Protein AF-A0A9D7TIT6-F1 (afdb_monomer_lite)

Secondary structure (DSSP, 8-state):
-GGGSSSEEEEEEEEEEE------TTTTTTEEEEETTTTEEEEEEEEEPPTT------TT---EE-TT--EEEE-TT--TTTHHHHHTS-TT-STTTGGGHHHHHHTT-TT--TTTTTTT--SEEEEEEEEEEEEEEEETTTEEEEEBTTB-TT--HHHHTTTTPEEE-BTTTTSTTPPB-EEEE-S-SS--S--EEEES-EEEEEE-TT--EEEEEEEEEPPEE-BS--TTSBGGG-SGGGTTTT--EEEEEEEEE-SS-HHHHHHHHHHSS--SEEEEEEEEEEEE--SS--TTTS-EEEEE-TTS-EEEEE--PEEEEEEEEEEEE-TT--SSS---EEEEE-S-EE---TTSPPPB-TT-PBPP--SEE-PPPEEEEEETTTTEEEEE-TTTS-EEEEEE-PPPTT--TT--PPEEEEEE----EEEEEEEETT-SSPEEEEEEEIIIIISHHHHHHHTTEEEEE------TTSEEEEEEETTEEEEEEESEEEEESSTT----TT--TT-----SSSP-PPPEEEEETTEEPPTT------PPP---------PPP--

Radius of gyration: 25.23 Å; chains: 1; bounding box: 61×73×67 Å

Sequence (563 aa):
MSQFDLPRLSFHGTAFLDTPTANNGNYEPNLTLFDQNESEAFLPPRCYLPKGYTYIPPENVHIIQDDNGNSYVPVSPVTTENYQQWATTPLGSFNADMSYWSLYDYLSLKGKNPGYWNYYGDLSISLINTQVTGVTLPSQGDGVVTYTPQNHLGCPSDIYELLGAELSFNNEYFSEGSRTTAYLCDVDSMGQMCTQIFCSHAGLYKRDEQGNQITFFSGTPVKSTSRWMNLSKVLNYSDFSLVPMGGSACFYAMIALNEDSDLSNKIQKISGKMPEGLFLKLLIHEVHEIREPDYTKLPTVSIYDLFGNQSNVKKNPAAVSVSGTITPYFDGDMKTTSIGRLFKNSTALSINVTDIPKPVTKSGKVLAVSNSINLAPVQFLHNQQFNLLSIDVINTINEYGTNPGALPDYAGDDDIPAYQNFDSYNFGQFFILFQPDIGGTPIQIGKFDFENNYNMQQLLSTGGMVDIKINASADFSKGYFYITLNNATVFIEDEYFITSDQMGNYAQQFQPSNNYMSDGFPKIPCTLRVFKRGIPVAQNNSVPVTMQAINMRTVVIKTPRIL

pLDDT: mean 85.05, std 15.48, range [24.16, 98.44]

Structure (mmCIF, N/CA/C/O backbone):
data_AF-A0A9D7TIT6-F1
#
_entry.id   AF-A0A9D7TIT6-F1
#
loop_
_atom_site.group_PDB
_atom_site.id
_atom_site.type_symbol
_atom_site.label_atom_id
_atom_site.label_alt_id
_atom_site.label_comp_id
_atom_site.label_asym_id
_atom_site.label_entity_id
_atom_site.label_seq_id
_atom_site.pdbx_PDB_ins_code
_atom_site.Cartn_x
_atom_site.Cartn_y
_atom_site.Cartn_z
_atom_site.occupancy
_atom_site.B_iso_or_equiv
_atom_site.auth_seq_id
_atom_site.auth_comp_id
_atom_site.auth_asym_id
_atom_site.auth_atom_id
_atom_site.pdbx_PDB_model_num
ATOM 1 N N . MET A 1 1 ? -4.451 -4.241 20.712 1.00 63.56 1 MET A N 1
ATOM 2 C CA . MET A 1 1 ? -5.744 -3.735 20.220 1.00 63.56 1 MET A CA 1
ATOM 3 C C . MET A 1 1 ? -5.505 -2.554 19.297 1.00 63.56 1 MET A C 1
ATOM 5 O O . MET A 1 1 ? -6.161 -2.496 18.266 1.00 63.56 1 MET A O 1
ATOM 9 N N . SER A 1 2 ? -4.503 -1.726 19.591 1.00 80.19 2 SER A N 1
ATOM 10 C CA . SER A 1 2 ? -3.770 -0.816 18.700 1.00 80.19 2 SER A CA 1
ATOM 11 C C . SER A 1 2 ? -4.617 -0.185 17.593 1.00 80.19 2 SER A C 1
ATOM 13 O O . SER A 1 2 ? -5.240 0.839 17.850 1.00 80.19 2 SER A O 1
ATOM 15 N N . GLN A 1 3 ? -4.720 -0.756 16.381 1.00 91.38 3 GLN A N 1
ATOM 16 C CA . GLN A 1 3 ? -5.467 -0.115 15.276 1.00 91.38 3 GLN A CA 1
ATOM 17 C C . GLN A 1 3 ? -6.958 0.138 15.558 1.00 91.38 3 GLN A C 1
ATOM 19 O O . GLN A 1 3 ? -7.593 0.920 14.855 1.00 91.38 3 GLN A O 1
ATOM 24 N N . PHE A 1 4 ? -7.537 -0.555 16.540 1.00 92.94 4 PHE A N 1
ATOM 25 C CA . PHE A 1 4 ? -8.948 -0.433 16.905 1.00 92.94 4 PHE A CA 1
ATOM 26 C C . PHE A 1 4 ? -9.184 0.466 18.125 1.00 92.94 4 PHE A C 1
ATOM 28 O O . PHE A 1 4 ? -10.339 0.724 18.462 1.00 92.94 4 PHE A O 1
ATOM 35 N N . ASP A 1 5 ? -8.121 0.927 18.788 1.00 92.88 5 ASP A N 1
ATOM 36 C CA . ASP A 1 5 ? -8.228 1.817 19.942 1.00 92.88 5 ASP A CA 1
ATOM 37 C C . ASP A 1 5 ? -8.527 3.260 19.516 1.00 92.88 5 ASP A C 1
ATOM 39 O O . ASP A 1 5 ? -8.258 3.662 18.386 1.00 92.88 5 ASP A O 1
ATOM 43 N N . LEU A 1 6 ? -9.110 4.039 20.430 1.00 92.69 6 LEU A N 1
ATOM 44 C CA . LEU A 1 6 ? -9.523 5.426 20.203 1.00 92.69 6 LEU A CA 1
ATOM 45 C C . LEU A 1 6 ? -8.635 6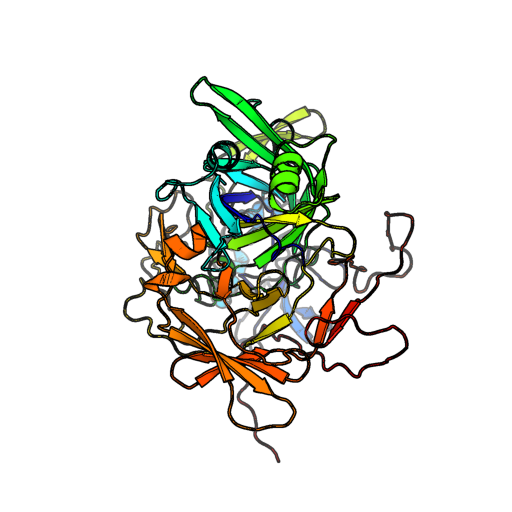.402 21.000 1.00 92.69 6 LEU A C 1
ATOM 47 O O . LEU A 1 6 ? -8.238 6.077 22.124 1.00 92.69 6 LEU A O 1
ATOM 51 N N . PRO A 1 7 ? -8.371 7.616 20.481 1.00 94.44 7 PRO A N 1
ATOM 52 C CA . PRO A 1 7 ? -8.830 8.144 19.193 1.00 94.44 7 PRO A CA 1
ATOM 53 C C . PRO A 1 7 ? -8.086 7.536 17.993 1.00 94.44 7 PRO A C 1
ATOM 55 O O . PRO A 1 7 ? -6.964 7.053 18.136 1.00 94.44 7 PRO A O 1
ATOM 58 N N . ARG A 1 8 ? -8.699 7.599 16.803 1.00 96.25 8 ARG A N 1
ATOM 59 C CA . ARG A 1 8 ? -8.059 7.197 15.536 1.00 96.25 8 ARG A CA 1
ATOM 60 C C . ARG A 1 8 ? -7.922 8.398 14.618 1.00 96.25 8 ARG A C 1
ATOM 62 O O . ARG A 1 8 ? -8.918 9.054 14.327 1.00 96.25 8 ARG A O 1
ATOM 69 N N . LEU A 1 9 ? -6.703 8.672 14.171 1.00 98.00 9 LEU A N 1
ATOM 70 C CA . LEU A 1 9 ? -6.411 9.691 13.168 1.00 98.00 9 LEU A CA 1
ATOM 71 C C . LEU A 1 9 ? -6.290 8.989 11.820 1.00 98.00 9 LEU A C 1
ATOM 73 O O . LEU A 1 9 ? -5.299 8.301 11.575 1.00 98.00 9 LEU A O 1
ATOM 77 N N . SER A 1 10 ? -7.295 9.147 10.970 1.00 98.44 10 SER A N 1
ATOM 78 C CA . SER A 1 10 ? -7.265 8.686 9.584 1.00 98.44 10 SER A CA 1
ATOM 79 C C . SER A 1 10 ? -6.446 9.659 8.755 1.00 98.44 10 SER A C 1
ATOM 81 O O . SER A 1 10 ? -6.615 10.871 8.899 1.00 98.44 10 SER A O 1
ATOM 83 N N . PHE A 1 11 ? -5.589 9.151 7.878 1.00 98.44 11 PHE A N 1
ATOM 84 C CA . PHE A 1 11 ? -4.834 9.980 6.948 1.00 98.44 11 PHE A CA 1
ATOM 85 C C . PHE A 1 11 ? -4.904 9.432 5.528 1.00 98.44 11 PHE A C 1
ATOM 87 O O . PHE A 1 11 ? -5.068 8.225 5.323 1.00 98.44 11 PHE A O 1
ATOM 94 N N . HIS A 1 12 ? -4.743 10.330 4.563 1.00 98.31 12 HIS A N 1
ATOM 95 C CA . HIS A 1 12 ? -4.638 10.006 3.149 1.00 98.31 12 HIS A CA 1
ATOM 96 C C . HIS A 1 12 ? -3.763 11.029 2.418 1.00 98.31 12 HIS A C 1
ATOM 98 O O . HIS A 1 12 ? -3.736 12.205 2.780 1.00 98.31 12 HIS A O 1
ATOM 104 N N . GLY A 1 13 ? -3.067 10.583 1.379 1.00 97.31 13 GLY A N 1
ATOM 105 C CA . GLY A 1 13 ? -2.361 11.435 0.431 1.00 97.31 13 GLY A CA 1
ATOM 106 C C . GLY A 1 13 ? -1.590 10.605 -0.579 1.00 97.31 13 GLY A C 1
ATOM 107 O O . GLY A 1 13 ? -1.957 9.469 -0.871 1.00 97.31 13 GLY A O 1
ATOM 108 N N . THR A 1 14 ? -0.499 11.159 -1.092 1.00 96.62 14 THR A N 1
ATOM 109 C CA . THR A 1 14 ? 0.331 10.520 -2.115 1.00 96.62 14 THR A CA 1
ATOM 110 C C . THR A 1 14 ? 1.702 10.188 -1.541 1.00 96.62 14 THR A C 1
ATOM 112 O O . THR A 1 14 ? 2.189 10.848 -0.623 1.00 96.62 14 THR A O 1
ATOM 115 N N . ALA A 1 15 ? 2.360 9.179 -2.093 1.00 95.69 15 ALA A N 1
ATOM 116 C CA . ALA A 1 15 ? 3.778 8.956 -1.886 1.00 95.69 15 ALA A CA 1
ATOM 117 C C . ALA A 1 15 ? 4.487 8.697 -3.217 1.00 95.69 15 ALA A C 1
ATOM 119 O O . ALA A 1 15 ? 3.877 8.254 -4.192 1.00 95.69 15 ALA A O 1
ATOM 120 N N . PHE A 1 16 ? 5.791 8.959 -3.236 1.00 94.06 16 PHE A N 1
ATOM 121 C CA . PHE A 1 16 ? 6.675 8.482 -4.291 1.00 94.06 16 PHE A CA 1
ATOM 122 C C . PHE A 1 16 ? 7.508 7.322 -3.774 1.00 94.06 16 PHE A C 1
ATOM 124 O O . PHE A 1 16 ? 8.124 7.428 -2.710 1.00 94.06 16 PHE A O 1
ATOM 131 N N . LEU A 1 17 ? 7.515 6.235 -4.542 1.00 92.69 17 LEU A N 1
ATOM 132 C CA . LEU A 1 17 ? 8.378 5.083 -4.322 1.00 92.69 17 LEU A CA 1
ATOM 133 C C . LEU A 1 17 ? 9.513 5.158 -5.334 1.00 92.69 17 LEU A C 1
ATOM 135 O O . LEU A 1 17 ? 9.299 4.957 -6.528 1.00 92.69 17 LEU A O 1
ATOM 139 N N . ASP A 1 18 ? 10.718 5.454 -4.867 1.00 89.81 18 ASP A N 1
ATOM 140 C CA . ASP A 1 18 ? 11.907 5.518 -5.711 1.00 89.81 18 ASP A CA 1
ATOM 141 C C . ASP A 1 18 ? 12.736 4.235 -5.576 1.00 89.81 18 ASP A C 1
ATOM 143 O O . ASP A 1 18 ? 13.953 4.251 -5.409 1.00 89.81 18 ASP A O 1
ATOM 147 N N . THR A 1 19 ? 12.059 3.088 -5.594 1.00 83.31 19 THR A N 1
ATOM 148 C CA . THR A 1 19 ? 12.698 1.782 -5.440 1.00 83.31 19 THR A CA 1
ATOM 149 C C . THR A 1 19 ? 13.444 1.408 -6.723 1.00 83.31 19 THR A C 1
ATOM 151 O O . THR A 1 19 ? 12.814 1.353 -7.781 1.00 83.31 19 THR A O 1
ATOM 154 N N . PRO A 1 20 ? 14.765 1.141 -6.668 1.00 79.06 20 PRO A N 1
ATOM 155 C CA . PRO A 1 20 ? 15.496 0.627 -7.803 1.00 79.06 20 PRO A CA 1
ATOM 156 C C . PRO A 1 20 ? 15.007 -0.768 -8.144 1.00 79.06 20 PRO A C 1
ATOM 158 O O . PRO A 1 20 ? 14.917 -1.644 -7.284 1.00 79.06 20 PRO A O 1
ATOM 161 N N . THR A 1 21 ? 14.739 -0.987 -9.420 1.00 68.31 21 THR A N 1
ATOM 162 C CA . THR A 1 21 ? 14.355 -2.299 -9.920 1.00 68.31 21 THR A CA 1
ATOM 163 C C . THR A 1 21 ? 15.125 -2.616 -11.195 1.00 68.31 21 THR A C 1
ATOM 165 O O . THR A 1 21 ? 15.075 -1.899 -12.189 1.00 68.31 21 THR A O 1
ATOM 168 N N . ALA A 1 22 ? 15.834 -3.740 -11.157 1.00 58.56 22 ALA A N 1
ATOM 169 C CA . ALA A 1 22 ? 16.133 -4.546 -12.337 1.00 58.56 22 ALA A CA 1
ATOM 170 C C . ALA A 1 22 ? 15.248 -5.812 -12.341 1.00 58.56 22 ALA A C 1
ATOM 172 O O . ALA A 1 22 ? 15.610 -6.826 -12.932 1.00 58.56 22 ALA A O 1
ATOM 173 N N . ASN A 1 23 ? 14.135 -5.770 -11.596 1.00 56.53 23 ASN A N 1
ATOM 174 C CA . ASN A 1 23 ? 13.260 -6.897 -11.319 1.00 56.53 23 ASN A CA 1
ATOM 175 C C . ASN A 1 23 ? 12.562 -7.342 -12.610 1.00 56.53 23 ASN A C 1
ATOM 177 O O . ASN A 1 23 ? 12.002 -6.550 -13.368 1.00 56.53 23 ASN A O 1
ATOM 181 N N . ASN A 1 24 ? 12.622 -8.640 -12.848 1.00 53.41 24 ASN A N 1
ATOM 182 C CA . ASN A 1 24 ? 12.193 -9.332 -14.049 1.00 53.41 24 ASN A CA 1
ATOM 183 C C . ASN A 1 24 ? 10.754 -9.857 -13.965 1.00 53.41 24 ASN A C 1
ATOM 185 O O . ASN A 1 24 ? 10.316 -10.509 -14.910 1.00 53.41 24 ASN A O 1
ATOM 189 N N . GLY A 1 25 ? 9.994 -9.551 -12.906 1.00 59.69 25 GLY A N 1
ATOM 190 C CA . GLY A 1 25 ? 8.612 -10.023 -12.757 1.00 59.69 25 GLY A CA 1
ATOM 191 C C . GLY A 1 25 ? 7.697 -9.715 -13.956 1.00 59.69 25 GLY A C 1
ATOM 192 O O . GLY A 1 25 ? 6.814 -10.510 -14.265 1.00 59.69 25 GLY A O 1
ATOM 193 N N . ASN A 1 26 ? 7.938 -8.619 -14.690 1.00 66.69 26 ASN A N 1
ATOM 194 C CA . ASN A 1 26 ? 7.186 -8.284 -15.912 1.00 66.69 26 ASN A CA 1
ATOM 195 C C . ASN A 1 26 ? 7.570 -9.148 -17.133 1.00 66.69 26 ASN A C 1
ATOM 197 O O . ASN A 1 26 ? 6.795 -9.275 -18.080 1.00 66.69 26 ASN A O 1
ATOM 201 N N . TYR A 1 27 ? 8.772 -9.726 -17.130 1.00 74.12 27 TYR A N 1
ATOM 202 C CA . TYR A 1 27 ? 9.323 -10.503 -18.245 1.00 74.12 27 TYR A CA 1
ATOM 203 C C . TYR A 1 27 ? 9.434 -11.997 -17.944 1.00 74.12 27 TYR A C 1
ATOM 205 O O . TYR A 1 27 ? 9.793 -12.779 -18.828 1.00 74.12 27 TYR A O 1
ATOM 213 N N . GLU A 1 28 ? 9.122 -12.417 -16.721 1.00 72.88 28 GLU A N 1
ATOM 214 C CA . GLU A 1 28 ? 9.071 -13.818 -16.345 1.00 72.88 28 GLU A CA 1
ATOM 215 C C . GLU A 1 28 ? 7.950 -14.584 -17.067 1.00 72.88 28 GLU A C 1
ATOM 217 O O . GLU A 1 28 ? 6.860 -14.059 -17.293 1.00 72.88 28 GLU A O 1
ATOM 222 N N . PRO A 1 29 ? 8.177 -15.866 -17.401 1.00 77.12 29 PRO A N 1
ATOM 223 C CA . PRO A 1 29 ? 9.422 -16.615 -17.217 1.00 77.12 29 PRO A CA 1
ATOM 224 C C . PRO A 1 29 ? 10.445 -16.399 -18.351 1.00 77.12 29 PRO A C 1
ATOM 226 O O . PRO A 1 29 ? 11.480 -17.050 -18.349 1.00 77.12 29 PRO A O 1
ATOM 229 N N . ASN A 1 30 ? 10.168 -15.544 -19.340 1.00 87.50 30 ASN A N 1
ATOM 230 C CA . ASN A 1 30 ? 10.911 -15.488 -20.605 1.00 87.50 30 ASN A CA 1
ATOM 231 C C . ASN A 1 30 ? 12.283 -14.803 -20.507 1.00 87.50 30 ASN A C 1
ATOM 233 O O . ASN A 1 30 ? 13.182 -15.168 -21.260 1.00 87.50 30 ASN A O 1
ATOM 237 N N . LEU A 1 31 ? 12.468 -13.836 -19.607 1.00 87.81 31 LEU A N 1
ATOM 238 C CA . LEU A 1 31 ? 13.760 -13.205 -19.321 1.00 87.81 31 LEU A CA 1
ATOM 239 C C . LEU A 1 31 ? 14.028 -13.255 -17.819 1.00 87.81 31 LEU A C 1
ATOM 241 O O . LEU A 1 31 ? 13.224 -12.777 -17.020 1.00 87.81 31 LEU A O 1
ATOM 245 N N . THR A 1 32 ? 15.179 -13.803 -17.440 1.00 83.38 32 THR A N 1
ATOM 246 C CA . THR A 1 32 ? 15.627 -13.857 -16.047 1.00 83.38 32 THR A CA 1
ATOM 247 C C . THR A 1 32 ? 17.000 -13.219 -15.935 1.00 83.38 32 THR A C 1
ATOM 249 O O . THR A 1 32 ? 17.940 -13.592 -16.644 1.00 83.38 32 THR A O 1
ATOM 252 N N . LEU A 1 33 ? 17.099 -12.245 -15.034 1.00 82.19 33 LEU A N 1
ATOM 253 C CA . LEU A 1 33 ? 18.301 -11.442 -14.815 1.00 82.19 33 LEU A CA 1
ATOM 254 C C . LEU A 1 33 ? 19.031 -11.814 -13.520 1.00 82.19 33 LEU A C 1
ATOM 256 O O . LEU A 1 33 ? 20.147 -11.354 -13.307 1.00 82.19 33 LEU A O 1
ATOM 260 N N . PHE A 1 34 ? 18.428 -12.649 -12.673 1.00 78.00 34 PHE A N 1
ATOM 261 C CA . PHE A 1 34 ? 18.930 -12.965 -11.340 1.00 78.00 34 PHE A CA 1
ATOM 262 C C . PHE A 1 34 ? 18.827 -14.463 -11.029 1.00 78.00 34 PHE A C 1
ATOM 264 O O . PHE A 1 34 ? 17.810 -15.095 -11.321 1.00 78.00 34 PHE A O 1
ATOM 271 N N . ASP A 1 35 ? 19.883 -15.018 -10.441 1.00 74.56 35 ASP A N 1
ATOM 272 C CA . ASP A 1 35 ? 19.950 -16.378 -9.919 1.00 74.56 35 ASP A CA 1
ATOM 273 C C . ASP A 1 35 ? 19.573 -16.388 -8.435 1.00 74.56 35 ASP A C 1
ATOM 275 O O . ASP A 1 35 ? 20.305 -15.880 -7.585 1.00 74.56 35 ASP A O 1
ATOM 279 N N . GLN A 1 36 ? 18.434 -16.997 -8.109 1.00 67.00 36 GLN A N 1
ATOM 280 C CA . GLN A 1 36 ? 17.989 -17.120 -6.721 1.00 67.00 36 GLN A CA 1
ATOM 281 C C . GLN A 1 36 ? 18.893 -18.024 -5.877 1.00 67.00 36 GLN A C 1
ATOM 283 O O . GLN A 1 36 ? 19.015 -17.791 -4.675 1.00 67.00 36 GLN A O 1
ATOM 288 N N . ASN A 1 37 ? 19.500 -19.056 -6.471 1.00 67.44 37 ASN A N 1
ATOM 289 C CA . ASN A 1 37 ? 20.297 -20.024 -5.714 1.00 67.44 37 ASN A CA 1
ATOM 290 C C . ASN A 1 37 ? 21.604 -19.392 -5.234 1.00 67.44 37 ASN A C 1
ATOM 292 O O . ASN A 1 37 ? 22.020 -19.617 -4.100 1.00 67.44 37 ASN A O 1
ATOM 296 N N . GLU A 1 38 ? 22.204 -18.561 -6.084 1.00 67.06 38 GLU A N 1
ATOM 297 C CA . GLU A 1 38 ? 23.469 -17.885 -5.794 1.00 67.06 38 GLU A CA 1
ATOM 298 C C . GLU A 1 38 ? 23.266 -16.480 -5.207 1.00 67.06 38 GLU A C 1
ATOM 300 O O . GLU A 1 38 ? 24.177 -15.922 -4.601 1.00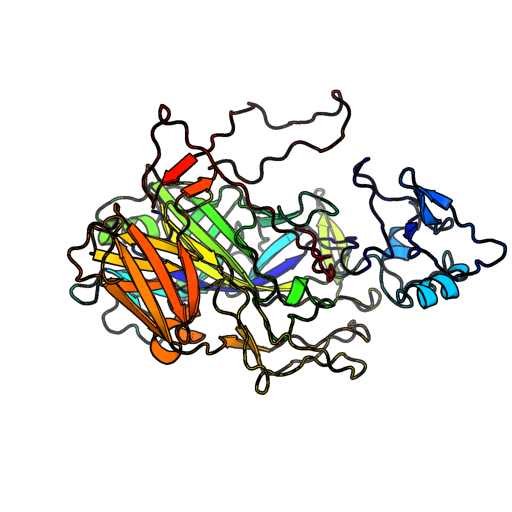 67.06 38 GLU A O 1
ATOM 305 N N . SER A 1 39 ? 22.051 -15.921 -5.300 1.00 67.25 39 SER A N 1
ATOM 306 C CA . SER A 1 39 ? 21.755 -14.526 -4.943 1.00 67.25 39 SER A CA 1
ATOM 307 C C . SER A 1 39 ? 22.589 -13.511 -5.741 1.00 67.25 39 SER A C 1
ATOM 309 O O . SER A 1 39 ? 22.992 -12.473 -5.214 1.00 67.25 39 SER A O 1
ATOM 311 N N . GLU A 1 40 ? 22.826 -13.797 -7.023 1.00 73.44 40 GLU A N 1
ATOM 312 C CA . GLU A 1 40 ? 23.644 -12.982 -7.928 1.00 73.44 40 GLU A CA 1
ATOM 313 C C . GLU A 1 40 ? 22.950 -12.759 -9.280 1.00 73.44 40 GLU A C 1
ATOM 315 O O . GLU A 1 40 ? 22.065 -13.509 -9.682 1.00 73.44 40 GLU A O 1
ATOM 320 N N . ALA A 1 41 ? 23.349 -11.719 -10.017 1.00 77.00 41 ALA A N 1
ATOM 321 C CA . ALA A 1 41 ? 22.831 -11.482 -11.363 1.00 77.00 41 ALA A CA 1
ATOM 322 C C . ALA A 1 41 ? 23.326 -12.554 -12.353 1.00 77.00 41 ALA A C 1
ATOM 324 O O . ALA A 1 41 ? 24.498 -12.934 -12.341 1.00 77.00 41 ALA A O 1
ATOM 325 N N . PHE A 1 42 ? 22.470 -12.980 -13.286 1.00 84.44 42 PHE A N 1
ATOM 326 C CA . PHE A 1 42 ? 22.920 -13.767 -14.430 1.00 84.44 42 PHE A CA 1
ATOM 327 C C . PHE A 1 42 ? 23.746 -12.887 -15.368 1.00 84.44 42 PHE A C 1
ATOM 329 O O . PHE A 1 42 ? 23.220 -12.003 -16.045 1.00 84.44 42 PHE A O 1
ATOM 336 N N . LEU A 1 43 ? 25.047 -13.164 -15.436 1.00 86.81 43 LEU A N 1
ATOM 337 C CA . LEU A 1 43 ? 25.982 -12.530 -16.358 1.00 86.81 43 LEU A CA 1
ATOM 338 C C . LEU A 1 43 ? 26.659 -13.625 -17.201 1.00 86.81 43 LEU A C 1
ATOM 340 O O . LEU A 1 43 ? 27.560 -14.303 -16.707 1.00 86.81 43 LEU A O 1
ATOM 344 N N . PRO A 1 44 ? 26.228 -13.849 -18.457 1.00 90.50 44 PRO A N 1
ATOM 345 C CA . PRO A 1 44 ? 25.228 -13.081 -19.208 1.00 90.50 44 PRO A CA 1
ATOM 346 C C . PRO A 1 44 ? 23.764 -13.374 -18.799 1.00 90.50 44 PRO A C 1
ATOM 348 O O . PRO A 1 44 ? 23.472 -14.480 -18.329 1.00 90.50 44 PRO A O 1
ATOM 351 N N . PRO A 1 45 ? 22.826 -12.438 -19.063 1.00 90.69 45 PRO A N 1
ATOM 352 C CA . PRO A 1 45 ? 21.384 -12.633 -18.882 1.00 90.69 45 PRO A CA 1
ATOM 353 C C . PRO A 1 45 ? 20.834 -13.845 -19.643 1.00 90.69 45 PRO A C 1
ATOM 355 O O . PRO A 1 45 ? 21.359 -14.208 -20.702 1.00 90.69 45 PRO A O 1
ATOM 358 N N . ARG A 1 46 ? 19.741 -14.445 -19.147 1.00 91.50 46 ARG A N 1
ATOM 359 C CA . ARG A 1 46 ? 19.148 -15.671 -19.715 1.00 91.50 46 ARG A CA 1
ATOM 360 C C . ARG A 1 46 ? 17.736 -15.434 -20.248 1.00 91.50 46 ARG A C 1
ATOM 362 O O . ARG A 1 46 ? 16.853 -15.005 -19.511 1.00 91.50 46 ARG A O 1
ATOM 369 N N . CYS A 1 47 ? 17.510 -15.780 -21.514 1.00 93.31 47 CYS A N 1
ATOM 370 C CA . CYS A 1 47 ? 16.184 -15.818 -22.132 1.00 93.31 47 CYS A CA 1
ATOM 371 C C . CYS A 1 47 ? 15.659 -17.259 -22.166 1.00 93.31 47 CYS A C 1
ATOM 373 O O . CYS A 1 47 ? 16.152 -18.065 -22.959 1.00 93.31 47 CYS A O 1
ATOM 375 N N . TYR A 1 48 ? 14.685 -17.608 -21.326 1.00 92.31 48 TYR A N 1
ATOM 376 C CA . TYR A 1 48 ? 14.128 -18.961 -21.290 1.00 92.31 48 TYR A CA 1
ATOM 377 C C . TYR A 1 48 ? 13.128 -19.192 -22.420 1.00 92.31 48 TYR A C 1
ATOM 379 O O . TYR A 1 48 ? 12.308 -18.340 -22.762 1.00 92.31 48 TYR A O 1
ATOM 387 N N . LEU A 1 49 ? 13.191 -20.390 -22.995 1.00 93.38 49 LEU A N 1
ATOM 388 C CA . LEU A 1 49 ? 12.310 -20.825 -24.065 1.00 93.38 49 LEU A CA 1
ATOM 389 C C . LEU A 1 49 ? 11.142 -21.636 -23.487 1.00 93.38 49 LEU A C 1
ATOM 391 O O . LEU A 1 49 ? 11.352 -22.500 -22.629 1.00 93.38 49 LEU A O 1
ATOM 395 N N . PRO A 1 50 ? 9.908 -21.435 -23.984 1.00 90.94 50 PRO A N 1
ATOM 396 C CA . PRO A 1 50 ? 8.777 -22.250 -23.571 1.00 90.94 50 PRO A CA 1
ATOM 397 C C . PRO A 1 50 ? 8.996 -23.719 -23.955 1.00 90.94 50 PRO A C 1
ATOM 399 O O . PRO A 1 50 ? 9.654 -24.047 -24.948 1.00 90.94 50 PRO A O 1
ATOM 402 N N . LYS A 1 51 ? 8.407 -24.635 -23.184 1.00 88.56 51 LYS A N 1
ATOM 403 C CA . LYS A 1 51 ? 8.488 -26.073 -23.467 1.00 88.56 51 LYS A CA 1
ATOM 404 C C . LYS A 1 51 ? 7.938 -26.379 -24.865 1.00 88.56 51 LYS A C 1
ATOM 406 O O . LYS A 1 51 ? 6.814 -26.006 -25.182 1.00 88.56 51 LYS A O 1
ATOM 411 N N . GLY A 1 52 ? 8.714 -27.108 -25.671 1.00 88.25 52 GLY A N 1
ATOM 412 C CA . GLY A 1 52 ? 8.350 -27.420 -27.058 1.00 88.25 52 GLY A CA 1
ATOM 413 C C . GLY A 1 52 ? 8.544 -26.252 -28.029 1.00 88.25 52 GLY A C 1
ATOM 414 O O . GLY A 1 52 ? 7.838 -26.188 -29.032 1.00 88.25 52 GLY A O 1
ATOM 415 N N . TYR A 1 53 ? 9.457 -25.325 -27.720 1.00 90.62 53 TYR A N 1
ATOM 416 C CA . TYR A 1 53 ? 9.782 -24.188 -28.577 1.00 90.62 53 TYR A CA 1
ATOM 417 C C . TYR A 1 53 ? 10.070 -24.598 -30.029 1.00 90.62 53 TYR A C 1
ATOM 419 O O . TYR A 1 53 ? 10.626 -25.660 -30.306 1.00 90.62 53 TYR A O 1
ATOM 427 N N . THR A 1 54 ? 9.734 -23.702 -30.956 1.00 91.69 54 THR A N 1
ATOM 428 C CA . THR A 1 54 ? 10.033 -23.841 -32.392 1.00 91.69 54 THR A CA 1
ATOM 429 C C . THR A 1 54 ? 11.067 -22.826 -32.872 1.00 91.69 54 THR A C 1
ATOM 431 O O . THR A 1 54 ? 11.320 -22.721 -34.069 1.00 91.69 54 THR A O 1
ATOM 434 N N . TYR A 1 55 ? 11.625 -22.036 -31.954 1.00 91.75 55 TYR A N 1
ATOM 435 C CA . TYR A 1 55 ? 12.658 -21.058 -32.257 1.00 91.75 55 TYR A CA 1
ATOM 436 C C . TYR A 1 55 ? 13.914 -21.741 -32.811 1.00 91.75 55 TYR A C 1
ATOM 438 O O . TYR A 1 55 ? 14.440 -22.676 -32.205 1.00 91.75 55 TYR A O 1
ATOM 446 N N . ILE A 1 56 ? 14.392 -21.253 -33.956 1.00 88.75 56 ILE A N 1
ATOM 447 C CA . ILE A 1 56 ? 15.637 -21.694 -34.586 1.00 88.75 56 ILE A CA 1
ATOM 448 C C . ILE A 1 56 ? 16.647 -20.555 -34.414 1.00 88.75 56 ILE A C 1
ATOM 450 O O . ILE A 1 56 ? 16.443 -19.485 -34.997 1.00 88.75 56 ILE A O 1
ATOM 454 N N . PRO A 1 57 ? 17.705 -20.740 -33.608 1.00 85.81 57 PRO A N 1
ATOM 455 C CA . PRO A 1 57 ? 18.665 -19.680 -33.359 1.00 85.81 57 PRO A CA 1
ATOM 456 C C . PRO A 1 57 ? 19.527 -19.393 -34.605 1.00 85.81 57 PRO A C 1
ATOM 458 O O . PRO A 1 57 ? 19.833 -20.315 -35.366 1.00 85.81 57 PRO A O 1
ATOM 461 N N . PRO A 1 58 ? 19.955 -18.134 -34.816 1.00 83.94 58 PRO A N 1
ATOM 462 C CA . PRO A 1 58 ? 21.023 -17.799 -35.758 1.00 83.94 58 PRO A CA 1
ATOM 463 C C . PRO A 1 58 ? 22.335 -18.534 -35.435 1.00 83.94 58 PRO A C 1
ATOM 465 O O . PRO A 1 58 ? 22.539 -18.972 -34.308 1.00 83.94 58 PRO A O 1
ATOM 468 N N . GLU A 1 59 ? 23.263 -18.594 -36.396 1.00 80.44 59 GLU A N 1
ATOM 469 C CA . GLU A 1 59 ? 24.522 -19.365 -36.308 1.00 80.44 59 GLU A CA 1
ATOM 470 C C . GLU A 1 59 ? 25.364 -19.082 -35.044 1.00 80.44 59 GLU A C 1
ATOM 472 O O . GLU A 1 59 ? 25.995 -19.989 -34.511 1.00 80.44 59 GLU A O 1
ATOM 477 N N . ASN A 1 60 ? 25.312 -17.854 -34.517 1.00 80.12 60 ASN A N 1
ATOM 478 C CA . ASN A 1 60 ? 26.087 -17.413 -33.348 1.00 80.12 60 ASN A CA 1
ATOM 479 C C . ASN A 1 60 ? 25.305 -17.435 -32.022 1.00 80.12 60 ASN A C 1
ATOM 481 O O . ASN A 1 60 ? 25.779 -16.903 -31.019 1.00 80.12 60 ASN A O 1
ATOM 485 N N . VAL A 1 61 ? 24.090 -17.983 -32.013 1.00 84.69 61 VAL A N 1
ATOM 486 C CA . VAL A 1 61 ? 23.228 -18.042 -30.831 1.00 84.69 61 VAL A CA 1
ATOM 487 C C . VAL A 1 61 ? 23.039 -19.504 -30.446 1.00 84.69 61 VAL A C 1
ATOM 489 O O . VAL A 1 61 ? 22.621 -20.329 -31.254 1.00 84.69 61 VAL A O 1
ATOM 492 N N . HIS A 1 62 ? 23.342 -19.843 -29.196 1.00 89.00 62 HIS A N 1
ATOM 493 C CA . HIS A 1 62 ? 23.267 -21.220 -28.715 1.00 89.00 62 HIS A CA 1
ATOM 494 C C . HIS A 1 62 ? 22.164 -21.382 -27.676 1.00 89.00 62 HIS A C 1
ATOM 496 O O . HIS A 1 62 ? 21.941 -20.505 -26.845 1.00 89.00 62 HIS A O 1
ATOM 502 N N . ILE A 1 63 ? 21.486 -22.528 -27.725 1.00 93.56 63 ILE A N 1
ATOM 503 C CA . ILE A 1 63 ? 20.510 -22.932 -26.713 1.00 93.56 63 ILE A CA 1
ATOM 504 C C . ILE A 1 63 ? 21.228 -23.836 -25.713 1.00 93.56 63 ILE A C 1
ATOM 506 O O . ILE A 1 63 ? 21.858 -24.820 -26.103 1.00 93.56 63 ILE A O 1
ATOM 510 N N . ILE A 1 64 ? 21.126 -23.491 -24.435 1.00 94.62 64 ILE A N 1
ATOM 511 C CA . ILE A 1 64 ? 21.722 -24.195 -23.298 1.00 94.62 64 ILE A CA 1
ATOM 512 C C . ILE A 1 64 ? 20.587 -24.716 -22.408 1.00 94.62 64 ILE A C 1
ATOM 514 O O . ILE A 1 64 ? 19.463 -24.219 -22.479 1.00 94.62 64 ILE A O 1
ATOM 518 N N . GLN A 1 65 ? 20.855 -25.740 -21.600 1.00 93.31 65 GLN A N 1
ATOM 519 C CA . GLN A 1 65 ? 19.935 -26.211 -20.567 1.00 93.31 65 GLN A CA 1
ATOM 520 C C . GLN A 1 65 ? 20.481 -25.881 -19.181 1.00 93.31 65 GLN A C 1
ATOM 522 O O . GLN A 1 65 ? 21.680 -26.024 -18.950 1.00 93.31 65 GLN A O 1
ATOM 527 N N . ASP A 1 66 ? 19.605 -25.422 -18.288 1.00 87.94 66 ASP A N 1
ATOM 528 C CA . ASP A 1 66 ? 19.926 -25.297 -16.865 1.00 87.94 66 ASP A CA 1
ATOM 529 C C . ASP A 1 66 ? 19.914 -26.676 -16.173 1.00 87.94 66 ASP A C 1
ATOM 531 O O . ASP A 1 66 ? 19.541 -27.692 -16.771 1.00 87.94 66 ASP A O 1
ATOM 535 N N . ASP A 1 67 ? 20.278 -26.715 -14.891 1.00 85.69 67 ASP A N 1
ATOM 536 C CA . ASP A 1 67 ? 20.305 -27.953 -14.097 1.00 85.69 67 ASP A CA 1
ATOM 537 C C . ASP A 1 67 ? 18.916 -28.600 -13.923 1.00 85.69 67 ASP A C 1
ATOM 539 O O . ASP A 1 67 ? 18.806 -29.786 -13.610 1.00 85.69 67 ASP A O 1
ATOM 543 N N . ASN A 1 68 ? 17.843 -27.842 -14.172 1.00 85.00 68 ASN A N 1
ATOM 544 C CA . ASN A 1 68 ? 16.459 -28.312 -14.145 1.00 85.00 68 ASN A CA 1
ATOM 545 C C . ASN A 1 68 ? 15.969 -28.794 -15.527 1.00 85.00 68 ASN A C 1
ATOM 547 O O . ASN A 1 68 ? 14.818 -29.221 -15.663 1.00 85.00 68 ASN A O 1
ATOM 551 N N . GLY A 1 69 ? 16.818 -28.738 -16.559 1.00 88.81 69 GLY A N 1
ATOM 552 C CA . GLY A 1 69 ? 16.499 -29.114 -17.936 1.00 88.81 69 GLY A CA 1
ATOM 553 C C . GLY A 1 69 ? 15.698 -28.067 -18.720 1.00 88.81 69 GLY A C 1
ATOM 554 O O . GLY A 1 69 ? 15.236 -28.359 -19.830 1.00 88.81 69 GLY A O 1
ATOM 555 N N . ASN A 1 70 ? 15.515 -26.853 -18.192 1.00 90.75 70 ASN A N 1
ATOM 556 C CA . ASN A 1 70 ? 14.873 -25.762 -18.922 1.00 90.75 70 ASN A CA 1
ATOM 557 C C . ASN A 1 70 ? 15.835 -25.211 -19.973 1.00 90.75 70 ASN A C 1
ATOM 559 O O . ASN A 1 70 ? 16.998 -24.930 -19.693 1.00 90.75 70 ASN A O 1
ATOM 563 N N . SER A 1 71 ? 15.340 -25.045 -21.199 1.00 94.94 71 SER A N 1
ATOM 564 C CA . SER A 1 71 ? 16.141 -24.510 -22.303 1.00 94.94 71 SER A CA 1
ATOM 565 C C . SER A 1 71 ? 16.139 -22.985 -22.281 1.00 94.94 71 SER A C 1
ATOM 567 O O . SER A 1 71 ? 15.075 -22.375 -22.187 1.00 94.94 71 SER A O 1
ATOM 569 N N . TYR A 1 72 ? 17.310 -22.374 -22.417 1.00 94.75 72 TYR A N 1
ATOM 570 C CA . TYR A 1 72 ? 17.476 -20.926 -22.467 1.00 94.75 72 TYR A CA 1
ATOM 571 C C . TYR A 1 72 ? 18.564 -20.513 -23.460 1.00 94.75 72 TYR A C 1
ATOM 573 O O . TYR A 1 72 ? 19.398 -21.316 -23.876 1.00 94.75 72 TYR A O 1
ATOM 581 N N . VAL A 1 73 ? 18.555 -19.238 -23.834 1.00 95.44 73 VAL A N 1
ATOM 582 C CA . VAL A 1 73 ? 19.587 -18.595 -24.648 1.00 95.44 73 VAL A CA 1
ATOM 583 C C . VAL A 1 73 ? 20.300 -17.542 -23.792 1.00 95.44 73 VAL A C 1
ATOM 585 O O . VAL A 1 73 ? 19.628 -16.634 -23.295 1.00 95.44 73 VAL A O 1
ATOM 588 N N . PRO A 1 74 ? 21.629 -17.628 -23.589 1.00 94.31 74 PRO A N 1
ATOM 589 C CA . PRO A 1 74 ? 22.387 -16.561 -22.946 1.00 94.31 74 PRO A CA 1
ATOM 590 C C . PRO A 1 74 ? 22.576 -15.376 -23.901 1.00 94.31 74 PRO A C 1
ATOM 592 O O . PRO A 1 74 ? 22.902 -15.565 -25.073 1.00 94.31 74 PRO A O 1
ATOM 595 N N . VAL A 1 75 ? 22.456 -14.149 -23.396 1.00 92.69 75 VAL A N 1
ATOM 596 C CA . VAL A 1 75 ? 22.788 -12.928 -24.154 1.00 92.69 75 VAL A CA 1
ATOM 597 C C . VAL A 1 75 ? 24.282 -12.626 -23.987 1.00 92.69 75 VAL A C 1
ATOM 599 O O . VAL A 1 75 ? 24.674 -11.664 -23.336 1.00 92.69 75 VAL A O 1
ATOM 602 N N . SER A 1 76 ? 25.139 -13.503 -24.521 1.00 91.62 76 SER A N 1
ATOM 603 C CA . SER A 1 76 ? 26.581 -13.552 -24.209 1.00 91.62 76 SER A CA 1
ATOM 604 C C . SER A 1 76 ? 27.374 -12.241 -24.346 1.00 91.62 76 SER A C 1
ATOM 606 O O . SER A 1 76 ? 28.309 -12.059 -23.570 1.00 91.62 76 SER A O 1
ATOM 608 N N . PRO A 1 77 ? 27.063 -11.326 -25.285 1.00 92.88 77 PRO A N 1
ATOM 609 C CA . PRO A 1 77 ? 27.766 -10.043 -25.380 1.00 92.88 77 PRO A CA 1
ATOM 610 C C . PRO A 1 77 ? 27.460 -9.047 -24.249 1.00 92.88 77 PRO A C 1
ATOM 612 O O . PRO A 1 77 ? 28.131 -8.016 -24.156 1.00 92.88 77 PRO A O 1
ATOM 615 N N . VAL A 1 78 ? 26.442 -9.308 -23.423 1.00 92.50 78 VAL A N 1
ATOM 616 C CA . VAL A 1 78 ? 26.135 -8.495 -22.242 1.00 92.50 78 VAL A CA 1
ATOM 617 C C . VAL A 1 78 ? 27.011 -8.961 -21.084 1.00 92.50 78 VAL A C 1
ATOM 619 O O . VAL A 1 78 ? 26.925 -10.104 -20.634 1.00 92.50 78 VAL A O 1
ATOM 622 N N . THR A 1 79 ? 27.859 -8.058 -20.609 1.00 91.94 79 THR A N 1
ATOM 623 C CA . THR A 1 79 ? 28.850 -8.276 -19.553 1.00 91.94 79 THR A CA 1
ATOM 624 C C . THR A 1 79 ? 28.643 -7.261 -18.434 1.00 91.94 79 THR A C 1
ATOM 626 O O . THR A 1 79 ? 27.869 -6.314 -18.575 1.00 91.94 79 THR A O 1
ATOM 629 N N . THR A 1 80 ? 29.361 -7.410 -17.322 1.00 89.44 80 THR A N 1
ATOM 630 C CA . THR A 1 80 ? 29.315 -6.460 -16.199 1.00 89.44 80 THR A CA 1
ATOM 631 C C . THR A 1 80 ? 29.558 -5.015 -16.645 1.00 89.44 80 THR A C 1
ATOM 633 O O . THR A 1 80 ? 28.901 -4.098 -16.161 1.00 89.44 80 THR A O 1
ATOM 636 N N . GLU A 1 81 ? 30.466 -4.800 -17.600 1.00 92.31 81 GLU A N 1
ATOM 637 C CA . GLU A 1 81 ? 30.874 -3.467 -18.054 1.00 92.31 81 GLU A CA 1
ATOM 638 C C . GLU A 1 81 ? 29.782 -2.730 -18.836 1.00 92.31 81 GLU A C 1
ATOM 640 O O . GLU A 1 81 ? 29.752 -1.500 -18.833 1.00 92.31 81 GLU A O 1
ATOM 645 N N . ASN A 1 82 ? 28.896 -3.458 -19.521 1.00 93.25 82 ASN A N 1
ATOM 646 C CA . ASN A 1 82 ? 27.854 -2.866 -20.363 1.00 93.25 82 ASN A CA 1
ATOM 647 C C . ASN A 1 82 ? 26.426 -3.126 -19.854 1.00 93.25 82 ASN A C 1
ATOM 649 O O . ASN A 1 82 ? 25.476 -2.585 -20.424 1.00 93.25 82 ASN A O 1
ATOM 653 N N . TYR A 1 83 ? 26.278 -3.888 -18.765 1.00 89.88 83 TYR A N 1
ATOM 654 C CA . TYR A 1 83 ? 24.994 -4.327 -18.221 1.00 89.88 83 TYR A CA 1
ATOM 655 C C . TYR A 1 83 ? 24.029 -3.170 -17.976 1.00 89.88 83 TYR A C 1
ATOM 657 O O . TYR A 1 83 ? 22.888 -3.212 -18.419 1.00 89.88 83 TYR A O 1
ATOM 665 N N . GLN A 1 84 ? 24.490 -2.099 -17.327 1.00 88.88 84 GLN A N 1
ATOM 666 C CA . GLN A 1 84 ? 23.657 -0.932 -17.034 1.00 88.88 84 GLN A CA 1
ATOM 667 C C . GLN A 1 84 ? 23.142 -0.247 -18.309 1.00 88.88 84 GLN A C 1
ATOM 669 O O . GLN A 1 84 ? 21.984 0.170 -18.375 1.00 88.88 84 GLN A O 1
ATOM 674 N N . GLN A 1 85 ? 23.992 -0.115 -19.330 1.00 90.81 85 GLN A N 1
ATOM 675 C CA . GLN A 1 85 ? 23.588 0.494 -20.594 1.00 90.81 85 GLN A CA 1
ATOM 676 C C . GLN A 1 85 ? 22.593 -0.404 -21.331 1.00 90.81 85 GLN A C 1
ATOM 678 O O . GLN A 1 85 ? 21.584 0.092 -21.827 1.00 90.81 85 GLN A O 1
ATOM 683 N N . TRP A 1 86 ? 22.841 -1.713 -21.353 1.00 91.81 86 TRP A N 1
ATOM 684 C CA . TRP A 1 86 ? 21.918 -2.693 -21.915 1.00 91.81 86 TRP A CA 1
ATOM 685 C C . TRP A 1 86 ? 20.565 -2.686 -21.189 1.00 91.81 86 TRP A C 1
ATOM 687 O O . TRP A 1 86 ? 19.531 -2.566 -21.835 1.00 91.81 86 TRP A O 1
ATOM 697 N N . ALA A 1 87 ? 20.558 -2.707 -19.853 1.00 89.62 87 ALA A N 1
ATOM 698 C CA . ALA A 1 87 ? 19.339 -2.722 -19.046 1.00 89.62 87 ALA A CA 1
ATOM 699 C C . ALA A 1 87 ? 18.477 -1.462 -19.228 1.00 89.62 87 ALA A C 1
ATOM 701 O O . ALA A 1 87 ? 17.264 -1.506 -19.052 1.00 89.62 87 ALA A O 1
ATOM 702 N N . THR A 1 88 ? 19.088 -0.343 -19.611 1.00 90.19 88 THR A N 1
ATOM 703 C CA . THR A 1 88 ? 18.395 0.933 -19.850 1.00 90.19 88 THR A CA 1
ATOM 704 C C . THR A 1 88 ? 18.154 1.225 -21.335 1.00 90.19 88 THR A C 1
ATOM 706 O O . THR A 1 88 ? 17.770 2.342 -21.685 1.00 90.19 88 THR A O 1
ATOM 709 N N . THR A 1 89 ? 18.363 0.234 -22.210 1.00 90.50 89 THR A N 1
ATOM 710 C CA . THR A 1 89 ? 18.135 0.322 -23.660 1.00 90.50 89 THR A CA 1
ATOM 711 C C . THR A 1 89 ? 17.087 -0.712 -24.096 1.00 90.50 89 THR A C 1
ATOM 713 O O . THR A 1 89 ? 17.128 -1.844 -23.612 1.00 90.50 89 THR A O 1
ATOM 716 N N . PRO A 1 90 ? 16.193 -0.384 -25.049 1.00 90.94 90 PRO A N 1
ATOM 717 C CA . PRO A 1 90 ? 15.237 -1.351 -25.578 1.00 90.94 90 PRO A CA 1
ATOM 718 C C . PRO A 1 90 ? 15.921 -2.596 -26.158 1.00 90.94 90 PRO A C 1
ATOM 720 O O . PRO A 1 90 ? 16.829 -2.485 -26.991 1.00 90.94 90 PRO A O 1
ATOM 723 N N . LEU A 1 91 ? 15.449 -3.780 -25.759 1.00 91.56 91 LEU A N 1
ATOM 724 C CA . LEU A 1 91 ? 15.994 -5.074 -26.174 1.00 91.56 91 LEU A CA 1
ATOM 725 C C . LEU A 1 91 ? 16.091 -5.196 -27.699 1.00 91.56 91 LEU A C 1
ATOM 727 O O . LEU A 1 91 ? 15.113 -4.977 -28.426 1.00 91.56 91 LEU A O 1
ATOM 731 N N . GLY A 1 92 ? 17.283 -5.567 -28.172 1.00 91.38 92 GLY A N 1
ATOM 732 C CA . GLY A 1 92 ? 17.619 -5.716 -29.588 1.00 91.38 92 GLY A CA 1
ATOM 733 C C . GLY A 1 92 ? 17.988 -4.409 -30.298 1.00 91.38 92 GLY A C 1
ATOM 734 O O . GLY A 1 92 ? 18.274 -4.432 -31.495 1.00 91.38 92 GLY A O 1
ATOM 735 N N . SER A 1 93 ? 17.996 -3.280 -29.584 1.00 92.31 93 SER A N 1
ATOM 736 C CA . SER A 1 93 ? 18.476 -1.985 -30.092 1.00 92.31 93 SER A CA 1
ATOM 737 C C . SER A 1 93 ? 19.864 -1.621 -29.560 1.00 92.31 93 SER A C 1
ATOM 739 O O . SER A 1 93 ? 20.471 -0.662 -30.037 1.00 92.31 93 SER A O 1
ATOM 741 N N . PHE A 1 94 ? 20.384 -2.364 -28.578 1.00 93.94 94 PHE A N 1
ATOM 742 C CA . PHE A 1 94 ? 21.733 -2.166 -28.070 1.00 93.94 94 PHE A CA 1
ATOM 743 C C . PHE A 1 94 ? 22.729 -2.922 -28.953 1.00 93.94 94 PHE A C 1
ATOM 745 O O . PHE A 1 94 ? 22.531 -4.093 -29.255 1.00 93.94 94 PHE A O 1
ATOM 752 N N . ASN A 1 95 ? 23.837 -2.288 -29.351 1.00 93.81 95 ASN A N 1
ATOM 753 C CA . ASN A 1 95 ? 24.797 -2.889 -30.293 1.00 93.81 95 ASN A CA 1
ATOM 754 C C . ASN A 1 95 ? 25.256 -4.305 -29.895 1.00 93.81 95 ASN A C 1
ATOM 756 O O . ASN A 1 95 ? 25.508 -5.128 -30.772 1.00 93.81 95 ASN A O 1
ATOM 760 N N . ALA A 1 96 ? 25.362 -4.594 -28.592 1.00 91.75 96 ALA A N 1
ATOM 761 C CA . ALA A 1 96 ? 25.775 -5.906 -28.104 1.00 91.75 96 ALA A CA 1
ATOM 762 C C . ALA A 1 96 ? 24.692 -6.990 -28.280 1.00 91.75 96 ALA A C 1
ATOM 764 O O . ALA A 1 96 ? 25.027 -8.166 -28.379 1.00 91.75 96 ALA A O 1
ATOM 765 N N . ASP A 1 97 ? 23.408 -6.628 -28.352 1.00 92.69 97 ASP A N 1
ATOM 766 C CA . ASP A 1 97 ? 22.299 -7.584 -28.384 1.00 92.69 97 ASP A CA 1
ATOM 767 C C . ASP A 1 97 ? 21.432 -7.534 -29.656 1.00 92.69 97 ASP A C 1
ATOM 769 O O . ASP A 1 97 ? 20.488 -8.314 -29.786 1.00 92.69 97 ASP A O 1
ATOM 773 N N . MET A 1 98 ? 21.787 -6.707 -30.646 1.00 91.56 98 MET A N 1
ATOM 774 C CA . MET A 1 98 ? 21.064 -6.604 -31.926 1.00 91.56 98 MET A CA 1
ATOM 775 C C . MET A 1 98 ? 20.859 -7.955 -32.634 1.00 91.56 98 MET A C 1
ATOM 777 O O . MET A 1 98 ? 19.826 -8.177 -33.267 1.00 91.56 98 MET A O 1
ATOM 781 N N . SER A 1 99 ? 21.810 -8.891 -32.525 1.00 90.81 99 SER A N 1
ATOM 782 C CA . SER A 1 99 ? 21.694 -10.229 -33.133 1.00 90.81 99 SER A CA 1
ATOM 783 C C . SER A 1 99 ? 20.596 -11.101 -32.511 1.00 90.81 99 SER A C 1
ATOM 785 O O . SER A 1 99 ? 20.229 -12.119 -33.094 1.00 90.81 99 SER A O 1
ATOM 787 N N . TYR A 1 100 ? 20.072 -10.717 -31.344 1.00 93.19 100 TYR A N 1
ATOM 788 C CA . TYR A 1 100 ? 19.023 -11.426 -30.608 1.00 93.19 100 TYR A CA 1
ATOM 789 C C . TYR A 1 100 ? 17.616 -10.888 -30.921 1.00 93.19 100 TYR A C 1
ATOM 791 O O . TYR A 1 100 ? 16.637 -11.351 -30.345 1.00 93.19 100 TYR A O 1
ATOM 799 N N . TRP A 1 101 ? 17.474 -9.956 -31.873 1.00 91.94 101 TRP A N 1
ATOM 800 C CA . TRP A 1 101 ? 16.188 -9.354 -32.248 1.00 91.94 101 TRP A CA 1
ATOM 801 C C . TRP A 1 101 ? 15.076 -10.375 -32.536 1.00 91.94 101 TRP A C 1
ATOM 803 O O . TRP A 1 101 ? 13.955 -10.213 -32.059 1.00 91.94 101 TRP A O 1
ATOM 813 N N . SER A 1 102 ? 15.371 -11.445 -33.285 1.00 92.38 102 SER A N 1
ATOM 814 C CA . SER A 1 102 ? 14.392 -12.499 -33.595 1.00 92.38 102 SER A CA 1
ATOM 815 C C . SER A 1 102 ? 13.998 -13.331 -32.372 1.00 92.38 102 SER A C 1
ATOM 817 O O . SER A 1 102 ? 12.854 -13.774 -32.288 1.00 92.38 102 SER A O 1
ATOM 819 N N . LEU A 1 103 ? 14.912 -13.524 -31.415 1.00 93.75 103 LEU A N 1
ATOM 820 C CA . LEU A 1 103 ? 14.616 -14.172 -30.137 1.00 93.75 103 LEU A CA 1
ATOM 821 C C . LEU A 1 103 ? 13.662 -13.310 -29.311 1.00 93.75 103 LEU A C 1
ATOM 823 O O . LEU A 1 103 ? 12.655 -13.811 -28.818 1.00 93.75 103 LEU A O 1
ATOM 827 N N . TYR A 1 104 ? 13.957 -12.015 -29.180 1.00 93.69 104 TYR A N 1
ATOM 828 C CA . TYR A 1 104 ? 13.106 -11.101 -28.423 1.00 93.69 104 TYR A CA 1
ATOM 829 C C . TYR A 1 104 ? 11.720 -10.957 -29.055 1.00 93.69 104 TYR A C 1
ATOM 831 O O . TYR A 1 104 ? 10.730 -10.902 -28.333 1.00 93.69 104 TYR A O 1
ATOM 839 N N . ASP A 1 105 ? 11.625 -10.949 -30.386 1.00 92.75 105 ASP A N 1
ATOM 840 C CA . ASP A 1 105 ? 10.344 -10.966 -31.103 1.00 92.75 105 ASP A CA 1
ATOM 841 C C . ASP A 1 105 ? 9.561 -12.256 -30.796 1.00 92.75 105 ASP A C 1
ATOM 843 O O . ASP A 1 105 ? 8.397 -12.195 -30.405 1.00 92.75 105 ASP A O 1
ATOM 847 N N . TYR A 1 106 ? 10.227 -13.418 -30.856 1.00 93.50 106 TYR A N 1
ATOM 848 C CA . TYR A 1 106 ? 9.632 -14.718 -30.522 1.00 93.50 106 TYR A CA 1
ATOM 849 C C . TYR A 1 106 ? 9.123 -14.792 -29.072 1.00 93.50 106 TYR A C 1
ATOM 851 O O . TYR A 1 106 ? 8.069 -15.372 -28.814 1.00 93.50 106 TYR A O 1
ATOM 859 N N . LEU A 1 107 ? 9.845 -14.185 -28.127 1.00 91.69 107 LEU A N 1
ATOM 860 C CA . LEU A 1 107 ? 9.497 -14.163 -26.701 1.00 91.69 107 LEU A CA 1
ATOM 861 C C . LEU A 1 107 ? 8.566 -13.007 -26.300 1.00 91.69 107 LEU A C 1
ATOM 863 O O . LEU A 1 107 ? 8.223 -12.895 -25.124 1.00 91.69 107 LEU A O 1
ATOM 867 N N . SER A 1 108 ? 8.140 -12.165 -27.251 1.00 88.75 108 SER A N 1
ATOM 868 C CA . SER A 1 108 ? 7.352 -10.945 -26.988 1.00 88.75 108 SER A CA 1
ATOM 869 C C . SER A 1 108 ? 8.051 -9.936 -26.057 1.00 88.75 108 SER A C 1
ATOM 871 O O . SER A 1 108 ? 7.403 -9.213 -25.306 1.00 88.75 108 SER A O 1
ATOM 873 N N . LEU A 1 109 ? 9.383 -9.884 -26.122 1.00 88.88 109 LEU A N 1
ATOM 874 C CA . LEU A 1 109 ? 10.256 -8.990 -25.350 1.00 88.88 109 LEU A CA 1
ATOM 875 C C . LEU A 1 109 ? 10.820 -7.831 -26.183 1.00 88.88 109 LEU A C 1
ATOM 877 O O . LEU A 1 109 ? 11.504 -6.951 -25.668 1.00 88.88 109 LEU A O 1
ATOM 881 N N . LYS A 1 110 ? 10.595 -7.835 -27.495 1.00 89.38 110 LYS A N 1
ATOM 882 C CA . LYS A 1 110 ? 11.194 -6.853 -28.397 1.00 89.38 110 LYS A CA 1
ATOM 883 C C . LYS A 1 110 ? 10.768 -5.426 -28.060 1.00 89.38 110 LYS A C 1
ATOM 885 O O . LYS A 1 110 ? 9.579 -5.142 -27.943 1.00 89.38 110 LYS A O 1
ATOM 890 N N . GLY A 1 111 ? 11.752 -4.532 -27.959 1.00 83.06 111 GLY A N 1
ATOM 891 C CA . GLY A 1 111 ? 11.529 -3.125 -27.623 1.00 83.06 111 GLY A CA 1
ATOM 892 C C . GLY A 1 111 ? 11.248 -2.855 -26.140 1.00 83.06 111 GLY A C 1
ATOM 893 O O . GLY A 1 111 ? 11.033 -1.701 -25.785 1.00 83.06 111 GLY A O 1
ATOM 894 N N . LYS A 1 112 ? 11.262 -3.886 -25.287 1.00 86.62 112 LYS A N 1
ATOM 895 C CA . LYS A 1 112 ? 11.110 -3.769 -23.830 1.00 86.62 112 LYS A CA 1
ATOM 896 C C . LYS A 1 112 ? 12.424 -3.373 -23.167 1.00 86.62 112 LYS A C 1
ATOM 898 O O . LYS A 1 112 ? 13.487 -3.715 -23.687 1.00 86.62 112 LYS A O 1
ATOM 903 N N . ASN A 1 113 ? 12.365 -2.702 -22.020 1.00 86.56 113 ASN A N 1
ATOM 904 C CA . ASN A 1 113 ? 13.552 -2.301 -21.256 1.00 86.56 113 ASN A CA 1
ATOM 905 C C . ASN A 1 113 ? 13.814 -3.260 -20.082 1.00 86.56 113 ASN A C 1
ATOM 907 O O . ASN A 1 113 ? 12.985 -3.320 -19.171 1.00 86.56 113 ASN A O 1
ATOM 911 N N . PRO A 1 114 ? 14.959 -3.972 -20.024 1.00 85.69 114 PRO A N 1
ATOM 912 C CA . PRO A 1 114 ? 15.217 -4.942 -18.952 1.00 85.69 114 PRO A CA 1
ATOM 913 C C . PRO A 1 114 ? 15.210 -4.324 -17.551 1.00 85.69 114 PRO A C 1
ATOM 915 O O . PRO A 1 114 ? 14.694 -4.923 -16.614 1.00 85.69 114 PRO A O 1
ATOM 918 N N . GLY A 1 115 ? 15.725 -3.103 -17.410 1.00 81.00 115 GLY A N 1
ATOM 919 C CA . GLY A 1 115 ? 15.730 -2.323 -16.175 1.00 81.00 115 GLY A CA 1
ATOM 920 C C . GLY A 1 115 ? 14.382 -1.678 -15.850 1.00 81.00 115 GLY A C 1
ATOM 921 O O . GLY A 1 115 ? 14.378 -0.536 -15.418 1.00 81.00 115 GLY A O 1
ATOM 922 N N . TYR A 1 116 ? 13.275 -2.353 -16.162 1.00 80.75 116 TYR A N 1
ATOM 923 C CA . TYR A 1 116 ? 11.870 -2.010 -15.905 1.00 80.75 116 TYR A CA 1
ATOM 924 C C . TYR A 1 116 ? 11.609 -0.945 -14.827 1.00 80.75 116 TYR A C 1
ATOM 926 O O . TYR A 1 116 ? 12.220 -0.978 -13.763 1.00 80.75 116 TYR A O 1
ATOM 934 N N . TRP A 1 117 ? 10.614 -0.080 -15.054 1.00 81.62 117 TRP A N 1
ATOM 935 C CA . TRP A 1 117 ? 10.151 0.957 -14.122 1.00 81.62 117 TRP A CA 1
ATOM 936 C C . TRP A 1 117 ? 11.238 1.951 -13.684 1.00 81.62 117 TRP A C 1
ATOM 938 O O . TRP A 1 117 ? 11.285 3.042 -14.235 1.00 81.62 117 TRP A O 1
ATOM 948 N N . ASN A 1 118 ? 12.119 1.646 -12.733 1.00 84.38 118 ASN A N 1
ATOM 949 C CA . ASN A 1 118 ? 12.997 2.655 -12.132 1.00 84.38 118 ASN A CA 1
ATOM 950 C C . ASN A 1 118 ? 14.402 2.135 -11.809 1.00 84.38 118 ASN A C 1
ATOM 952 O O . ASN A 1 118 ? 14.768 1.988 -10.651 1.00 84.38 118 ASN A O 1
ATOM 956 N N . TYR A 1 119 ? 15.237 1.890 -12.817 1.00 86.69 119 TYR A N 1
ATOM 957 C CA . TYR A 1 119 ? 16.587 1.332 -12.623 1.00 86.69 119 TYR A CA 1
ATOM 958 C C . TYR A 1 119 ? 17.488 2.158 -11.680 1.00 86.69 119 TYR A C 1
ATOM 960 O O . TYR A 1 119 ? 18.339 1.613 -10.984 1.00 86.69 119 TYR A O 1
ATOM 968 N N . TYR A 1 120 ? 17.304 3.480 -11.652 1.00 86.06 120 TYR A N 1
ATOM 969 C CA . TYR A 1 120 ? 18.147 4.443 -10.931 1.00 86.06 120 TYR A CA 1
ATOM 970 C C . TYR A 1 120 ? 17.557 4.924 -9.589 1.00 86.06 120 TYR A C 1
ATOM 972 O O . TYR A 1 120 ? 17.994 5.946 -9.041 1.00 86.06 120 TYR A O 1
ATOM 980 N N . GLY A 1 121 ? 16.556 4.214 -9.067 1.00 85.94 121 GLY A N 1
ATOM 981 C CA . GLY A 1 121 ? 15.972 4.506 -7.761 1.00 85.94 121 GLY A CA 1
ATOM 982 C C . GLY A 1 121 ? 16.984 4.414 -6.609 1.00 85.94 121 GLY A C 1
ATOM 983 O O . GLY A 1 121 ? 18.026 3.769 -6.725 1.00 85.94 121 GLY A O 1
ATOM 984 N N . ASP A 1 122 ? 16.688 5.059 -5.482 1.00 84.06 122 ASP A N 1
ATOM 985 C CA . ASP A 1 122 ? 17.518 5.043 -4.264 1.00 84.06 122 ASP A CA 1
ATOM 986 C C . ASP A 1 122 ? 16.847 4.397 -3.036 1.00 84.06 122 ASP A C 1
ATOM 988 O O . ASP A 1 122 ? 17.335 4.544 -1.917 1.00 84.06 122 ASP A O 1
ATOM 992 N N . LEU A 1 123 ? 15.764 3.639 -3.255 1.00 87.31 123 LEU A N 1
ATOM 993 C CA . LEU A 1 123 ? 14.941 2.945 -2.252 1.00 87.31 123 LEU A CA 1
ATOM 994 C C . LEU A 1 123 ? 14.055 3.877 -1.425 1.00 87.31 123 LEU A C 1
ATOM 996 O O . LEU A 1 123 ? 13.306 3.388 -0.580 1.00 87.31 123 LEU A O 1
ATOM 1000 N N . SER A 1 124 ? 14.115 5.192 -1.631 1.00 89.88 124 SER A N 1
ATOM 1001 C CA . SER A 1 124 ? 13.384 6.130 -0.787 1.00 89.88 124 SER A CA 1
ATOM 1002 C C . SER A 1 124 ? 11.865 6.034 -0.965 1.00 89.88 124 SER A C 1
ATOM 1004 O O . SER A 1 124 ? 11.340 5.815 -2.059 1.00 89.88 124 SER A O 1
ATOM 1006 N N . ILE A 1 125 ? 11.147 6.231 0.142 1.00 93.44 125 ILE A N 1
ATOM 1007 C CA . ILE A 1 125 ? 9.706 6.498 0.150 1.00 93.44 125 ILE A CA 1
ATOM 1008 C C . ILE A 1 125 ? 9.467 7.888 0.726 1.00 93.44 125 ILE A C 1
ATOM 1010 O O . ILE A 1 125 ? 9.800 8.165 1.880 1.00 93.44 125 ILE A O 1
ATOM 1014 N N . SER A 1 126 ? 8.868 8.766 -0.072 1.00 93.31 126 SER A N 1
ATOM 1015 C CA . SER A 1 126 ? 8.561 10.141 0.332 1.00 93.31 126 SER A CA 1
ATOM 1016 C C . SER A 1 126 ? 7.056 10.352 0.371 1.00 93.31 126 SER A C 1
ATOM 1018 O O . SER A 1 126 ? 6.392 10.167 -0.645 1.00 93.31 126 SER A O 1
ATOM 1020 N N . LEU A 1 127 ? 6.526 10.745 1.531 1.00 95.75 127 LEU A N 1
ATOM 1021 C CA . LEU A 1 127 ? 5.119 11.120 1.690 1.00 95.75 127 LEU A CA 1
ATOM 1022 C C . LEU A 1 127 ? 4.908 12.568 1.238 1.00 95.75 127 LEU A C 1
ATOM 1024 O O . LEU A 1 127 ? 5.710 13.443 1.566 1.00 95.75 127 LEU A O 1
ATOM 1028 N N . ILE A 1 128 ? 3.828 12.816 0.501 1.00 92.56 128 ILE A N 1
ATOM 1029 C CA . ILE A 1 128 ? 3.477 14.120 -0.065 1.00 92.56 128 ILE A CA 1
ATOM 1030 C C . ILE A 1 128 ? 2.003 14.385 0.191 1.00 92.56 128 ILE A C 1
ATOM 1032 O O . ILE A 1 128 ? 1.150 13.564 -0.150 1.00 92.56 128 ILE A O 1
ATOM 1036 N N . ASN A 1 129 ? 1.702 15.542 0.787 1.00 93.88 129 ASN A N 1
ATOM 1037 C CA . ASN A 1 129 ? 0.339 15.958 1.124 1.00 93.88 129 ASN A CA 1
ATOM 1038 C C . ASN A 1 129 ? -0.450 14.850 1.851 1.00 93.88 129 ASN A C 1
ATOM 1040 O O . ASN A 1 129 ? -1.644 14.674 1.625 1.00 93.88 129 ASN A O 1
ATOM 1044 N N . THR A 1 130 ? 0.229 14.054 2.683 1.00 97.81 130 THR A N 1
ATOM 1045 C CA . THR A 1 130 ? -0.398 12.962 3.435 1.00 97.81 130 THR A CA 1
ATOM 1046 C C . THR A 1 130 ? -1.011 13.532 4.697 1.00 97.81 130 THR A C 1
ATOM 1048 O O . THR A 1 130 ? -0.347 13.659 5.722 1.00 97.81 130 THR A O 1
ATOM 1051 N N . GLN A 1 131 ? -2.274 13.924 4.597 1.00 97.94 131 GLN A N 1
ATOM 1052 C CA . GLN A 1 131 ? -2.963 14.724 5.598 1.00 97.94 131 GLN A CA 1
ATOM 1053 C C . GLN A 1 131 ? -3.931 13.891 6.425 1.00 97.94 131 GLN A C 1
ATOM 1055 O O . GLN A 1 131 ? -4.545 12.947 5.930 1.00 97.94 131 GLN A O 1
ATOM 1060 N N . VAL A 1 132 ? -4.120 14.282 7.684 1.00 98.31 132 VAL A N 1
ATOM 1061 C CA . VAL A 1 132 ? -5.194 13.761 8.531 1.00 98.31 132 VAL A CA 1
ATOM 1062 C C . VAL A 1 132 ? -6.539 14.194 7.949 1.00 98.31 132 VAL A C 1
ATOM 1064 O O . VAL A 1 132 ? -6.906 15.371 7.982 1.00 98.31 132 VAL A O 1
ATOM 1067 N N . THR A 1 133 ? -7.279 13.226 7.425 1.00 97.69 133 THR A N 1
ATOM 1068 C CA . THR A 1 133 ? -8.577 13.388 6.760 1.00 97.69 133 THR A CA 1
ATOM 1069 C C . THR A 1 133 ? -9.753 13.226 7.711 1.00 97.69 133 THR A C 1
ATOM 1071 O O . THR A 1 133 ? -10.847 13.724 7.433 1.00 97.69 133 THR A O 1
ATOM 1074 N N . GLY A 1 134 ? -9.548 12.553 8.842 1.00 97.94 134 GLY A N 1
ATOM 1075 C CA . GLY A 1 134 ? -10.572 12.423 9.862 1.00 97.94 134 GLY A CA 1
ATOM 1076 C C . GLY A 1 134 ? -10.020 12.025 11.220 1.00 97.94 134 GLY A C 1
ATOM 1077 O O . GLY A 1 134 ? -8.958 11.414 11.326 1.00 97.94 134 GLY A O 1
ATOM 1078 N N . VAL A 1 135 ? -10.757 12.380 12.270 1.00 97.75 135 VAL A N 1
ATOM 1079 C CA . VAL A 1 135 ? -10.461 11.963 13.642 1.00 97.75 135 VAL A CA 1
ATOM 1080 C C . VAL A 1 135 ? -11.692 11.300 14.241 1.00 97.75 135 VAL A C 1
ATOM 1082 O O . VAL A 1 135 ? -12.725 11.947 14.423 1.00 97.75 135 VAL A O 1
ATOM 1085 N N . THR A 1 136 ? -11.580 10.012 14.562 1.00 95.88 136 THR A N 1
ATOM 1086 C CA . THR A 1 136 ? -12.641 9.253 15.225 1.00 95.88 136 THR A CA 1
ATOM 1087 C C . THR A 1 136 ? -12.464 9.281 16.736 1.00 95.88 136 THR A C 1
ATOM 1089 O O . THR A 1 136 ? -11.425 8.861 17.255 1.00 95.88 136 THR A O 1
ATOM 1092 N N . LEU A 1 137 ? -13.501 9.734 17.442 1.00 94.31 137 LEU A N 1
ATOM 1093 C CA . LEU A 1 137 ? -13.568 9.822 18.901 1.00 94.31 137 LEU A CA 1
ATOM 1094 C C . LEU A 1 137 ? -14.705 8.951 19.462 1.00 94.31 137 LEU A C 1
ATOM 1096 O O . LEU A 1 137 ? -15.687 8.704 18.757 1.00 94.31 137 LEU A O 1
ATOM 1100 N N . PRO A 1 138 ? -14.630 8.530 20.740 1.00 90.88 138 PRO A N 1
ATOM 1101 C CA . PRO A 1 138 ? -15.774 7.948 21.438 1.00 90.88 138 PRO A CA 1
ATOM 1102 C C . PRO A 1 138 ? -16.954 8.934 21.504 1.00 90.88 138 PRO A C 1
ATOM 1104 O O . PRO A 1 138 ? -16.754 10.132 21.711 1.00 90.88 138 PRO A O 1
ATOM 1107 N N . SER A 1 139 ? -18.187 8.435 21.384 1.00 88.19 139 SER A N 1
ATOM 1108 C CA . SER A 1 139 ? -19.415 9.241 21.470 1.00 88.19 139 SER A CA 1
ATOM 1109 C C . SER A 1 139 ? -20.476 8.585 22.360 1.00 88.19 139 SER A C 1
ATOM 1111 O O . SER A 1 139 ? -20.668 7.366 22.339 1.00 88.19 139 SER A O 1
ATOM 1113 N N . GLN A 1 140 ? -21.210 9.399 23.130 1.00 70.12 140 GLN A N 1
ATOM 1114 C CA . GLN A 1 140 ? -22.357 8.946 23.926 1.00 70.12 140 GLN A CA 1
ATOM 1115 C C . GLN A 1 140 ? -23.582 8.744 23.022 1.00 70.12 140 GLN A C 1
ATOM 1117 O O . GLN A 1 140 ? -24.462 9.592 22.938 1.00 70.12 140 GLN A O 1
ATOM 1122 N N . GLY A 1 141 ? -23.632 7.624 22.307 1.00 71.19 141 GLY A N 1
ATOM 1123 C CA . GLY A 1 141 ? -24.736 7.320 21.396 1.00 71.19 141 GLY A CA 1
ATOM 1124 C C . GLY A 1 141 ? -24.368 6.201 20.443 1.00 71.19 141 GLY A C 1
ATOM 1125 O O . GLY A 1 141 ? -24.550 5.030 20.773 1.00 71.19 141 GLY A O 1
ATOM 1126 N N . ASP A 1 142 ? -23.787 6.564 19.306 1.00 68.19 142 ASP A N 1
ATOM 1127 C CA . ASP A 1 142 ? -23.424 5.656 18.207 1.00 68.19 142 ASP A CA 1
ATOM 1128 C C . ASP A 1 142 ? -22.125 4.868 18.459 1.00 68.19 142 ASP A C 1
ATOM 1130 O O . ASP A 1 142 ? -21.638 4.141 17.599 1.00 68.19 142 ASP A O 1
ATOM 1134 N N . GLY A 1 143 ? -21.562 4.986 19.664 1.00 82.62 143 GLY A N 1
ATOM 1135 C CA . GLY A 1 143 ? -20.278 4.406 20.052 1.00 82.62 143 GLY A CA 1
ATOM 1136 C C . GLY A 1 143 ? -19.118 5.316 19.662 1.00 82.62 143 GLY A C 1
ATOM 1137 O O . GLY A 1 143 ? -18.312 5.672 20.523 1.00 82.62 143 GLY A O 1
ATOM 1138 N N . VAL A 1 144 ? -19.081 5.769 18.406 1.00 92.06 144 VAL A N 1
ATOM 1139 C CA . VAL A 1 144 ? -18.045 6.671 17.880 1.00 92.06 144 VAL A CA 1
ATOM 1140 C C . VAL A 1 144 ? -18.617 7.780 17.000 1.00 92.06 144 VAL A C 1
ATOM 1142 O O . VAL A 1 144 ? -19.733 7.680 16.499 1.00 92.06 144 VAL A O 1
ATOM 1145 N N . VAL A 1 145 ? -17.836 8.840 16.807 1.00 93.62 145 VAL A N 1
ATOM 1146 C CA . VAL A 1 145 ? -18.087 9.907 15.832 1.00 93.62 145 VAL A CA 1
ATOM 1147 C C . VAL A 1 145 ? -16.786 10.237 15.106 1.00 93.62 145 VAL A C 1
ATOM 1149 O O . VAL A 1 145 ? -15.738 10.341 15.742 1.00 93.62 145 VAL A O 1
ATOM 1152 N N . THR A 1 146 ? -16.848 10.403 13.785 1.00 95.12 146 THR A N 1
ATOM 1153 C CA . THR A 1 146 ? -15.702 10.820 12.967 1.00 95.12 146 THR A CA 1
ATOM 1154 C C . THR A 1 146 ? -15.885 12.264 12.531 1.00 95.12 146 THR A C 1
ATOM 1156 O O . THR A 1 146 ? -16.832 12.589 11.813 1.00 95.12 146 THR A O 1
ATOM 1159 N N . TYR A 1 147 ? -14.963 13.121 12.958 1.00 96.69 147 TYR A N 1
ATOM 1160 C CA . TYR A 1 147 ? -14.885 14.504 12.506 1.00 96.69 147 TYR A CA 1
ATOM 1161 C C . TYR A 1 147 ? -14.003 14.594 11.272 1.00 96.69 147 TYR A C 1
ATOM 1163 O O . TYR A 1 147 ? -12.949 13.964 11.217 1.00 96.69 147 TYR A O 1
ATOM 1171 N N . THR A 1 148 ? -14.419 15.397 10.302 1.00 95.62 148 THR A N 1
ATOM 1172 C CA . THR A 1 148 ? -13.681 15.648 9.055 1.00 95.62 148 THR A CA 1
ATOM 1173 C C . THR A 1 148 ? -13.571 17.153 8.827 1.00 95.62 148 THR A C 1
ATOM 1175 O O . THR A 1 148 ? -14.308 17.912 9.465 1.00 95.62 148 THR A O 1
ATOM 1178 N N . PRO A 1 149 ? -12.719 17.635 7.902 1.00 88.44 149 PRO A N 1
ATOM 1179 C CA . PRO A 1 149 ? -12.672 19.060 7.574 1.00 88.44 149 PRO A CA 1
ATOM 1180 C C . PRO A 1 149 ? -14.049 19.625 7.177 1.00 88.44 149 PRO A C 1
ATOM 1182 O O . PRO A 1 149 ? -14.391 20.750 7.538 1.00 88.44 149 PRO A O 1
ATOM 1185 N N . GLN A 1 150 ? -14.880 18.826 6.501 1.00 86.94 150 GLN A N 1
ATOM 1186 C CA . GLN A 1 150 ? -16.228 19.207 6.064 1.00 86.94 150 GLN A CA 1
ATOM 1187 C C . GLN A 1 150 ? -17.311 18.981 7.136 1.00 86.94 150 GLN A C 1
ATOM 1189 O O . GLN A 1 150 ? -18.398 19.541 7.023 1.00 86.94 150 GLN A O 1
ATOM 1194 N N . ASN A 1 151 ? -17.029 18.188 8.174 1.00 87.19 151 ASN A N 1
ATOM 1195 C CA . ASN A 1 151 ? -17.946 17.873 9.270 1.00 87.19 151 ASN A CA 1
ATOM 1196 C C . ASN A 1 151 ? -17.233 17.990 10.629 1.00 87.19 151 ASN A C 1
ATOM 1198 O O . ASN A 1 151 ? -16.939 16.992 11.286 1.00 87.19 151 ASN A O 1
ATOM 1202 N N . HIS A 1 152 ? -16.918 19.223 11.030 1.00 87.38 152 HIS A N 1
ATOM 1203 C CA . HIS A 1 152 ? -16.167 19.519 12.257 1.00 87.38 152 HIS A CA 1
ATOM 1204 C C . HIS A 1 152 ? -17.011 20.180 13.359 1.00 87.38 152 HIS A C 1
ATOM 1206 O O . HIS A 1 152 ? -16.491 20.488 14.432 1.00 87.38 152 HIS A O 1
ATOM 1212 N N . LEU A 1 153 ? -18.308 20.413 13.126 1.00 88.62 153 LEU A N 1
ATOM 1213 C CA . LEU A 1 153 ? -19.191 20.988 14.142 1.00 88.62 153 LEU A CA 1
ATOM 1214 C C . LEU A 1 153 ? -19.271 20.052 15.357 1.00 88.62 153 LEU A C 1
ATOM 1216 O O . LEU A 1 153 ? -19.602 18.878 15.225 1.00 88.62 153 LEU A O 1
ATOM 1220 N N . GLY A 1 154 ? -18.962 20.580 16.543 1.00 86.31 154 GLY A N 1
ATOM 1221 C CA . GLY A 1 154 ? -18.906 19.799 17.785 1.00 86.31 154 GLY A CA 1
ATOM 1222 C C . GLY A 1 154 ? -17.570 19.090 18.042 1.00 86.31 154 GLY A C 1
ATOM 1223 O O . GLY A 1 154 ? -17.410 18.505 19.112 1.00 86.31 154 GLY A O 1
ATOM 1224 N N . CYS A 1 155 ? -16.599 19.179 17.124 1.00 91.06 155 CYS A N 1
ATOM 1225 C CA . CYS A 1 155 ? -15.244 18.684 17.361 1.00 91.06 155 CYS A CA 1
ATOM 1226 C C . CYS A 1 155 ? -14.557 19.525 18.456 1.00 91.06 155 CYS A C 1
ATOM 1228 O O . CYS A 1 155 ? -14.566 20.758 18.357 1.00 91.06 155 CYS A O 1
ATOM 1230 N N . PRO A 1 156 ? -13.950 18.908 19.488 1.00 91.00 156 PRO A N 1
ATOM 1231 C CA . PRO A 1 156 ? -13.131 19.630 20.459 1.00 91.00 156 PRO A CA 1
ATOM 1232 C C . PRO A 1 156 ? -12.023 20.435 19.768 1.00 91.00 156 PRO A C 1
ATOM 1234 O O . PRO A 1 156 ? -11.378 19.938 18.847 1.00 91.00 156 PRO A O 1
ATOM 1237 N N . SER A 1 157 ? -11.783 21.676 20.201 1.00 88.00 157 SER A N 1
ATOM 1238 C CA . SER A 1 157 ? -10.843 22.587 19.526 1.00 88.00 157 SER A CA 1
ATOM 1239 C C . SER A 1 157 ? -9.412 22.048 19.473 1.00 88.00 157 SER A C 1
ATOM 1241 O O . SER A 1 157 ? -8.719 22.241 18.480 1.00 88.00 157 SER A O 1
ATOM 1243 N N . ASP A 1 158 ? -8.992 21.340 20.522 1.00 87.31 158 ASP A N 1
ATOM 1244 C CA . ASP A 1 158 ? -7.680 20.697 20.624 1.00 87.31 158 ASP A CA 1
ATOM 1245 C C . ASP A 1 158 ? -7.551 19.429 19.764 1.00 87.31 158 ASP A C 1
ATOM 1247 O O . ASP A 1 158 ? -6.450 18.909 19.604 1.00 87.31 158 ASP A O 1
ATOM 1251 N N . ILE A 1 159 ? -8.654 18.930 19.203 1.00 91.69 159 ILE A N 1
ATOM 1252 C CA . ILE A 1 159 ? -8.677 17.834 18.229 1.00 91.69 159 ILE A CA 1
ATOM 1253 C C . ILE A 1 159 ? -8.859 18.365 16.812 1.00 91.69 159 ILE A C 1
ATOM 1255 O O . ILE A 1 159 ? -8.244 17.848 15.882 1.00 91.69 159 ILE A O 1
ATOM 1259 N N . TYR A 1 160 ? -9.650 19.424 16.640 1.00 92.31 160 TYR A N 1
ATOM 1260 C CA . TYR A 1 160 ? -9.845 20.085 15.353 1.00 92.31 160 TYR A CA 1
ATOM 1261 C C . TYR A 1 160 ? -8.516 20.503 14.710 1.00 92.31 160 TYR A C 1
ATOM 1263 O O . TYR A 1 160 ? -8.348 20.372 13.499 1.00 92.31 160 TYR A O 1
ATOM 1271 N N . GLU A 1 161 ? -7.539 20.936 15.509 1.00 92.75 161 GLU A N 1
ATOM 1272 C CA . GLU A 1 161 ? -6.221 21.321 15.000 1.00 92.75 161 GLU A CA 1
ATOM 1273 C C . GLU A 1 161 ? -5.450 20.182 14.314 1.00 92.75 161 GLU A C 1
ATOM 1275 O O . GLU A 1 161 ? -4.637 20.471 13.433 1.00 92.75 161 GLU A O 1
ATOM 1280 N N . LEU A 1 162 ? -5.745 18.916 14.642 1.00 95.75 162 LEU A N 1
ATOM 1281 C CA . LEU A 1 162 ? -5.131 17.741 14.015 1.00 95.75 162 LEU A CA 1
ATOM 1282 C C . LEU A 1 162 ? -5.606 17.541 12.572 1.00 95.75 162 LEU A C 1
ATOM 1284 O O . LEU A 1 162 ? -4.870 16.973 11.771 1.00 95.75 162 LEU A O 1
ATOM 1288 N N . LEU A 1 163 ? -6.813 18.000 12.216 1.00 95.88 163 LEU A N 1
ATOM 1289 C CA . LEU A 1 163 ? -7.332 17.871 10.853 1.00 95.88 163 LEU A CA 1
ATOM 1290 C C . LEU A 1 163 ? -6.455 18.666 9.877 1.00 95.88 163 LEU A C 1
ATOM 1292 O O . LEU A 1 163 ? -6.149 19.840 10.105 1.00 95.88 163 LEU A O 1
ATOM 1296 N N . GLY A 1 164 ? -6.045 18.018 8.787 1.00 95.50 164 GLY A N 1
ATOM 1297 C CA . GLY A 1 164 ? -5.118 18.583 7.805 1.00 95.50 164 GLY A CA 1
ATOM 1298 C C . GLY A 1 164 ? -3.650 18.614 8.244 1.00 95.50 164 GLY A C 1
ATOM 1299 O O . GLY A 1 164 ? -2.828 19.153 7.511 1.00 95.50 164 GLY A O 1
ATOM 1300 N N . ALA A 1 165 ? -3.295 18.070 9.415 1.00 97.12 165 ALA A N 1
ATOM 1301 C CA . ALA A 1 165 ? -1.891 17.875 9.774 1.00 97.12 165 ALA A CA 1
ATOM 1302 C C . ALA A 1 165 ? -1.251 16.803 8.877 1.00 97.12 165 ALA A C 1
ATOM 1304 O O . ALA A 1 165 ? -1.908 15.831 8.511 1.00 97.12 165 ALA A O 1
ATOM 1305 N N . GLU A 1 166 ? 0.021 16.972 8.536 1.00 97.56 166 GLU A N 1
ATOM 1306 C CA . GLU A 1 166 ? 0.751 16.165 7.562 1.00 97.56 166 GLU A CA 1
ATOM 1307 C C . GLU A 1 166 ? 1.663 15.142 8.233 1.00 97.56 166 GLU A C 1
ATOM 1309 O O . GLU A 1 166 ? 2.531 15.488 9.038 1.00 97.56 166 GLU A O 1
ATOM 1314 N N . LEU A 1 167 ? 1.458 13.870 7.891 1.00 97.94 167 LEU A N 1
ATOM 1315 C CA . LEU A 1 167 ? 2.345 12.772 8.247 1.00 97.94 167 LEU A CA 1
ATOM 1316 C C . LEU A 1 167 ? 3.563 12.800 7.320 1.00 97.94 167 LEU A C 1
ATOM 1318 O O . LEU A 1 167 ? 3.423 12.822 6.098 1.00 97.94 167 LEU A O 1
ATOM 1322 N N . SER A 1 168 ? 4.760 12.744 7.897 1.00 97.06 168 SER A N 1
ATOM 1323 C CA . SER A 1 168 ? 6.006 12.730 7.132 1.00 97.06 168 SER A CA 1
ATOM 1324 C C . SER A 1 168 ? 7.055 11.809 7.745 1.00 97.06 168 SER A C 1
ATOM 1326 O O . SER A 1 168 ? 7.083 11.597 8.958 1.00 97.06 168 SER A O 1
ATOM 1328 N N . PHE A 1 169 ? 7.946 11.304 6.889 1.00 96.00 169 PHE A N 1
ATOM 1329 C CA . PHE A 1 169 ? 9.146 10.554 7.266 1.00 96.00 169 PHE A CA 1
ATOM 1330 C C . PHE A 1 169 ? 10.436 11.389 7.198 1.00 96.00 169 PHE A C 1
ATOM 1332 O O . PHE A 1 169 ? 11.544 10.857 7.310 1.00 96.00 169 PHE A O 1
ATOM 1339 N N . ASN A 1 170 ? 10.311 12.702 6.998 1.00 93.75 170 ASN A N 1
ATOM 1340 C CA . ASN A 1 170 ? 11.442 13.620 6.917 1.00 93.75 170 ASN A CA 1
ATOM 1341 C C . ASN A 1 170 ? 11.962 13.971 8.314 1.00 93.75 170 ASN A C 1
ATOM 1343 O O . ASN A 1 170 ? 11.183 14.379 9.174 1.00 93.75 170 ASN A O 1
ATOM 1347 N N . ASN A 1 171 ? 13.280 13.891 8.516 1.00 84.38 171 ASN A N 1
ATOM 1348 C CA . ASN A 1 171 ? 13.910 14.204 9.806 1.00 84.38 171 ASN A CA 1
ATOM 1349 C C . ASN A 1 171 ? 13.737 15.685 10.201 1.00 84.38 171 ASN A C 1
ATOM 1351 O O . ASN A 1 171 ? 13.496 16.014 11.358 1.00 84.38 171 ASN A O 1
ATOM 1355 N N . GLU A 1 172 ? 13.804 16.587 9.217 1.00 85.44 172 GLU A N 1
ATOM 1356 C CA . GLU A 1 172 ? 13.649 18.032 9.409 1.00 85.44 172 GLU A CA 1
ATOM 1357 C C . GLU A 1 172 ? 12.503 18.565 8.546 1.00 85.44 172 GLU A C 1
ATOM 1359 O O . GLU A 1 172 ? 12.733 19.282 7.577 1.00 85.44 172 GLU A O 1
ATOM 1364 N N . TYR A 1 173 ? 11.266 18.151 8.824 1.00 89.75 173 TYR A N 1
ATOM 1365 C CA . TYR A 1 173 ? 10.113 18.407 7.948 1.00 89.75 173 TYR A CA 1
ATOM 1366 C C . TYR A 1 173 ? 9.967 19.866 7.473 1.00 89.75 173 TYR A C 1
ATOM 1368 O O . TYR A 1 173 ? 9.647 20.113 6.313 1.00 89.75 173 TYR A O 1
ATOM 1376 N N . PHE A 1 174 ? 10.221 20.840 8.351 1.00 91.25 174 PHE A N 1
ATOM 1377 C CA . PHE A 1 174 ? 10.056 22.258 8.028 1.00 91.25 174 PHE A CA 1
ATOM 1378 C C . PHE A 1 174 ? 11.243 22.892 7.282 1.00 91.25 174 PHE A C 1
ATOM 1380 O O . PHE A 1 174 ? 11.109 24.038 6.842 1.00 91.25 174 PHE A O 1
ATOM 1387 N N . SER A 1 175 ? 12.369 22.183 7.147 1.00 88.88 175 SER A N 1
ATOM 1388 C CA . SER A 1 175 ? 13.543 22.628 6.388 1.00 88.88 175 SER A CA 1
ATOM 1389 C C . SER A 1 175 ? 13.326 22.411 4.889 1.00 88.88 175 SER A C 1
ATOM 1391 O O . SER A 1 175 ? 12.859 21.359 4.452 1.00 88.88 175 SER A O 1
ATOM 1393 N N . GLU A 1 176 ? 13.705 23.395 4.075 1.00 81.75 176 GLU A N 1
ATOM 1394 C CA . GLU A 1 176 ? 13.696 23.243 2.620 1.00 81.75 176 GLU A CA 1
ATOM 1395 C C . GLU A 1 176 ? 14.670 22.131 2.189 1.00 81.75 176 GLU A C 1
ATOM 1397 O O . GLU A 1 176 ? 15.792 22.047 2.685 1.00 81.75 176 GLU A O 1
ATOM 1402 N N . GLY A 1 177 ? 14.238 21.254 1.278 1.00 73.69 177 GLY A N 1
ATOM 1403 C CA . GLY A 1 177 ? 15.067 20.152 0.773 1.00 73.69 177 GLY A CA 1
ATOM 1404 C C . GLY A 1 177 ? 15.249 18.973 1.737 1.00 73.69 177 GLY A C 1
ATOM 1405 O O . GLY A 1 177 ? 16.090 18.108 1.483 1.00 73.69 177 GLY A O 1
ATOM 1406 N N . SER A 1 178 ? 14.474 18.921 2.826 1.00 82.88 178 SER A N 1
ATOM 1407 C CA . SER A 1 178 ? 14.493 17.809 3.777 1.00 82.88 178 SER A CA 1
ATOM 1408 C C . SER A 1 178 ? 14.248 16.467 3.089 1.00 82.88 178 SER A C 1
ATOM 1410 O O . SER A 1 178 ? 13.316 16.321 2.295 1.00 82.88 178 SER A O 1
ATOM 1412 N N . ARG A 1 179 ? 15.097 15.481 3.393 1.00 83.50 179 ARG A N 1
ATOM 1413 C CA . ARG A 1 179 ? 15.008 14.135 2.823 1.00 83.50 179 ARG A CA 1
ATOM 1414 C C . ARG A 1 179 ? 14.227 13.210 3.744 1.00 83.50 179 ARG A C 1
ATOM 1416 O O . ARG A 1 179 ? 14.327 13.299 4.970 1.00 83.50 179 ARG A O 1
ATOM 1423 N N . THR A 1 180 ? 13.505 12.284 3.127 1.00 91.44 180 THR A N 1
ATOM 1424 C CA . THR A 1 180 ? 12.896 11.169 3.844 1.00 91.44 180 THR A CA 1
ATOM 1425 C C . THR A 1 180 ? 13.966 10.301 4.495 1.00 91.44 180 THR A C 1
ATOM 1427 O O . THR A 1 180 ? 15.067 10.129 3.969 1.00 91.44 180 THR A O 1
ATOM 1430 N N . THR A 1 181 ? 13.632 9.748 5.653 1.00 92.81 181 THR A N 1
ATOM 1431 C CA . THR A 1 181 ? 14.433 8.726 6.335 1.00 92.81 181 THR A CA 1
ATOM 1432 C C . THR A 1 181 ? 13.924 7.313 6.076 1.00 92.81 181 THR A C 1
ATOM 1434 O O . THR A 1 181 ? 14.464 6.350 6.626 1.00 92.81 181 THR A O 1
ATOM 1437 N N . ALA A 1 182 ? 12.858 7.193 5.284 1.00 93.44 182 ALA A N 1
ATOM 1438 C CA . ALA A 1 182 ? 12.197 5.936 5.029 1.00 93.44 182 ALA A CA 1
ATOM 1439 C C . ALA A 1 182 ? 12.658 5.309 3.710 1.00 93.44 182 ALA A C 1
ATOM 1441 O O . ALA A 1 182 ? 12.740 5.978 2.677 1.00 93.44 182 ALA A O 1
ATOM 1442 N N . TYR A 1 183 ? 12.895 4.000 3.760 1.00 90.06 183 TYR A N 1
ATOM 1443 C CA . TYR A 1 183 ? 13.332 3.173 2.642 1.00 90.06 183 TYR A CA 1
ATOM 1444 C C . TYR A 1 183 ? 12.405 1.970 2.486 1.00 90.06 183 TYR A C 1
ATOM 1446 O O . TYR A 1 183 ? 12.053 1.326 3.481 1.00 90.06 183 TYR A O 1
ATOM 1454 N N . LEU A 1 184 ? 12.034 1.664 1.245 1.00 87.75 184 LEU A N 1
ATOM 1455 C CA . LEU A 1 184 ? 11.262 0.491 0.857 1.00 87.75 184 LEU A CA 1
ATOM 1456 C C . LEU A 1 184 ? 12.186 -0.494 0.140 1.00 87.75 184 LEU A C 1
ATOM 1458 O O . LEU A 1 184 ? 12.657 -0.223 -0.966 1.00 87.75 184 LEU A O 1
ATOM 1462 N N . CYS A 1 185 ? 12.414 -1.643 0.766 1.00 78.31 185 CYS A N 1
ATOM 1463 C CA . CYS A 1 185 ? 13.294 -2.679 0.241 1.00 78.31 185 CYS A CA 1
ATOM 1464 C C . CYS A 1 185 ? 12.510 -3.971 0.033 1.00 78.31 185 CYS A C 1
ATOM 1466 O O . CYS A 1 185 ? 11.768 -4.400 0.922 1.00 78.31 185 CYS A O 1
ATOM 1468 N N . ASP A 1 186 ? 12.713 -4.618 -1.111 1.00 72.94 186 ASP A N 1
ATOM 1469 C CA . ASP A 1 186 ? 12.389 -6.035 -1.237 1.00 72.94 186 ASP A CA 1
ATOM 1470 C C . ASP A 1 186 ? 13.518 -6.875 -0.626 1.00 72.94 186 ASP A C 1
ATOM 1472 O O . ASP A 1 186 ? 14.672 -6.445 -0.563 1.00 72.94 186 ASP A O 1
ATOM 1476 N N . VAL A 1 187 ? 13.168 -8.053 -0.124 1.00 59.62 187 VAL A N 1
ATOM 1477 C CA . VAL A 1 187 ? 14.091 -8.959 0.572 1.00 59.62 187 VAL A CA 1
ATOM 1478 C C . VAL A 1 187 ? 14.367 -10.224 -0.251 1.00 59.62 187 VAL A C 1
ATOM 1480 O O . VAL A 1 187 ? 15.330 -10.931 0.041 1.00 59.62 187 VAL A O 1
ATOM 1483 N N . ASP A 1 188 ? 13.595 -10.484 -1.312 1.00 58.28 188 ASP A N 1
ATOM 1484 C CA . ASP A 1 188 ? 13.892 -11.505 -2.323 1.00 58.28 188 ASP A CA 1
ATOM 1485 C C . ASP A 1 188 ? 13.835 -10.886 -3.725 1.00 58.28 188 ASP A C 1
ATOM 1487 O O . ASP A 1 188 ? 12.883 -10.203 -4.086 1.00 58.28 188 ASP A O 1
ATOM 1491 N N . SER A 1 189 ? 14.853 -11.174 -4.530 1.00 50.78 189 SER A N 1
ATOM 1492 C CA . SER A 1 189 ? 14.921 -10.867 -5.959 1.00 50.78 189 SER A CA 1
ATOM 1493 C C . SER A 1 189 ? 13.711 -11.322 -6.790 1.00 50.78 189 SER A C 1
ATOM 1495 O O . SER A 1 189 ? 13.453 -10.731 -7.834 1.00 50.78 189 SER A O 1
ATOM 1497 N N . MET A 1 190 ? 12.997 -12.372 -6.364 1.00 49.12 190 MET A N 1
ATOM 1498 C CA . MET A 1 190 ? 12.091 -13.150 -7.229 1.00 49.12 190 MET A CA 1
ATOM 1499 C C . MET A 1 190 ? 10.909 -13.804 -6.467 1.00 49.12 190 MET A C 1
ATOM 1501 O O . MET A 1 190 ? 10.131 -14.577 -7.028 1.00 49.12 190 MET A O 1
ATOM 1505 N N . GLY A 1 191 ? 10.726 -13.495 -5.181 1.00 51.81 191 GLY A N 1
ATOM 1506 C CA . GLY A 1 191 ? 9.689 -14.065 -4.312 1.00 51.81 191 GLY A CA 1
ATOM 1507 C C . GLY A 1 191 ? 8.943 -12.972 -3.562 1.00 51.81 191 GLY A C 1
ATOM 1508 O O . GLY A 1 191 ? 9.086 -12.848 -2.349 1.00 51.81 191 GLY A O 1
ATOM 1509 N N . GLN A 1 192 ? 8.161 -12.190 -4.314 1.00 54.88 192 GLN A N 1
ATOM 1510 C CA . GLN A 1 192 ? 7.459 -10.938 -3.969 1.00 54.88 192 GLN A CA 1
ATOM 1511 C C . GLN A 1 192 ? 6.474 -11.011 -2.774 1.00 54.88 192 GLN A C 1
ATOM 1513 O O . GLN A 1 192 ? 5.310 -10.629 -2.884 1.00 54.88 192 GLN A O 1
ATOM 1518 N N . MET A 1 193 ? 6.872 -11.540 -1.618 1.00 57.66 193 MET A N 1
ATOM 1519 C CA . MET A 1 193 ? 5.980 -11.715 -0.464 1.00 57.66 193 MET A CA 1
ATOM 1520 C C . MET A 1 193 ? 6.492 -11.061 0.820 1.00 57.66 193 MET A C 1
ATOM 1522 O O . MET A 1 193 ? 5.839 -11.178 1.859 1.00 57.66 193 MET A O 1
ATOM 1526 N N . CYS A 1 194 ? 7.637 -10.375 0.781 1.00 69.81 194 CYS A N 1
ATOM 1527 C CA . CYS A 1 194 ? 8.215 -9.752 1.969 1.00 69.81 194 CYS A CA 1
ATOM 1528 C C . CYS A 1 194 ? 8.920 -8.419 1.663 1.00 69.81 194 CYS A C 1
ATOM 1530 O O . CYS A 1 194 ? 10.113 -8.265 1.916 1.00 69.81 194 CYS A O 1
ATOM 1532 N N . THR A 1 195 ? 8.162 -7.423 1.208 1.00 81.31 195 THR A N 1
ATOM 1533 C CA . THR A 1 195 ? 8.644 -6.037 1.119 1.00 81.31 195 THR A CA 1
ATOM 1534 C C . THR A 1 195 ? 8.666 -5.396 2.509 1.00 81.31 195 THR A C 1
ATOM 1536 O O . THR A 1 195 ? 7.742 -5.593 3.304 1.00 81.31 195 THR A O 1
ATOM 1539 N N . GLN A 1 196 ? 9.704 -4.623 2.831 1.00 84.88 196 GLN A N 1
ATOM 1540 C CA . GLN A 1 196 ? 9.907 -4.022 4.153 1.00 84.88 196 GLN A CA 1
ATOM 1541 C C . GLN A 1 196 ? 10.093 -2.511 4.077 1.00 84.88 196 GLN A C 1
ATOM 1543 O O . GLN A 1 196 ? 10.720 -2.005 3.151 1.00 84.88 196 GLN A O 1
ATOM 1548 N N . ILE A 1 197 ? 9.581 -1.812 5.094 1.00 89.25 197 ILE A N 1
ATOM 1549 C CA . ILE A 1 197 ? 9.838 -0.386 5.306 1.00 89.25 197 ILE A CA 1
ATOM 1550 C C . ILE A 1 197 ? 10.756 -0.233 6.516 1.00 89.25 197 ILE A C 1
ATOM 1552 O O . ILE A 1 197 ? 10.411 -0.653 7.628 1.00 89.25 197 ILE A O 1
ATOM 1556 N N . PHE A 1 198 ? 11.904 0.398 6.288 1.00 88.62 198 PHE A N 1
ATOM 1557 C CA . PHE A 1 198 ? 12.801 0.901 7.324 1.00 88.62 198 PHE A CA 1
ATOM 1558 C C . PHE A 1 198 ? 12.611 2.405 7.422 1.00 88.62 198 PHE A C 1
ATOM 1560 O O . PHE A 1 198 ? 12.537 3.068 6.397 1.00 88.62 198 PHE A O 1
ATOM 1567 N N . CYS A 1 199 ? 12.518 2.946 8.630 1.00 91.44 199 CYS A N 1
ATOM 1568 C CA . CYS A 1 199 ? 12.303 4.371 8.840 1.00 91.44 199 CYS A CA 1
ATOM 1569 C C . CYS A 1 199 ? 12.924 4.766 10.176 1.00 91.44 199 CYS A C 1
ATOM 1571 O O . CYS A 1 199 ? 12.616 4.144 11.193 1.00 91.44 199 CYS A O 1
ATOM 1573 N N . SER A 1 200 ? 13.813 5.759 10.183 1.00 91.75 200 SER A N 1
ATOM 1574 C CA . SER A 1 200 ? 14.411 6.245 11.432 1.00 91.75 200 SER A CA 1
ATOM 1575 C C . SER A 1 200 ? 13.637 7.406 12.049 1.00 91.75 200 SER A C 1
ATOM 1577 O O . SER A 1 200 ? 13.912 7.761 13.189 1.00 91.75 200 SER A O 1
ATOM 1579 N N . HIS A 1 201 ? 12.695 8.009 11.319 1.00 94.25 201 HIS A N 1
ATOM 1580 C CA . HIS A 1 201 ? 11.952 9.168 11.794 1.00 94.25 201 HIS A CA 1
ATOM 1581 C C . HIS A 1 201 ? 10.567 9.277 11.158 1.00 94.25 201 HIS A C 1
ATOM 1583 O O . HIS A 1 201 ? 10.431 9.280 9.938 1.00 94.25 201 HIS A O 1
ATOM 1589 N N . ALA A 1 202 ? 9.541 9.453 11.984 1.00 96.25 202 ALA A N 1
ATOM 1590 C CA . ALA A 1 202 ? 8.198 9.827 11.564 1.00 96.25 202 ALA A CA 1
ATOM 1591 C C . ALA A 1 202 ? 7.644 10.929 12.468 1.00 96.25 202 ALA A C 1
ATOM 1593 O O . ALA A 1 202 ? 7.886 10.932 13.677 1.00 96.25 202 ALA A O 1
ATOM 1594 N N . GLY A 1 203 ? 6.843 11.825 11.901 1.00 96.19 203 GLY A N 1
ATOM 1595 C CA . GLY A 1 203 ? 6.173 12.870 12.664 1.00 96.19 203 GLY A CA 1
ATOM 1596 C C . GLY A 1 203 ? 4.900 13.370 12.004 1.00 96.19 203 GLY A C 1
ATOM 1597 O O . GLY A 1 203 ? 4.637 13.089 10.834 1.00 96.19 203 GLY A O 1
ATOM 1598 N N . LEU A 1 204 ? 4.115 14.111 12.785 1.00 97.38 204 LEU A N 1
ATOM 1599 C CA . LEU A 1 204 ? 2.891 14.767 12.337 1.00 97.38 204 LEU A CA 1
ATOM 1600 C C . LEU A 1 204 ? 3.016 16.271 12.555 1.00 97.38 204 LEU A C 1
ATOM 1602 O O . LEU A 1 204 ? 3.236 16.728 13.682 1.00 97.38 204 LEU A O 1
ATOM 1606 N N . TYR A 1 205 ? 2.863 17.022 11.472 1.00 96.38 205 TYR A N 1
ATOM 1607 C CA . TYR A 1 205 ? 3.248 18.425 11.397 1.00 96.38 205 TYR A CA 1
ATOM 1608 C C . TYR A 1 205 ? 2.129 19.291 10.844 1.00 96.38 205 TYR A C 1
ATOM 1610 O O . TYR A 1 205 ? 1.330 18.849 10.026 1.00 96.38 205 TYR A O 1
ATOM 1618 N N . LYS A 1 206 ? 2.085 20.559 11.234 1.00 95.44 206 LYS A N 1
ATOM 1619 C CA . LYS A 1 206 ? 1.184 21.541 10.625 1.00 95.44 206 LYS A CA 1
ATOM 1620 C C . LYS A 1 206 ? 1.796 22.929 10.689 1.00 95.44 206 LYS A C 1
ATOM 1622 O O . LYS A 1 206 ? 2.627 23.210 11.550 1.00 95.44 206 LYS A O 1
ATOM 1627 N N . ARG A 1 207 ? 1.387 23.799 9.769 1.00 93.25 207 ARG A N 1
ATOM 1628 C CA . ARG A 1 207 ? 1.539 25.246 9.934 1.00 93.25 207 ARG A CA 1
ATOM 1629 C C . ARG A 1 207 ? 0.183 25.818 10.320 1.00 93.25 207 ARG A C 1
ATOM 1631 O O . ARG A 1 207 ? -0.805 25.505 9.656 1.00 93.25 207 ARG A O 1
ATOM 1638 N N . ASP A 1 208 ? 0.122 26.582 11.404 1.00 88.12 208 ASP A N 1
ATOM 1639 C CA . ASP A 1 208 ? -1.115 27.277 11.769 1.00 88.12 208 ASP A CA 1
ATOM 1640 C C . ASP A 1 208 ? -1.431 28.420 10.787 1.00 88.12 208 ASP A C 1
ATOM 1642 O O . ASP A 1 208 ? -0.672 28.708 9.859 1.00 88.12 208 ASP A O 1
ATOM 1646 N N . GLU A 1 209 ? -2.570 29.082 10.987 1.00 85.12 209 GLU A N 1
ATOM 1647 C CA . GLU A 1 209 ? -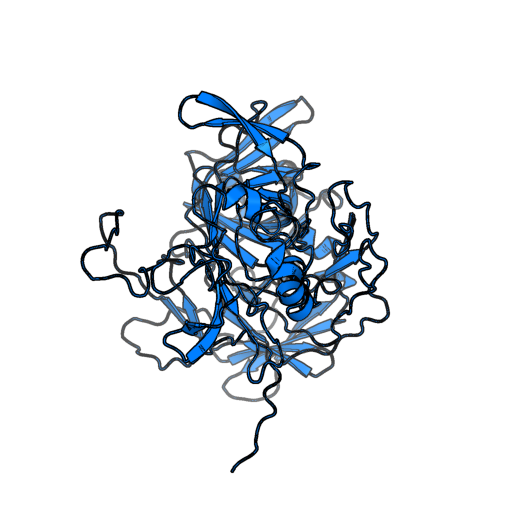3.011 30.202 10.145 1.00 85.12 209 GLU A CA 1
ATOM 1648 C C . GLU A 1 209 ? -2.044 31.400 10.180 1.00 85.12 209 GLU A C 1
ATOM 1650 O O . GLU A 1 209 ? -2.049 32.229 9.270 1.00 85.12 209 GLU A O 1
ATOM 1655 N N . GLN A 1 210 ? -1.201 31.496 11.212 1.00 88.31 210 GLN A N 1
ATOM 1656 C CA . GLN A 1 210 ? -0.174 32.524 11.377 1.00 88.31 210 GLN A CA 1
ATOM 1657 C C . GLN A 1 210 ? 1.196 32.082 10.824 1.00 88.31 210 GLN A C 1
ATOM 1659 O O . GLN A 1 210 ? 2.149 32.862 10.848 1.00 88.31 210 GLN A O 1
ATOM 1664 N N . GLY A 1 211 ? 1.300 30.860 10.292 1.00 89.25 211 GLY A N 1
ATOM 1665 C CA . GLY A 1 211 ? 2.518 30.282 9.728 1.00 89.25 211 GLY A CA 1
ATOM 1666 C C . GLY A 1 211 ? 3.466 29.651 10.754 1.00 89.25 211 GLY A C 1
ATOM 1667 O O . GLY A 1 211 ? 4.558 29.212 10.368 1.00 89.25 211 GLY A O 1
ATOM 1668 N N . ASN A 1 212 ? 3.079 29.572 12.032 1.00 92.69 212 ASN A N 1
ATOM 1669 C CA . ASN A 1 212 ? 3.890 28.929 13.062 1.00 92.69 212 ASN A CA 1
ATOM 1670 C C . ASN A 1 212 ? 3.941 27.420 12.834 1.00 92.69 212 ASN A C 1
ATOM 1672 O O . ASN A 1 212 ? 2.966 26.788 12.434 1.00 92.69 212 ASN A O 1
ATOM 1676 N N . GLN A 1 213 ? 5.106 26.845 13.104 1.00 94.31 213 GLN A N 1
ATOM 1677 C CA . GLN A 1 213 ? 5.374 25.423 12.946 1.00 94.31 213 GLN A CA 1
ATOM 1678 C C . GLN A 1 213 ? 4.878 24.662 14.176 1.00 94.31 213 GLN A C 1
ATOM 1680 O O . GLN A 1 213 ? 5.302 24.954 15.293 1.00 94.31 213 GLN A O 1
ATOM 1685 N N . ILE A 1 214 ? 4.007 23.681 13.964 1.00 94.06 214 ILE A N 1
ATOM 1686 C CA . ILE A 1 214 ? 3.462 22.814 15.008 1.00 94.06 214 ILE A CA 1
ATOM 1687 C C . ILE A 1 214 ? 3.908 21.381 14.732 1.00 94.06 214 ILE A C 1
ATOM 1689 O O . ILE A 1 214 ? 3.690 20.853 13.641 1.00 94.06 214 ILE A O 1
ATOM 1693 N N . THR A 1 215 ? 4.497 20.747 15.744 1.00 94.94 215 THR A N 1
ATOM 1694 C CA . THR A 1 215 ? 4.833 19.319 15.746 1.00 94.94 215 THR A CA 1
ATOM 1695 C C . THR A 1 215 ? 3.969 18.626 16.790 1.00 94.94 215 THR A C 1
ATOM 1697 O O . THR A 1 215 ? 4.146 18.855 17.984 1.00 94.94 215 THR A O 1
ATOM 1700 N N . PHE A 1 216 ? 3.050 17.764 16.356 1.00 95.56 216 PHE A N 1
ATOM 1701 C CA . PHE A 1 216 ? 2.168 17.017 17.261 1.00 95.56 216 PHE A CA 1
ATOM 1702 C C . PHE A 1 216 ? 2.870 15.794 17.859 1.00 95.56 216 PHE A C 1
ATOM 1704 O O . PHE A 1 216 ? 2.684 15.452 19.032 1.00 95.56 216 PHE A O 1
ATOM 1711 N N . PHE A 1 217 ? 3.701 15.130 17.054 1.00 95.88 217 PHE A N 1
ATOM 1712 C CA . PHE A 1 217 ? 4.626 14.104 17.519 1.00 95.88 217 PHE A CA 1
ATOM 1713 C C . PHE A 1 217 ? 5.834 13.976 16.591 1.00 95.88 217 PHE A C 1
ATOM 1715 O O . PHE A 1 217 ? 5.791 14.362 15.421 1.00 95.88 217 PHE A O 1
ATOM 1722 N N . SER A 1 218 ? 6.888 13.380 17.136 1.00 95.38 218 SER A N 1
ATOM 1723 C CA . SER A 1 218 ? 8.078 12.912 16.436 1.00 95.38 218 SER A CA 1
ATOM 1724 C C . SER A 1 218 ? 8.525 11.610 17.099 1.00 95.38 218 SER A C 1
ATOM 1726 O O . SER A 1 218 ? 8.395 11.463 18.317 1.00 95.38 218 SER A O 1
ATOM 1728 N N . GLY A 1 219 ? 9.006 10.648 16.322 1.00 95.06 219 GLY A N 1
ATOM 1729 C CA . GLY A 1 219 ? 9.399 9.351 16.850 1.00 95.06 219 GLY A CA 1
ATOM 1730 C C . GLY A 1 219 ? 10.066 8.444 15.828 1.00 95.06 219 GLY A C 1
ATOM 1731 O O . GLY A 1 219 ? 10.189 8.782 14.655 1.00 95.06 219 GLY A O 1
ATOM 1732 N N . THR A 1 220 ? 10.476 7.265 16.284 1.00 94.81 220 THR A N 1
ATOM 1733 C CA . THR A 1 220 ? 11.131 6.238 15.469 1.00 94.81 220 THR A CA 1
ATOM 1734 C C . THR A 1 220 ? 10.189 5.046 15.286 1.00 94.81 220 THR A C 1
ATOM 1736 O O . THR A 1 220 ? 9.924 4.323 16.256 1.00 94.81 220 THR A O 1
ATOM 1739 N N . PRO A 1 221 ? 9.656 4.815 14.074 1.00 93.75 221 PRO A N 1
ATOM 1740 C CA . PRO A 1 221 ? 8.907 3.604 13.770 1.00 93.75 221 PRO A CA 1
ATOM 1741 C C . PRO A 1 221 ? 9.786 2.357 13.881 1.00 93.75 221 PRO A C 1
ATOM 1743 O O . PRO A 1 221 ? 10.938 2.342 13.450 1.00 93.75 221 PRO A O 1
ATOM 1746 N N . VAL A 1 222 ? 9.232 1.265 14.401 1.00 90.44 222 VAL A N 1
ATOM 1747 C CA . VAL A 1 222 ? 9.838 -0.053 14.195 1.00 90.44 222 VAL A CA 1
ATOM 1748 C C . VAL A 1 222 ? 9.711 -0.460 12.726 1.00 90.44 222 VAL A C 1
ATOM 1750 O O . VAL A 1 222 ? 8.814 -0.013 12.010 1.00 90.44 222 VAL A O 1
ATOM 1753 N N . LYS A 1 223 ? 10.587 -1.363 12.284 1.00 87.62 223 LYS A N 1
ATOM 1754 C CA . LYS A 1 223 ? 10.526 -1.953 10.945 1.00 87.62 223 LYS A CA 1
ATOM 1755 C C . LYS A 1 223 ? 9.145 -2.548 10.654 1.00 87.62 223 LYS A C 1
ATOM 1757 O O . LYS A 1 223 ? 8.591 -3.270 11.486 1.00 87.62 223 LYS A O 1
ATOM 1762 N N . SER A 1 224 ? 8.653 -2.320 9.441 1.00 87.62 224 SER A N 1
ATOM 1763 C CA . SER A 1 224 ? 7.386 -2.862 8.953 1.00 87.62 224 SER A CA 1
ATOM 1764 C C . SER A 1 224 ? 7.585 -3.816 7.776 1.00 87.62 224 SER A C 1
ATOM 1766 O O . SER A 1 224 ? 8.609 -3.788 7.097 1.00 87.62 224 SER A O 1
ATOM 1768 N N . THR A 1 225 ? 6.609 -4.685 7.527 1.00 86.44 225 THR A N 1
ATOM 1769 C CA . THR A 1 225 ? 6.609 -5.649 6.418 1.00 86.44 225 THR A CA 1
ATOM 1770 C C . THR A 1 225 ? 5.229 -5.692 5.779 1.00 86.44 225 THR A C 1
ATOM 1772 O O . THR A 1 225 ? 4.225 -5.552 6.484 1.00 86.44 225 THR A O 1
ATOM 1775 N N . SER A 1 226 ? 5.188 -5.904 4.463 1.00 87.00 226 SER A N 1
ATOM 1776 C CA . SER A 1 226 ? 3.967 -6.032 3.677 1.00 87.00 226 SER A CA 1
ATOM 1777 C C . SER A 1 226 ? 3.053 -7.119 4.241 1.00 87.00 226 SER A C 1
ATOM 1779 O O . SER A 1 226 ? 3.479 -8.242 4.526 1.00 87.00 226 SER A O 1
ATOM 1781 N N . ARG A 1 227 ? 1.769 -6.801 4.375 1.00 83.75 227 ARG A N 1
ATOM 1782 C CA . ARG A 1 227 ? 0.710 -7.708 4.819 1.00 83.75 227 ARG A CA 1
ATOM 1783 C C . ARG A 1 227 ? -0.540 -7.522 3.974 1.00 83.75 227 ARG A C 1
ATOM 1785 O O . ARG A 1 227 ? -0.767 -6.456 3.410 1.00 83.75 227 ARG A O 1
ATOM 1792 N N . TRP A 1 228 ? -1.373 -8.561 3.972 1.00 86.00 228 TRP A N 1
ATOM 1793 C CA . TRP A 1 228 ? -2.711 -8.543 3.377 1.00 86.00 228 TRP A CA 1
ATOM 1794 C C . TRP A 1 228 ? -2.705 -8.060 1.923 1.00 86.00 228 TRP A C 1
ATOM 1796 O O . TRP A 1 228 ? -3.503 -7.215 1.561 1.00 86.00 228 TRP A O 1
ATOM 1806 N N . MET A 1 229 ? -1.796 -8.556 1.083 1.00 86.62 229 MET A N 1
ATOM 1807 C CA . MET A 1 229 ? -1.726 -8.087 -0.304 1.00 86.62 229 MET A CA 1
ATOM 1808 C C . MET A 1 229 ? -3.060 -8.283 -1.038 1.00 86.62 229 MET A C 1
ATOM 1810 O O . MET A 1 229 ? -3.689 -9.338 -0.913 1.00 86.62 229 MET A O 1
ATOM 1814 N N . ASN A 1 230 ? -3.467 -7.285 -1.821 1.00 88.44 230 ASN A N 1
ATOM 1815 C CA . ASN A 1 230 ? -4.639 -7.355 -2.689 1.00 88.44 230 ASN A CA 1
ATOM 1816 C C . ASN A 1 230 ? -4.240 -7.025 -4.125 1.00 88.44 230 ASN A C 1
ATOM 1818 O O . ASN A 1 230 ? -4.131 -5.862 -4.482 1.00 88.44 230 ASN A O 1
ATOM 1822 N N . LEU A 1 231 ? -4.071 -8.046 -4.964 1.00 86.06 231 LEU A N 1
ATOM 1823 C CA . LEU A 1 231 ? -3.683 -7.878 -6.374 1.00 86.06 231 LEU A CA 1
ATOM 1824 C C . LEU A 1 231 ? -4.814 -7.358 -7.276 1.00 86.06 231 LEU A C 1
ATOM 1826 O O . LEU A 1 231 ? -4.641 -7.231 -8.482 1.00 86.06 231 LEU A O 1
ATOM 1830 N N . SER A 1 232 ? -5.995 -7.124 -6.708 1.00 88.62 232 SER A N 1
ATOM 1831 C CA . SER A 1 232 ? -7.161 -6.618 -7.429 1.00 88.62 232 SER A CA 1
ATOM 1832 C C . SER A 1 232 ? -7.683 -5.311 -6.849 1.00 88.62 232 SER A C 1
ATOM 1834 O O . SER A 1 232 ? -8.782 -4.897 -7.210 1.00 88.62 232 SER A O 1
ATOM 1836 N N . LYS A 1 233 ? -6.933 -4.671 -5.940 1.00 94.12 233 LYS A N 1
ATOM 1837 C CA . LYS A 1 233 ? -7.340 -3.442 -5.258 1.00 94.12 233 LYS A CA 1
ATOM 1838 C C . LYS A 1 233 ? -7.819 -2.389 -6.246 1.00 94.12 233 LYS A C 1
ATOM 1840 O O . LYS A 1 233 ? -8.889 -1.844 -6.019 1.00 94.12 233 LYS A O 1
ATOM 1845 N N . VAL A 1 234 ? -7.101 -2.180 -7.348 1.00 95.38 234 VAL A N 1
ATOM 1846 C CA . VAL A 1 234 ? -7.515 -1.281 -8.431 1.00 95.38 234 VAL A CA 1
ATOM 1847 C C . VAL A 1 234 ? -8.015 -2.103 -9.619 1.00 95.38 234 VAL A C 1
ATOM 1849 O O . VAL A 1 234 ? -7.242 -2.726 -10.346 1.00 95.38 234 VAL A O 1
ATOM 1852 N N . LEU A 1 235 ? -9.332 -2.113 -9.828 1.00 94.50 235 LEU A N 1
ATOM 1853 C CA . LEU A 1 235 ? -10.010 -3.022 -10.754 1.00 94.50 235 LEU A CA 1
ATOM 1854 C C . LEU A 1 235 ? -9.590 -2.813 -12.203 1.00 94.50 235 LEU A C 1
ATOM 1856 O O . LEU A 1 235 ? -9.324 -3.784 -12.909 1.00 94.50 235 LEU A O 1
ATOM 1860 N N . ASN A 1 236 ? -9.509 -1.566 -12.664 1.00 92.75 236 ASN A N 1
ATOM 1861 C CA . ASN A 1 236 ? -9.114 -1.299 -14.043 1.00 92.75 236 ASN A CA 1
ATOM 1862 C C . ASN A 1 236 ? -7.647 -1.658 -14.321 1.00 92.75 236 ASN A C 1
ATOM 1864 O O . ASN A 1 236 ? -7.320 -1.926 -15.467 1.00 92.75 236 ASN A O 1
ATOM 1868 N N . TYR A 1 237 ? -6.803 -1.800 -13.300 1.00 90.00 237 TYR A N 1
ATOM 1869 C CA . TYR A 1 237 ? -5.442 -2.330 -13.422 1.00 90.00 237 TYR A CA 1
ATOM 1870 C C . TYR A 1 237 ? -5.314 -3.817 -13.048 1.00 90.00 237 TYR A C 1
ATOM 1872 O O . TYR A 1 237 ? -4.209 -4.325 -12.920 1.00 90.00 237 TYR A O 1
ATOM 1880 N N . SER A 1 238 ? -6.427 -4.550 -12.922 1.00 81.81 238 SER A N 1
ATOM 1881 C CA . SER A 1 238 ? -6.414 -5.990 -12.598 1.00 81.81 238 SER A CA 1
ATOM 1882 C C . SER A 1 238 ? -5.978 -6.910 -13.748 1.00 81.81 238 SER A C 1
ATOM 1884 O O . SER A 1 238 ? -5.950 -8.132 -13.582 1.00 81.81 238 SER A O 1
ATOM 1886 N N . ASP A 1 239 ? -5.661 -6.355 -14.921 1.00 83.31 239 ASP A N 1
ATOM 1887 C CA . ASP A 1 239 ? -5.059 -7.109 -16.021 1.00 83.31 239 ASP A CA 1
ATOM 1888 C C . ASP A 1 239 ? -3.735 -7.742 -15.561 1.00 83.31 239 ASP A C 1
ATOM 1890 O O . ASP A 1 239 ? -2.941 -7.114 -14.866 1.00 83.31 239 ASP A O 1
ATOM 1894 N N . PHE A 1 240 ? -3.466 -8.988 -15.962 1.00 75.44 240 PHE A N 1
ATOM 1895 C CA . PHE A 1 240 ? -2.248 -9.695 -15.549 1.00 75.44 240 PHE A CA 1
ATOM 1896 C C . PHE A 1 240 ? -0.960 -8.994 -16.025 1.00 75.44 240 PHE A C 1
ATOM 1898 O O . PHE A 1 240 ? 0.088 -9.134 -15.405 1.00 75.44 240 PHE A O 1
ATOM 1905 N N . SER A 1 241 ? -1.023 -8.203 -17.099 1.00 76.25 241 SER A N 1
ATOM 1906 C CA . SER A 1 241 ? 0.111 -7.378 -17.532 1.00 76.25 241 SER A CA 1
ATOM 1907 C C . SER A 1 241 ? 0.335 -6.139 -16.661 1.00 76.25 241 SER A C 1
ATOM 1909 O O . SER A 1 241 ? 1.316 -5.441 -16.873 1.00 76.25 241 SER A O 1
ATOM 1911 N N . LEU A 1 242 ? -0.557 -5.842 -15.712 1.00 79.81 242 LEU A N 1
ATOM 1912 C CA . LEU A 1 242 ? -0.550 -4.653 -14.852 1.00 79.81 242 LEU A CA 1
ATOM 1913 C C . LEU A 1 242 ? -0.522 -4.997 -13.355 1.00 79.81 242 LEU A C 1
ATOM 1915 O O . LEU A 1 242 ? -0.836 -4.141 -12.531 1.00 79.81 242 LEU A O 1
ATOM 1919 N N . VAL A 1 243 ? -0.159 -6.231 -12.990 1.00 72.19 243 VAL A N 1
ATOM 1920 C CA . VAL A 1 243 ? -0.284 -6.755 -11.614 1.00 72.19 243 VAL A CA 1
ATOM 1921 C C . VAL A 1 243 ? 0.185 -5.785 -10.515 1.00 72.19 243 VAL A C 1
ATOM 1923 O O . VAL A 1 243 ? -0.563 -5.634 -9.547 1.00 72.19 243 VAL A O 1
ATOM 1926 N N . PRO A 1 244 ? 1.337 -5.087 -10.626 1.00 77.88 244 PRO A N 1
ATOM 1927 C CA . PRO A 1 244 ? 1.756 -4.136 -9.593 1.00 77.88 244 PRO A CA 1
ATOM 1928 C C . PRO A 1 244 ? 0.784 -2.957 -9.422 1.00 77.88 244 PRO A C 1
ATOM 1930 O O . PRO A 1 244 ? 0.472 -2.568 -8.299 1.00 77.88 244 PRO A O 1
ATOM 1933 N N . MET A 1 245 ? 0.251 -2.431 -10.527 1.00 88.94 245 MET A N 1
ATOM 1934 C CA . MET A 1 245 ? -0.654 -1.275 -10.562 1.00 88.94 245 MET A CA 1
ATOM 1935 C C . MET A 1 245 ? -2.063 -1.610 -10.048 1.00 88.94 245 MET A C 1
ATOM 1937 O O . MET A 1 245 ? -2.756 -0.754 -9.501 1.00 88.94 245 MET A O 1
ATOM 1941 N N . GLY A 1 246 ? -2.487 -2.870 -10.185 1.00 89.12 246 GLY A N 1
ATOM 1942 C CA . GLY A 1 246 ? -3.721 -3.393 -9.587 1.00 89.12 246 GLY A CA 1
ATOM 1943 C C . GLY A 1 246 ? -3.619 -3.671 -8.084 1.00 89.12 246 GLY A C 1
ATOM 1944 O O . GLY A 1 246 ? -4.638 -3.946 -7.445 1.00 89.12 246 GLY A O 1
ATOM 1945 N N . GLY A 1 247 ? -2.402 -3.633 -7.535 1.00 89.44 247 GLY A N 1
ATOM 1946 C CA . GLY A 1 247 ? -2.050 -4.135 -6.215 1.00 89.44 247 GLY A CA 1
ATOM 1947 C C . GLY A 1 247 ? -2.207 -3.151 -5.053 1.00 89.44 247 GLY A C 1
ATOM 1948 O O . GLY A 1 247 ? -2.291 -1.936 -5.222 1.00 89.44 247 GLY A O 1
ATOM 1949 N N . SER A 1 248 ? -2.171 -3.695 -3.838 1.00 93.12 248 SER A N 1
ATOM 1950 C CA . SER A 1 248 ? -1.947 -2.943 -2.601 1.00 93.12 248 SER A CA 1
ATOM 1951 C C . SER A 1 248 ? -1.383 -3.817 -1.486 1.00 93.12 248 SER A C 1
ATOM 1953 O O . SER A 1 248 ? -1.505 -5.047 -1.517 1.00 93.12 248 SER A O 1
ATOM 1955 N N . ALA A 1 249 ? -0.790 -3.181 -0.473 1.00 91.94 249 ALA A N 1
ATOM 1956 C CA . ALA A 1 249 ? -0.290 -3.851 0.725 1.00 91.94 249 ALA A CA 1
ATOM 1957 C C . ALA A 1 249 ? -0.394 -2.963 1.973 1.00 91.94 249 ALA A C 1
ATOM 1959 O O . ALA A 1 249 ? -0.199 -1.748 1.914 1.00 91.94 249 ALA A O 1
ATOM 1960 N N . CYS A 1 250 ? -0.666 -3.590 3.120 1.00 93.69 250 CYS A N 1
ATOM 1961 C CA . CYS A 1 250 ? -0.655 -2.939 4.426 1.00 93.69 250 CYS A CA 1
ATOM 1962 C C . CYS A 1 250 ? 0.696 -3.105 5.128 1.00 93.69 250 CYS A C 1
ATOM 1964 O O . CYS A 1 250 ? 1.298 -4.176 5.108 1.00 93.69 250 CYS A O 1
ATOM 1966 N N . PHE A 1 251 ? 1.105 -2.069 5.844 1.00 93.81 251 PHE A N 1
ATOM 1967 C CA . PHE A 1 251 ? 2.316 -1.974 6.642 1.00 93.81 251 PHE A CA 1
ATOM 1968 C C . PHE A 1 251 ? 1.925 -1.499 8.041 1.00 93.81 251 PHE A C 1
ATOM 1970 O O . PHE A 1 251 ? 1.131 -0.574 8.186 1.00 93.81 251 PHE A O 1
ATOM 1977 N N . TYR A 1 252 ? 2.480 -2.126 9.074 1.00 93.69 252 TYR A N 1
ATOM 1978 C CA . TYR A 1 252 ? 2.158 -1.838 10.469 1.00 93.69 252 TYR A CA 1
ATOM 1979 C C . TYR A 1 252 ? 3.426 -1.591 11.277 1.00 93.69 252 TYR A C 1
ATOM 1981 O O . TYR A 1 252 ? 4.349 -2.405 11.224 1.00 93.69 252 TYR A O 1
ATOM 1989 N N . ALA A 1 253 ? 3.450 -0.512 12.051 1.00 94.12 253 ALA A N 1
ATOM 1990 C CA . ALA A 1 253 ? 4.580 -0.174 12.903 1.00 94.12 253 ALA A CA 1
ATOM 1991 C C . ALA A 1 253 ? 4.130 0.562 14.165 1.00 94.12 253 ALA A C 1
ATOM 1993 O O . ALA A 1 253 ? 3.370 1.523 14.104 1.00 94.12 253 ALA A O 1
ATOM 1994 N N . MET A 1 254 ? 4.663 0.157 15.312 1.00 95.19 254 MET A N 1
ATOM 1995 C CA . MET A 1 254 ? 4.703 1.002 16.498 1.00 95.19 254 MET A CA 1
ATOM 1996 C C . MET A 1 254 ? 5.750 2.108 16.303 1.00 95.19 254 MET A C 1
ATOM 1998 O O . MET A 1 254 ? 6.855 1.840 15.834 1.00 95.19 254 MET A O 1
ATOM 2002 N N . ILE A 1 255 ? 5.399 3.336 16.669 1.00 96.00 255 ILE A N 1
ATOM 2003 C CA . ILE A 1 255 ? 6.266 4.510 16.683 1.00 96.00 255 ILE A CA 1
ATOM 2004 C C . ILE A 1 255 ? 6.620 4.813 18.135 1.00 96.00 255 ILE A C 1
ATOM 2006 O O . ILE A 1 255 ? 5.757 5.208 18.925 1.00 96.00 255 ILE A O 1
ATOM 2010 N N . ALA A 1 256 ? 7.897 4.636 18.470 1.00 93.56 256 ALA A N 1
ATOM 2011 C CA . ALA A 1 256 ? 8.440 5.062 19.751 1.00 93.56 256 ALA A CA 1
ATOM 2012 C C . ALA A 1 256 ? 8.631 6.581 19.716 1.00 93.56 256 ALA A C 1
ATOM 2014 O O . ALA A 1 256 ? 9.276 7.091 18.803 1.00 93.56 256 ALA A O 1
ATOM 2015 N N . LEU A 1 257 ? 8.048 7.303 20.668 1.00 92.12 257 LEU A N 1
ATOM 2016 C CA . LEU A 1 257 ? 8.021 8.766 20.655 1.00 92.12 257 LEU A CA 1
ATOM 2017 C C . LEU A 1 257 ? 9.286 9.376 21.267 1.00 92.12 257 LEU A C 1
ATOM 2019 O O . LEU A 1 257 ? 9.824 8.860 22.248 1.00 92.12 257 LEU A O 1
ATOM 2023 N N . ASN A 1 258 ? 9.729 10.494 20.696 1.00 75.38 258 ASN A N 1
ATOM 2024 C CA . ASN A 1 258 ? 10.861 11.280 21.174 1.00 75.38 258 ASN A CA 1
ATOM 2025 C C . ASN A 1 258 ? 10.368 12.271 22.251 1.00 75.38 258 ASN A C 1
ATOM 2027 O O . ASN A 1 258 ? 9.963 13.377 21.914 1.00 75.38 258 ASN A O 1
ATOM 2031 N N . GLU A 1 259 ? 10.374 11.853 23.523 1.00 71.31 259 GLU A N 1
ATOM 2032 C CA . GLU A 1 259 ? 9.916 12.623 24.707 1.00 71.31 259 GLU A CA 1
ATOM 2033 C C . GLU A 1 259 ? 8.512 13.276 24.547 1.00 71.31 259 GLU A C 1
ATOM 2035 O O . GLU A 1 259 ? 7.734 12.851 23.692 1.00 71.31 259 GLU A O 1
ATOM 2040 N N . ASP A 1 260 ? 8.110 14.198 25.437 1.00 73.19 260 ASP A N 1
ATOM 2041 C CA . ASP A 1 260 ? 6.722 14.689 25.586 1.00 73.19 260 ASP A CA 1
ATOM 2042 C C . ASP A 1 260 ? 6.043 15.067 24.248 1.00 73.19 260 ASP A C 1
ATOM 2044 O O . ASP A 1 260 ? 6.350 16.081 23.622 1.00 73.19 260 ASP A O 1
ATOM 2048 N N . SER A 1 261 ? 5.060 14.262 23.829 1.00 87.88 261 SER A N 1
ATOM 2049 C CA . SER A 1 261 ? 4.268 14.477 22.612 1.00 87.88 261 SER A CA 1
ATOM 2050 C C . SER A 1 261 ? 2.926 15.136 22.931 1.00 87.88 261 SER A C 1
ATOM 2052 O O . SER A 1 261 ? 2.143 14.631 23.741 1.00 87.88 261 SER A O 1
ATOM 2054 N N . ASP A 1 262 ? 2.614 16.226 22.225 1.00 92.62 262 ASP A N 1
ATOM 2055 C CA . ASP A 1 262 ? 1.307 16.886 22.298 1.00 92.62 262 ASP A CA 1
ATOM 2056 C C . ASP A 1 262 ? 0.163 15.926 21.922 1.00 92.62 262 ASP A C 1
ATOM 2058 O O . ASP A 1 262 ? -0.852 15.847 22.620 1.00 92.62 262 ASP A O 1
ATOM 2062 N N . LEU A 1 263 ? 0.361 15.089 20.895 1.00 94.25 263 LEU A N 1
ATOM 2063 C CA . LEU A 1 263 ? -0.604 14.050 20.534 1.00 94.25 263 LEU A CA 1
ATOM 2064 C C . LEU A 1 263 ? -0.827 13.039 21.670 1.00 94.25 263 LEU A C 1
ATOM 2066 O O . LEU A 1 263 ? -1.976 12.694 21.947 1.00 94.25 263 LEU A O 1
ATOM 2070 N N . SER A 1 264 ? 0.221 12.600 22.373 1.00 93.44 264 SER A N 1
ATOM 2071 C CA . SER A 1 264 ? 0.068 11.696 23.525 1.00 93.44 264 SER A CA 1
ATOM 2072 C C . SER A 1 264 ? -0.760 12.313 24.649 1.00 93.44 264 SER A C 1
ATOM 2074 O O . SER A 1 264 ? -1.614 11.636 25.222 1.00 93.44 264 SER A O 1
ATOM 2076 N N . ASN A 1 265 ? -0.580 13.608 24.918 1.00 93.25 265 ASN A N 1
ATOM 2077 C CA . ASN A 1 265 ? -1.375 14.332 25.911 1.00 93.25 265 ASN A CA 1
ATOM 2078 C C . ASN A 1 265 ? -2.853 14.434 25.497 1.00 93.25 265 ASN A C 1
ATOM 2080 O O . ASN A 1 265 ? -3.749 14.249 26.325 1.00 93.25 265 ASN A O 1
ATOM 2084 N N . LYS A 1 266 ? -3.135 14.687 24.211 1.00 94.12 266 LYS A N 1
ATOM 2085 C CA . LYS A 1 266 ? -4.508 14.672 23.668 1.00 94.12 266 LYS A CA 1
ATOM 2086 C C . LYS A 1 266 ? -5.141 13.289 23.776 1.00 94.12 266 LYS A C 1
ATOM 2088 O O . LYS A 1 266 ? -6.275 13.165 24.237 1.00 94.12 266 LYS A O 1
ATOM 2093 N N . ILE A 1 267 ? -4.394 12.244 23.417 1.00 93.38 267 ILE A N 1
ATOM 2094 C CA . ILE A 1 267 ? -4.826 10.851 23.553 1.00 93.38 267 ILE A CA 1
ATOM 2095 C C . ILE A 1 267 ? -5.154 10.542 25.013 1.00 93.38 267 ILE A C 1
ATOM 2097 O O . ILE A 1 267 ? -6.233 10.022 25.272 1.00 93.38 267 ILE A O 1
ATOM 2101 N N . GLN A 1 268 ? -4.281 10.890 25.964 1.00 93.06 268 GLN A N 1
ATOM 2102 C CA . GLN A 1 268 ? -4.497 10.625 27.388 1.00 93.06 268 GLN A CA 1
ATOM 2103 C C . GLN A 1 268 ? -5.796 11.257 27.902 1.00 93.06 268 GLN A C 1
ATOM 2105 O O . GLN A 1 268 ? -6.524 10.619 28.662 1.00 93.06 268 GLN A O 1
ATOM 2110 N N . LYS A 1 269 ? -6.119 12.485 27.472 1.00 91.88 269 LYS A N 1
ATOM 2111 C CA . LYS A 1 269 ? -7.381 13.154 27.834 1.00 91.88 269 LYS A CA 1
ATOM 2112 C C . LYS A 1 269 ? -8.612 12.392 27.337 1.00 91.88 269 LYS A C 1
ATOM 2114 O O . LYS A 1 269 ? -9.631 12.390 28.020 1.00 91.88 269 LYS A O 1
ATOM 2119 N N . ILE A 1 270 ? -8.522 11.761 26.165 1.00 90.12 270 ILE A N 1
ATOM 2120 C CA . ILE A 1 270 ? -9.631 11.027 25.537 1.00 90.12 270 ILE A CA 1
ATOM 2121 C C . ILE A 1 270 ? -9.744 9.602 26.088 1.00 90.12 270 ILE A C 1
ATOM 2123 O O . ILE A 1 270 ? -10.837 9.150 26.424 1.00 90.12 270 ILE A O 1
ATOM 2127 N N . SER A 1 271 ? -8.627 8.880 26.160 1.00 88.06 271 SER A N 1
ATOM 2128 C CA . SER A 1 271 ? -8.584 7.462 26.529 1.00 88.06 271 SER A CA 1
ATOM 2129 C C . SER A 1 271 ? -8.541 7.238 28.044 1.00 88.06 271 SER A C 1
ATOM 2131 O O . SER A 1 271 ? -8.808 6.132 28.513 1.00 88.06 271 SER A O 1
ATOM 2133 N N . GLY A 1 272 ? -8.167 8.262 28.820 1.00 89.88 272 GLY A N 1
ATOM 2134 C CA . GLY A 1 272 ? -7.900 8.162 30.255 1.00 89.88 272 GLY A CA 1
ATOM 2135 C C . GLY A 1 272 ? -6.580 7.462 30.601 1.00 89.88 272 GLY A C 1
ATOM 2136 O O . GLY A 1 272 ? -6.291 7.267 31.783 1.00 89.88 272 GLY A O 1
ATOM 2137 N N . LYS A 1 273 ? -5.769 7.077 29.604 1.00 90.94 273 LYS A N 1
ATOM 2138 C CA . LYS A 1 273 ? -4.502 6.352 29.782 1.00 90.94 273 LYS A CA 1
ATOM 2139 C C . LYS A 1 273 ? -3.410 6.951 28.899 1.00 90.94 273 LYS A C 1
ATOM 2141 O O . LYS A 1 273 ? -3.621 7.184 27.712 1.00 90.94 273 LYS A O 1
ATOM 2146 N N . MET A 1 274 ? -2.223 7.161 29.468 1.00 92.81 274 MET A N 1
ATOM 2147 C CA . MET A 1 274 ? -1.069 7.615 28.691 1.00 92.81 274 MET A CA 1
ATOM 2148 C C . MET A 1 274 ? -0.635 6.503 27.720 1.00 92.81 274 MET A C 1
ATOM 2150 O O . MET A 1 274 ? -0.433 5.371 28.176 1.00 92.81 274 MET A O 1
ATOM 2154 N N . PRO A 1 275 ? -0.531 6.774 26.407 1.00 93.69 275 PRO A N 1
ATOM 2155 C CA . PRO A 1 275 ? -0.000 5.799 25.462 1.00 93.69 275 PRO A CA 1
ATOM 2156 C C . PRO A 1 275 ? 1.510 5.604 25.670 1.00 93.69 275 PRO A C 1
ATOM 2158 O O . PRO A 1 275 ? 2.217 6.542 26.028 1.00 93.69 275 PRO A O 1
ATOM 2161 N N . GLU A 1 276 ? 2.013 4.393 25.419 1.00 93.25 276 GLU A N 1
ATOM 2162 C CA . GLU A 1 276 ? 3.462 4.106 25.425 1.00 93.25 276 GLU A CA 1
ATOM 2163 C C . GLU A 1 276 ? 4.136 4.461 24.094 1.00 93.25 276 GLU A C 1
ATOM 2165 O O . GLU A 1 276 ? 5.357 4.564 23.999 1.00 93.25 276 GLU A O 1
ATOM 2170 N N . GLY A 1 277 ? 3.330 4.644 23.054 1.00 95.38 277 GLY A N 1
ATOM 2171 C CA . GLY A 1 277 ? 3.745 5.063 21.727 1.00 95.38 277 GLY A CA 1
ATOM 2172 C C . GLY A 1 277 ? 2.525 5.245 20.836 1.00 95.38 277 GLY A C 1
ATOM 2173 O O . GLY A 1 277 ? 1.385 5.265 21.308 1.00 95.38 277 GLY A O 1
ATOM 2174 N N . LEU A 1 278 ? 2.750 5.319 19.533 1.00 97.12 278 LEU A N 1
ATOM 2175 C CA . LEU A 1 278 ? 1.669 5.327 18.548 1.00 97.12 278 LEU A CA 1
ATOM 2176 C C . LEU A 1 278 ? 1.728 4.062 17.706 1.00 97.12 278 LEU A C 1
ATOM 2178 O O . LEU A 1 278 ? 2.793 3.482 17.523 1.00 97.12 278 LEU A O 1
ATOM 2182 N N . PHE A 1 279 ? 0.596 3.637 17.172 1.00 97.19 279 PHE A N 1
ATOM 2183 C CA . PHE A 1 279 ? 0.519 2.549 16.215 1.00 97.19 279 PHE A CA 1
ATOM 2184 C C . PHE A 1 279 ? 0.101 3.102 14.855 1.00 97.19 279 PHE A C 1
ATOM 2186 O O . PHE A 1 279 ? -0.951 3.724 14.716 1.00 97.19 279 PHE A O 1
ATOM 2193 N N . LEU A 1 280 ? 0.948 2.882 13.856 1.00 97.25 280 LEU A N 1
ATOM 2194 C CA . LEU A 1 280 ? 0.746 3.275 12.473 1.00 97.25 280 LEU A CA 1
ATOM 2195 C C . LEU A 1 280 ? 0.328 2.055 11.659 1.00 97.25 280 LEU A C 1
ATOM 2197 O O . LEU A 1 280 ? 1.049 1.058 11.600 1.00 97.25 280 LEU A O 1
ATOM 2201 N N . LYS A 1 281 ? -0.797 2.180 10.964 1.00 96.50 281 LYS A N 1
ATOM 2202 C CA . LYS A 1 281 ? -1.141 1.350 9.811 1.00 96.50 281 LYS A CA 1
ATOM 2203 C C . LYS A 1 281 ? -1.052 2.218 8.562 1.00 96.50 281 LYS A C 1
ATOM 2205 O O . LYS A 1 281 ? -1.710 3.251 8.502 1.00 96.50 281 LYS A O 1
ATOM 2210 N N . LEU A 1 282 ? -0.302 1.763 7.567 1.00 96.62 282 LEU A N 1
ATOM 2211 C CA . LEU A 1 282 ? -0.120 2.399 6.266 1.00 96.62 282 LEU A CA 1
ATOM 2212 C C . LEU A 1 282 ? -0.528 1.414 5.162 1.00 96.62 282 LEU A C 1
ATOM 2214 O O . LEU A 1 282 ? 0.008 0.315 5.082 1.00 96.62 282 LEU A O 1
ATOM 2218 N N . LEU A 1 283 ? -1.479 1.788 4.319 1.00 97.50 283 LEU A N 1
ATOM 2219 C CA . LEU A 1 283 ? -1.829 1.119 3.070 1.00 97.50 283 LEU A CA 1
ATOM 2220 C C . LEU A 1 283 ? -1.126 1.852 1.930 1.00 97.50 283 LEU A C 1
ATOM 2222 O O . LEU A 1 283 ? -1.287 3.062 1.813 1.00 97.50 283 LEU A O 1
ATOM 2226 N N . ILE A 1 284 ? -0.414 1.115 1.082 1.00 96.56 284 ILE A N 1
ATOM 2227 C CA . ILE A 1 284 ? 0.043 1.591 -0.228 1.00 96.56 284 ILE A CA 1
ATOM 2228 C C . ILE A 1 284 ? -0.903 1.003 -1.278 1.00 96.56 284 ILE A C 1
ATOM 2230 O O . ILE A 1 284 ? -1.088 -0.216 -1.300 1.00 96.56 284 ILE A O 1
ATOM 2234 N N . HIS A 1 285 ? -1.523 1.852 -2.099 1.00 95.88 285 HIS A N 1
ATOM 2235 C CA . HIS A 1 285 ? -2.490 1.484 -3.144 1.00 95.88 285 HIS A CA 1
ATOM 2236 C C . HIS A 1 285 ? -2.449 2.488 -4.309 1.00 95.88 285 HIS A C 1
ATOM 2238 O O . HIS A 1 285 ? -1.645 3.417 -4.283 1.00 95.88 285 HIS A O 1
ATOM 2244 N N . GLU A 1 286 ? -3.284 2.290 -5.336 1.00 95.31 286 GLU A N 1
ATOM 2245 C CA . GLU A 1 286 ? -3.378 3.195 -6.499 1.00 95.31 286 GLU A CA 1
ATOM 2246 C C . GLU A 1 286 ? -2.019 3.418 -7.180 1.00 95.31 286 GLU A C 1
ATOM 2248 O O . GLU A 1 286 ? -1.632 4.535 -7.517 1.00 95.31 286 GLU A O 1
ATOM 2253 N N . VAL A 1 287 ? -1.270 2.324 -7.345 1.00 93.31 287 VAL A N 1
ATOM 2254 C CA . VAL A 1 287 ? 0.096 2.366 -7.864 1.00 93.31 287 VAL A CA 1
ATOM 2255 C C . VAL A 1 287 ? 0.085 2.727 -9.345 1.00 93.31 287 VAL A C 1
ATOM 2257 O O . VAL A 1 287 ? -0.582 2.089 -10.163 1.00 93.31 287 VAL A O 1
ATOM 2260 N N . HIS A 1 288 ? 0.879 3.730 -9.700 1.00 93.12 288 HIS A N 1
ATOM 2261 C CA . HIS A 1 288 ? 1.188 4.073 -11.075 1.00 93.12 288 HIS A CA 1
ATOM 2262 C C . HIS A 1 288 ? 2.695 4.131 -11.292 1.00 93.12 288 HIS A C 1
ATOM 2264 O O . HIS A 1 288 ? 3.417 4.884 -10.641 1.00 93.12 288 HIS A O 1
ATOM 2270 N N . GLU A 1 289 ? 3.148 3.333 -12.250 1.00 90.81 289 GLU A N 1
ATOM 2271 C CA . GLU A 1 289 ? 4.520 3.297 -12.733 1.00 90.81 289 GLU A CA 1
ATOM 2272 C C . GLU A 1 289 ? 4.529 3.484 -14.253 1.00 90.81 289 GLU A C 1
ATOM 2274 O O . GLU A 1 289 ? 3.674 2.961 -14.971 1.00 90.81 289 GLU A O 1
ATOM 2279 N N . ILE A 1 290 ? 5.520 4.222 -14.755 1.00 90.88 290 ILE A N 1
ATOM 2280 C CA . ILE A 1 290 ? 5.879 4.192 -16.175 1.00 90.88 290 ILE A CA 1
ATOM 2281 C C . ILE A 1 290 ? 6.809 2.998 -16.355 1.00 90.88 290 ILE A C 1
ATOM 2283 O O . ILE A 1 290 ? 7.934 3.013 -15.858 1.00 90.88 290 ILE A O 1
ATOM 2287 N N . ARG A 1 291 ? 6.322 1.952 -17.016 1.00 84.81 291 ARG A N 1
ATOM 2288 C CA . ARG A 1 291 ? 6.917 0.610 -17.032 1.00 84.81 291 ARG A CA 1
ATOM 2289 C C . ARG A 1 291 ? 7.996 0.463 -18.090 1.00 84.81 291 ARG A C 1
ATOM 2291 O O . ARG A 1 291 ? 9.005 -0.196 -17.846 1.00 84.81 291 ARG A O 1
ATOM 2298 N N . GLU A 1 292 ? 7.809 1.128 -19.228 1.00 85.00 292 GLU A N 1
ATOM 2299 C CA . GLU A 1 292 ? 8.732 1.109 -20.367 1.00 85.00 292 GLU A CA 1
ATOM 2300 C C . GLU A 1 292 ? 9.327 2.506 -20.628 1.00 85.00 292 GLU A C 1
ATOM 2302 O O . GLU A 1 292 ? 9.161 3.056 -21.722 1.00 85.00 292 GLU A O 1
ATOM 2307 N N . PRO A 1 293 ? 10.013 3.124 -19.646 1.00 89.00 293 PRO A N 1
ATOM 2308 C CA . PRO A 1 293 ? 10.481 4.491 -19.797 1.00 89.00 293 PRO A CA 1
ATOM 2309 C C . PRO A 1 293 ? 11.592 4.599 -20.847 1.00 89.00 293 PRO A C 1
ATOM 2311 O O . PRO A 1 293 ? 12.565 3.846 -20.843 1.00 89.00 293 PRO A O 1
ATOM 2314 N N . ASP A 1 294 ? 11.518 5.618 -21.695 1.00 90.06 294 ASP A N 1
ATOM 2315 C CA . ASP A 1 294 ? 12.649 6.088 -22.483 1.00 90.06 294 ASP A CA 1
ATOM 2316 C C . ASP A 1 294 ? 13.662 6.751 -21.545 1.00 90.06 294 ASP A C 1
ATOM 2318 O O . ASP A 1 294 ? 13.587 7.945 -21.230 1.00 90.06 294 ASP A O 1
ATOM 2322 N N . TYR A 1 295 ? 14.648 5.963 -21.116 1.00 89.62 295 TYR A N 1
ATOM 2323 C CA . TYR A 1 295 ? 15.710 6.417 -20.229 1.00 89.62 295 TYR A CA 1
ATOM 2324 C C . TYR A 1 295 ? 16.469 7.627 -20.778 1.00 89.62 295 TYR A C 1
ATOM 2326 O O . TYR A 1 295 ? 17.069 8.355 -19.992 1.00 89.62 295 TYR A O 1
ATOM 2334 N N . THR A 1 296 ? 16.480 7.900 -22.086 1.00 88.31 296 THR A N 1
ATOM 2335 C CA . THR A 1 296 ? 17.156 9.089 -22.639 1.00 88.31 296 THR A CA 1
ATOM 2336 C C . THR A 1 296 ? 16.397 10.388 -22.373 1.00 88.31 296 THR A C 1
ATOM 2338 O O . THR A 1 296 ? 17.015 11.451 -22.355 1.00 88.31 296 THR A O 1
ATOM 2341 N N . LYS A 1 297 ? 15.090 10.295 -22.106 1.00 92.00 297 LYS A N 1
ATOM 2342 C CA . LYS A 1 297 ? 14.186 11.427 -21.856 1.00 92.00 297 LYS A CA 1
ATOM 2343 C C . LYS A 1 297 ? 13.770 11.576 -20.391 1.00 92.00 297 LYS A C 1
ATOM 2345 O O . LYS A 1 297 ? 13.042 12.513 -20.068 1.00 92.00 297 LYS A O 1
ATOM 2350 N N . LEU A 1 298 ? 14.199 10.666 -19.515 1.00 91.38 298 LEU A N 1
ATOM 2351 C CA . LEU A 1 298 ? 13.865 10.725 -18.093 1.00 91.38 298 LEU A CA 1
ATOM 2352 C C . LEU A 1 298 ? 14.366 12.019 -17.431 1.00 91.38 298 LEU A C 1
ATOM 2354 O O . LEU A 1 298 ? 15.471 12.488 -17.741 1.00 91.38 298 LEU A O 1
ATOM 2358 N N . PRO A 1 299 ? 13.601 12.567 -16.468 1.00 90.31 299 PRO A N 1
ATOM 2359 C CA . PRO A 1 299 ? 14.050 13.701 -15.682 1.00 90.31 299 PRO A CA 1
ATOM 2360 C C . PRO A 1 299 ? 15.313 13.333 -14.899 1.00 90.31 299 PRO A C 1
ATOM 2362 O O . PRO A 1 299 ? 15.490 12.204 -14.438 1.00 90.31 299 PRO A O 1
ATOM 2365 N N . THR A 1 300 ? 16.206 14.309 -14.766 1.00 89.31 300 THR A N 1
ATOM 2366 C CA . THR A 1 300 ? 17.483 14.161 -14.068 1.00 89.31 300 THR A CA 1
ATOM 2367 C C . THR A 1 300 ? 17.481 15.032 -12.821 1.00 89.31 300 THR A C 1
ATOM 2369 O O . THR A 1 300 ? 17.166 16.219 -12.896 1.00 89.31 300 THR A O 1
ATOM 2372 N N . VAL A 1 301 ? 17.850 14.443 -11.687 1.00 85.00 301 VAL A N 1
ATOM 2373 C CA . VAL A 1 301 ? 17.922 15.107 -10.383 1.00 85.00 301 VAL A CA 1
ATOM 2374 C C . VAL A 1 301 ? 19.368 15.101 -9.903 1.00 85.00 301 VAL A C 1
ATOM 2376 O O . VAL A 1 301 ? 20.070 14.096 -10.027 1.00 85.00 301 VAL A O 1
ATOM 2379 N N . SER A 1 302 ? 19.821 16.224 -9.347 1.00 84.19 302 SER A N 1
ATOM 2380 C CA . SER A 1 302 ? 21.100 16.277 -8.646 1.00 84.19 302 SER A CA 1
ATOM 2381 C C . SER A 1 302 ? 20.965 15.662 -7.257 1.00 84.19 302 SER A C 1
ATOM 2383 O O . SER A 1 302 ? 20.197 16.149 -6.429 1.00 84.19 302 SER A O 1
ATOM 2385 N N . ILE A 1 303 ? 21.749 14.626 -6.990 1.00 78.50 303 ILE A N 1
ATOM 2386 C CA . ILE A 1 303 ? 21.882 14.010 -5.673 1.00 78.50 303 ILE A CA 1
ATOM 2387 C C . ILE A 1 303 ? 23.297 14.224 -5.141 1.00 78.50 303 ILE A C 1
ATOM 2389 O O . ILE A 1 303 ? 24.232 14.463 -5.901 1.00 78.50 303 ILE A O 1
ATOM 2393 N N . TYR A 1 304 ? 23.445 14.109 -3.828 1.00 73.75 304 TYR A N 1
ATOM 2394 C CA . TYR A 1 304 ? 24.745 14.069 -3.167 1.00 73.75 304 TYR A CA 1
ATOM 2395 C C . TYR A 1 304 ? 24.959 12.648 -2.663 1.00 73.75 304 TYR A C 1
ATOM 2397 O O . TYR A 1 304 ? 24.052 12.106 -2.021 1.00 73.75 304 TYR A O 1
ATOM 2405 N N . ASP A 1 305 ? 26.106 12.055 -2.986 1.00 68.88 305 ASP A N 1
ATOM 2406 C CA . ASP A 1 305 ? 26.498 10.747 -2.463 1.00 68.88 305 ASP A CA 1
ATOM 2407 C C . ASP A 1 305 ? 26.849 10.824 -0.963 1.00 68.88 305 ASP A C 1
ATOM 2409 O O . ASP A 1 305 ? 26.851 11.895 -0.348 1.00 68.88 305 ASP A O 1
ATOM 2413 N N . LEU A 1 306 ? 27.165 9.675 -0.360 1.00 58.00 306 LEU A N 1
ATOM 2414 C CA . LEU A 1 306 ? 27.560 9.586 1.054 1.00 58.00 306 LEU A CA 1
ATOM 2415 C C . LEU A 1 306 ? 28.850 10.365 1.384 1.00 58.00 306 LEU A C 1
ATOM 2417 O O . LEU A 1 306 ? 29.144 10.587 2.557 1.00 58.00 306 LEU A O 1
ATOM 2421 N N . PHE A 1 307 ? 29.610 10.787 0.372 1.00 71.12 307 PHE A N 1
ATOM 2422 C CA . PHE A 1 307 ? 30.841 11.568 0.496 1.00 71.12 307 PHE A CA 1
ATOM 2423 C C . PHE A 1 307 ? 30.633 13.057 0.174 1.00 71.12 307 PHE A C 1
ATOM 2425 O O . PHE A 1 307 ? 31.591 13.828 0.200 1.00 71.12 307 PHE A O 1
ATOM 2432 N N . GLY A 1 308 ? 29.394 13.476 -0.106 1.00 72.75 308 GLY A N 1
ATOM 2433 C CA . GLY A 1 308 ? 29.051 14.854 -0.448 1.00 72.75 308 GLY A CA 1
ATOM 2434 C C . GLY A 1 308 ? 29.375 15.249 -1.891 1.00 72.75 308 GLY A C 1
ATOM 2435 O O . GLY A 1 308 ? 29.319 16.437 -2.212 1.00 72.75 308 GLY A O 1
ATOM 2436 N N . ASN A 1 309 ? 29.688 14.301 -2.781 1.00 79.81 309 ASN A N 1
ATOM 2437 C CA . ASN A 1 309 ? 29.864 14.595 -4.201 1.00 79.81 309 ASN A CA 1
ATOM 2438 C C . ASN A 1 309 ? 28.507 14.705 -4.888 1.00 79.81 309 ASN A C 1
ATOM 2440 O O . ASN A 1 309 ? 27.649 13.831 -4.753 1.00 79.81 309 ASN A O 1
ATOM 2444 N N . GLN A 1 310 ? 28.334 15.762 -5.676 1.00 84.69 310 GLN A N 1
ATOM 2445 C CA . GLN A 1 310 ? 27.139 15.935 -6.485 1.00 84.69 310 GLN A CA 1
ATOM 2446 C C . GLN A 1 310 ? 27.207 15.044 -7.729 1.00 84.69 310 GLN A C 1
ATOM 2448 O O . GLN A 1 310 ? 28.174 15.089 -8.489 1.00 84.69 310 GLN A O 1
ATOM 2453 N N . SER A 1 311 ? 26.154 14.273 -7.967 1.00 82.38 311 SER A N 1
ATOM 2454 C CA . SER A 1 311 ? 25.957 13.494 -9.186 1.00 82.38 311 SER A CA 1
ATOM 2455 C C . SER A 1 311 ? 24.551 13.717 -9.729 1.00 82.38 311 SER A C 1
ATOM 2457 O O . SER A 1 311 ? 23.633 14.083 -8.999 1.00 82.38 311 SER A O 1
ATOM 2459 N N . ASN A 1 312 ? 24.387 13.540 -11.035 1.00 86.75 312 ASN A N 1
ATOM 2460 C CA . ASN A 1 312 ? 23.105 13.679 -11.711 1.00 86.75 312 ASN A CA 1
ATOM 2461 C C . ASN A 1 312 ? 22.563 12.290 -12.024 1.00 86.75 312 ASN A C 1
ATOM 2463 O O . ASN A 1 312 ? 23.216 11.518 -12.727 1.00 86.75 312 ASN A O 1
ATOM 2467 N N . VAL A 1 313 ? 21.376 11.986 -11.510 1.00 85.19 313 VAL A N 1
ATOM 2468 C CA . VAL A 1 313 ? 20.764 10.661 -11.614 1.00 85.19 313 VAL A CA 1
ATOM 2469 C C . VAL A 1 313 ? 19.375 10.791 -12.225 1.00 85.19 313 VAL A C 1
ATOM 2471 O O . VAL A 1 313 ? 18.624 11.713 -11.907 1.00 85.19 313 VAL A O 1
ATOM 2474 N N . LYS A 1 314 ? 19.049 9.888 -13.150 1.00 88.94 314 LYS A N 1
ATOM 2475 C CA . LYS A 1 314 ? 17.717 9.805 -13.759 1.00 88.94 314 LYS A CA 1
ATOM 2476 C C . LYS A 1 314 ? 16.744 9.214 -12.747 1.00 88.94 314 LYS A C 1
ATOM 2478 O O . LYS A 1 314 ? 17.130 8.303 -12.030 1.00 88.94 314 LYS A O 1
ATOM 2483 N N . LYS A 1 315 ? 15.508 9.699 -12.684 1.00 88.94 315 LYS A N 1
ATOM 2484 C CA . LYS A 1 315 ? 14.511 9.210 -11.718 1.00 88.94 315 LYS A CA 1
ATOM 2485 C C . LYS A 1 315 ? 13.189 8.909 -12.421 1.00 88.94 315 LYS A C 1
ATOM 2487 O O . LYS A 1 315 ? 12.743 9.712 -13.240 1.00 88.94 315 LYS A O 1
ATOM 2492 N N . ASN A 1 316 ? 12.576 7.773 -12.103 1.00 91.06 316 ASN A N 1
ATOM 2493 C CA . ASN A 1 316 ? 11.231 7.397 -12.545 1.00 91.06 316 ASN A CA 1
ATOM 2494 C C . ASN A 1 316 ? 10.430 6.775 -11.382 1.00 91.06 316 ASN A C 1
ATOM 2496 O O . ASN A 1 316 ? 10.035 5.611 -11.461 1.00 91.06 316 ASN A O 1
ATOM 2500 N N . PRO A 1 317 ? 10.240 7.500 -10.265 1.00 91.31 317 PRO A N 1
ATOM 2501 C CA . PRO A 1 317 ? 9.551 6.948 -9.106 1.00 91.31 317 PRO A CA 1
ATOM 2502 C C . PRO A 1 317 ? 8.107 6.575 -9.459 1.00 91.31 317 PRO A C 1
ATOM 2504 O O . PRO A 1 317 ? 7.462 7.263 -10.253 1.00 91.31 317 PRO A O 1
ATOM 2507 N N . ALA A 1 318 ? 7.575 5.515 -8.846 1.00 92.38 318 ALA A N 1
ATOM 2508 C CA . ALA A 1 318 ? 6.136 5.259 -8.913 1.00 92.38 318 ALA A CA 1
ATOM 2509 C C . ALA A 1 318 ? 5.403 6.274 -8.044 1.00 92.38 318 ALA A C 1
ATOM 2511 O O . ALA A 1 318 ? 5.837 6.582 -6.930 1.00 92.38 318 ALA A O 1
ATOM 2512 N N . ALA A 1 319 ? 4.266 6.743 -8.542 1.00 94.06 319 ALA A N 1
ATOM 2513 C CA . ALA A 1 319 ? 3.292 7.462 -7.744 1.00 94.06 319 ALA A CA 1
ATOM 2514 C C . ALA A 1 319 ? 2.331 6.449 -7.124 1.00 94.06 319 ALA A C 1
ATOM 2516 O O . ALA A 1 319 ? 1.854 5.542 -7.802 1.00 94.06 319 ALA A O 1
ATOM 2517 N N . VAL A 1 320 ? 2.048 6.597 -5.836 1.00 95.94 320 VAL A N 1
ATOM 2518 C CA . VAL A 1 320 ? 1.090 5.748 -5.122 1.00 95.94 320 VAL A CA 1
ATOM 2519 C C . VAL A 1 320 ? 0.222 6.611 -4.225 1.00 95.94 320 VAL A C 1
ATOM 2521 O O . VAL A 1 320 ? 0.674 7.651 -3.740 1.00 95.94 320 VAL A O 1
ATOM 2524 N N . SER A 1 321 ? -0.985 6.155 -3.931 1.00 97.25 321 SER A N 1
ATOM 2525 C CA . SER A 1 321 ? -1.745 6.684 -2.805 1.00 97.25 321 SER A CA 1
ATOM 2526 C C . SER A 1 321 ? -1.342 5.972 -1.523 1.00 97.25 321 SER A C 1
ATOM 2528 O O . SER A 1 321 ? -1.019 4.777 -1.500 1.00 97.25 321 SER A O 1
ATOM 2530 N N . VAL A 1 322 ? -1.363 6.726 -0.431 1.00 97.75 322 VAL A N 1
ATOM 2531 C CA . VAL A 1 322 ? -1.174 6.219 0.922 1.00 97.75 322 VAL A CA 1
ATOM 2532 C C . VAL A 1 322 ? -2.395 6.543 1.753 1.00 97.75 322 VAL A C 1
ATOM 2534 O O . VAL A 1 322 ? -2.853 7.680 1.779 1.00 97.75 322 VAL A O 1
ATOM 2537 N N . SER A 1 323 ? -2.904 5.546 2.464 1.00 98.19 323 SER A N 1
ATOM 2538 C CA . SER A 1 323 ? -4.047 5.710 3.361 1.00 98.19 323 SER A CA 1
ATOM 2539 C C . SER A 1 323 ? -3.815 4.941 4.646 1.00 98.19 323 SER A C 1
ATOM 2541 O O . SER A 1 323 ? -3.130 3.921 4.643 1.00 98.19 323 SER A O 1
ATOM 2543 N N . GLY A 1 324 ? -4.384 5.367 5.764 1.00 96.94 324 GLY A N 1
ATOM 2544 C CA . GLY A 1 324 ? -4.144 4.632 6.996 1.00 96.94 324 GLY A CA 1
ATOM 2545 C C . GLY A 1 324 ? -4.660 5.292 8.250 1.00 96.94 324 GLY A C 1
ATOM 2546 O O . GLY A 1 324 ? -5.495 6.192 8.203 1.00 96.94 324 GLY A O 1
ATOM 2547 N N . THR A 1 325 ? -4.162 4.798 9.381 1.00 97.81 325 THR A N 1
ATOM 2548 C CA . THR A 1 325 ? -4.555 5.272 10.706 1.00 97.81 325 THR A CA 1
ATOM 2549 C C . THR A 1 325 ? -3.362 5.368 11.643 1.00 97.81 325 THR A C 1
ATOM 2551 O O . THR A 1 325 ? -2.512 4.473 11.661 1.00 97.81 325 THR A O 1
ATOM 2554 N N . ILE A 1 326 ? -3.354 6.410 12.471 1.00 98.06 326 ILE A N 1
ATOM 2555 C CA . ILE A 1 326 ? -2.512 6.535 13.662 1.00 98.06 326 ILE A CA 1
ATOM 2556 C C . ILE A 1 326 ? -3.416 6.389 14.884 1.00 98.06 326 ILE A C 1
ATOM 2558 O O . ILE A 1 326 ? -4.420 7.094 15.013 1.00 98.06 326 ILE A O 1
ATOM 2562 N N . THR A 1 327 ? -3.071 5.465 15.770 1.00 97.12 327 THR A N 1
ATOM 2563 C CA . THR A 1 327 ? -3.853 5.131 16.967 1.00 97.12 327 THR A CA 1
ATOM 2564 C C . THR A 1 327 ? -2.929 5.031 18.185 1.00 97.12 327 THR A C 1
ATOM 2566 O O . THR A 1 327 ? -1.706 4.962 18.020 1.00 97.12 327 THR A O 1
ATOM 2569 N N . PRO A 1 328 ? -3.446 5.063 19.425 1.00 95.75 328 PRO A N 1
ATOM 2570 C CA . PRO A 1 328 ? -2.600 4.828 20.587 1.00 95.75 328 PRO A CA 1
ATOM 2571 C C . PRO A 1 328 ? -2.029 3.407 20.594 1.00 95.75 328 PRO A C 1
ATOM 2573 O O . PRO A 1 328 ? -2.698 2.447 20.215 1.00 95.75 328 PRO A O 1
ATOM 2576 N N . TYR A 1 329 ? -0.795 3.279 21.078 1.00 95.50 329 TYR A N 1
ATOM 2577 C CA . TYR A 1 329 ? -0.185 2.002 21.430 1.00 95.50 329 TYR A CA 1
ATOM 2578 C C . TYR A 1 329 ? -0.055 1.911 22.954 1.00 95.50 329 TYR A C 1
ATOM 2580 O O . TYR A 1 329 ? 0.472 2.823 23.597 1.00 95.50 329 TYR A O 1
ATOM 2588 N N . PHE A 1 330 ? -0.521 0.808 23.536 1.00 92.81 330 PHE A N 1
ATOM 2589 C CA . PHE A 1 330 ? -0.450 0.552 24.976 1.00 92.81 330 PHE A CA 1
ATOM 2590 C C . PHE A 1 330 ? 0.332 -0.728 25.284 1.00 92.81 330 PHE A C 1
ATOM 2592 O O . PHE A 1 330 ? 0.437 -1.614 24.440 1.00 92.81 330 PHE A O 1
ATOM 2599 N N . ASP A 1 331 ? 0.822 -0.863 26.520 1.00 89.25 331 ASP A N 1
ATOM 2600 C CA . ASP A 1 331 ? 1.435 -2.118 26.972 1.00 89.25 331 ASP A CA 1
ATOM 2601 C C . ASP A 1 331 ? 0.532 -3.337 26.709 1.00 89.25 331 ASP A C 1
ATOM 2603 O O . ASP A 1 331 ? -0.692 -3.277 26.872 1.00 89.25 331 ASP A O 1
ATOM 2607 N N . GLY A 1 332 ? 1.154 -4.449 26.318 1.00 85.88 332 GLY A N 1
ATOM 2608 C CA . GLY A 1 332 ? 0.488 -5.689 25.911 1.00 85.88 332 GLY A CA 1
ATOM 2609 C C . GLY A 1 332 ? 0.112 -5.771 24.427 1.00 85.88 332 GLY A C 1
ATOM 2610 O O . GLY A 1 332 ? -0.182 -6.869 23.940 1.00 85.88 332 GLY A O 1
ATOM 2611 N N . ASP A 1 333 ? 0.174 -4.659 23.692 1.00 90.69 333 ASP A N 1
ATOM 2612 C CA . ASP A 1 333 ? -0.043 -4.638 22.248 1.00 90.69 333 ASP A CA 1
ATOM 2613 C C . ASP A 1 333 ? 1.111 -5.264 21.449 1.00 90.69 333 ASP A C 1
ATOM 2615 O O . ASP A 1 333 ? 2.168 -5.622 21.974 1.00 90.69 333 ASP A O 1
ATOM 2619 N N . MET A 1 334 ? 0.875 -5.442 20.148 1.00 89.38 334 MET A N 1
ATOM 2620 C CA . MET A 1 334 ? 1.874 -5.925 19.201 1.00 89.38 334 MET A CA 1
ATOM 2621 C C . MET A 1 334 ? 2.468 -4.758 18.409 1.00 89.38 334 MET A C 1
ATOM 2623 O O . MET A 1 334 ? 1.768 -3.823 18.027 1.00 89.38 334 MET A O 1
ATOM 2627 N N . LYS A 1 335 ? 3.776 -4.808 18.146 1.00 90.62 335 LYS A N 1
ATOM 2628 C CA . LYS A 1 335 ? 4.517 -3.702 17.514 1.00 90.62 335 LYS A CA 1
ATOM 2629 C C . LYS A 1 335 ? 4.400 -3.685 15.990 1.00 90.62 335 LYS A C 1
ATOM 2631 O O . LYS A 1 335 ? 4.606 -2.645 15.380 1.00 90.62 335 LYS A O 1
ATOM 2636 N N . THR A 1 336 ? 4.107 -4.827 15.368 1.00 88.25 336 THR A N 1
ATOM 2637 C CA . THR A 1 336 ? 4.117 -5.011 13.898 1.00 88.25 336 THR A CA 1
ATOM 2638 C C . THR A 1 336 ? 2.810 -5.629 13.368 1.00 88.25 336 THR A C 1
ATOM 2640 O O . THR A 1 336 ? 2.728 -6.164 12.254 1.00 88.25 336 THR A O 1
ATOM 2643 N N . THR A 1 337 ? 1.758 -5.600 14.190 1.00 88.38 337 THR A N 1
ATOM 2644 C CA . THR A 1 337 ? 0.355 -5.917 13.858 1.00 88.38 337 THR A CA 1
ATOM 2645 C C . THR A 1 337 ? -0.566 -5.464 14.966 1.00 88.38 337 THR A C 1
ATOM 2647 O O . THR A 1 337 ? -0.122 -5.189 16.071 1.00 88.38 337 THR A O 1
ATOM 2650 N N . SER A 1 338 ? -1.863 -5.503 14.686 1.00 88.00 338 SER A N 1
ATOM 2651 C CA . SER A 1 338 ? -2.879 -5.464 15.723 1.00 88.00 338 SER A CA 1
ATOM 2652 C C . SER A 1 338 ? -3.262 -6.859 16.207 1.00 88.00 338 SER A C 1
ATOM 2654 O O . SER A 1 338 ? -3.273 -7.831 15.453 1.00 88.00 338 SER A O 1
ATOM 2656 N N . ILE A 1 339 ? -3.622 -6.937 17.485 1.00 87.69 339 ILE A N 1
ATOM 2657 C CA . ILE A 1 339 ? -4.312 -8.093 18.062 1.00 87.69 339 ILE A CA 1
ATOM 2658 C C . ILE A 1 339 ? -5.787 -7.998 17.670 1.00 87.69 339 ILE A C 1
ATOM 2660 O O . ILE A 1 339 ? -6.415 -6.965 17.905 1.00 87.69 339 ILE A O 1
ATOM 2664 N N . GLY A 1 340 ? -6.341 -9.067 17.101 1.00 88.12 340 GLY A N 1
ATOM 2665 C CA . GLY A 1 340 ? -7.731 -9.094 16.663 1.00 88.12 340 GLY A CA 1
ATOM 2666 C C . GLY A 1 340 ? -8.163 -10.452 16.125 1.00 88.12 340 GLY A C 1
ATOM 2667 O O . GLY A 1 340 ? -7.546 -11.484 16.400 1.00 88.12 340 GLY A O 1
ATOM 2668 N N . ARG A 1 341 ? -9.254 -10.428 15.366 1.00 91.50 341 ARG A N 1
ATOM 2669 C CA . ARG A 1 341 ? -9.829 -11.555 14.629 1.00 91.50 341 ARG A CA 1
ATOM 2670 C C . ARG A 1 341 ? -9.644 -11.306 13.134 1.00 91.50 341 ARG A C 1
ATOM 2672 O O . ARG A 1 341 ? -9.442 -10.165 12.716 1.00 91.50 341 ARG A O 1
ATOM 2679 N N . LEU A 1 342 ? -9.688 -12.368 12.335 1.00 91.69 342 LEU A N 1
ATOM 2680 C CA . LEU A 1 342 ? -9.411 -12.300 10.903 1.00 91.69 342 LEU A CA 1
ATOM 2681 C C . LEU A 1 342 ? -10.556 -12.926 10.116 1.00 91.69 342 LEU A C 1
ATOM 2683 O O . LEU A 1 342 ? -10.843 -14.107 10.265 1.00 91.69 342 LEU A O 1
ATOM 2687 N N . PHE A 1 343 ? -11.171 -12.151 9.236 1.00 92.69 343 PHE A N 1
ATOM 2688 C CA . PHE A 1 343 ? -12.007 -12.667 8.165 1.00 92.69 343 PHE A CA 1
ATOM 2689 C C . PHE A 1 343 ? -11.129 -13.099 6.995 1.00 92.69 343 PHE A C 1
ATOM 2691 O O . PHE A 1 343 ? -10.319 -12.317 6.492 1.00 92.69 343 PHE A O 1
ATOM 2698 N N . LYS A 1 344 ? -11.319 -14.333 6.532 1.00 89.25 344 LYS A N 1
ATOM 2699 C CA . LYS A 1 344 ? -10.724 -14.848 5.300 1.00 89.25 344 LYS A CA 1
ATOM 2700 C C . LYS A 1 344 ? -11.768 -14.903 4.203 1.00 89.25 344 LYS A C 1
ATOM 2702 O O . LYS A 1 344 ? -12.930 -15.229 4.453 1.00 89.25 344 LYS A O 1
ATOM 2707 N N . ASN A 1 345 ? -11.332 -14.586 2.991 1.00 85.31 345 ASN A N 1
ATOM 2708 C CA . ASN A 1 345 ? -12.163 -14.753 1.815 1.00 85.31 345 ASN A CA 1
ATOM 2709 C C . ASN A 1 345 ? -12.538 -16.239 1.657 1.00 85.31 345 ASN A C 1
ATOM 2711 O O . ASN A 1 345 ? -11.668 -17.110 1.713 1.00 85.31 345 ASN A O 1
ATOM 2715 N N . SER A 1 346 ? -13.827 -16.519 1.484 1.00 79.62 346 SER A N 1
ATOM 2716 C CA . SER A 1 346 ? -14.354 -17.865 1.243 1.00 79.62 346 SER A CA 1
ATOM 2717 C C . SER A 1 346 ? -14.355 -18.254 -0.238 1.00 79.62 346 SER A C 1
ATOM 2719 O O . SER A 1 346 ? -14.222 -19.436 -0.551 1.00 79.62 346 SER A O 1
ATOM 2721 N N . THR A 1 347 ? -14.539 -17.296 -1.152 1.00 79.31 347 THR A N 1
ATOM 2722 C CA . THR A 1 347 ? -14.708 -17.551 -2.589 1.00 79.31 347 THR A CA 1
ATOM 2723 C C . THR A 1 347 ? -14.386 -16.323 -3.437 1.00 79.31 347 THR A C 1
ATOM 2725 O O . THR A 1 347 ? -14.596 -15.184 -3.028 1.00 79.31 347 THR A O 1
ATOM 2728 N N . ALA A 1 348 ? -13.955 -16.545 -4.678 1.00 85.00 348 ALA A N 1
ATOM 2729 C CA . ALA A 1 348 ? -13.921 -15.473 -5.665 1.00 85.00 348 ALA A CA 1
ATOM 2730 C C . ALA A 1 348 ? -15.326 -14.872 -5.853 1.00 85.00 348 ALA A C 1
ATOM 2732 O O . ALA A 1 348 ? -16.329 -15.597 -5.850 1.00 85.00 348 ALA A O 1
ATOM 2733 N N . LEU A 1 349 ? -15.382 -13.552 -6.017 1.00 87.06 349 LEU A N 1
ATOM 2734 C CA . LEU A 1 349 ? -16.604 -12.779 -6.189 1.00 87.06 349 LEU A CA 1
ATOM 2735 C C . LEU A 1 349 ? -16.731 -12.325 -7.644 1.00 87.06 349 LEU A C 1
ATOM 2737 O O . LEU A 1 349 ? -15.802 -11.742 -8.202 1.00 87.06 349 LEU A O 1
ATOM 2741 N N . SER A 1 350 ? -17.898 -12.561 -8.241 1.00 90.62 350 SER A N 1
ATOM 2742 C CA . SER A 1 350 ? -18.238 -12.003 -9.549 1.00 90.62 350 SER A CA 1
ATOM 2743 C C . SER A 1 350 ? -18.738 -10.569 -9.410 1.00 90.62 350 SER A C 1
ATOM 2745 O O . SER A 1 350 ? -19.636 -10.302 -8.611 1.00 90.62 350 SER A O 1
ATOM 2747 N N . ILE A 1 351 ? -18.185 -9.666 -10.215 1.00 91.94 351 ILE A N 1
ATOM 2748 C CA . ILE A 1 351 ? -18.515 -8.239 -10.222 1.00 91.94 351 ILE A CA 1
ATOM 2749 C C . ILE A 1 351 ? -18.952 -7.779 -11.615 1.00 91.94 351 ILE A C 1
ATOM 2751 O O . ILE A 1 351 ? -18.543 -8.337 -12.636 1.00 91.94 351 ILE A O 1
ATOM 2755 N N . ASN A 1 352 ? -19.787 -6.741 -11.659 1.00 92.62 352 ASN A N 1
ATOM 2756 C CA . ASN A 1 352 ? -20.128 -6.056 -12.901 1.00 92.62 352 ASN A CA 1
ATOM 2757 C C . ASN A 1 352 ? -19.081 -4.976 -13.200 1.00 92.62 352 ASN A C 1
ATOM 2759 O O . ASN A 1 352 ? -18.901 -4.060 -12.402 1.00 92.62 352 ASN A O 1
ATOM 2763 N N . VAL A 1 353 ? -18.427 -5.074 -14.356 1.00 91.62 353 VAL A N 1
ATOM 2764 C CA . VAL A 1 353 ? -17.360 -4.157 -14.786 1.00 91.62 353 VAL A CA 1
ATOM 2765 C C . VAL A 1 353 ? -17.751 -3.309 -15.995 1.00 91.62 353 VAL A C 1
ATOM 2767 O O . VAL A 1 353 ? -16.898 -2.646 -16.576 1.00 91.62 353 VAL A O 1
ATOM 2770 N N . THR A 1 354 ? -19.023 -3.338 -16.407 1.00 90.62 354 THR A N 1
ATOM 2771 C CA . THR A 1 354 ? -19.499 -2.613 -17.595 1.00 90.62 354 THR A CA 1
ATOM 2772 C C . THR A 1 354 ? -19.266 -1.108 -17.495 1.00 90.62 354 THR A C 1
ATOM 2774 O O . THR A 1 354 ? -18.884 -0.500 -18.491 1.00 90.62 354 THR A O 1
ATOM 2777 N N . ASP A 1 355 ? -19.433 -0.538 -16.301 1.00 89.50 355 ASP A N 1
ATOM 2778 C CA . ASP A 1 355 ? -19.308 0.904 -16.059 1.00 89.50 355 ASP A CA 1
ATOM 2779 C C . ASP A 1 355 ? -17.902 1.320 -15.588 1.00 89.50 355 ASP A C 1
ATOM 2781 O O . ASP A 1 355 ? -17.651 2.495 -15.328 1.00 89.50 355 ASP A O 1
ATOM 2785 N N . ILE A 1 356 ? -16.965 0.369 -15.492 1.00 93.81 356 ILE A N 1
ATOM 2786 C CA . ILE A 1 356 ? -15.579 0.651 -15.107 1.00 93.81 356 ILE A CA 1
ATOM 2787 C C . ILE A 1 356 ? -14.782 1.054 -16.357 1.00 93.81 356 ILE A C 1
ATOM 2789 O O . ILE A 1 356 ? -14.757 0.294 -17.334 1.00 93.81 356 ILE A O 1
ATOM 2793 N N . PRO A 1 357 ? -14.077 2.204 -16.346 1.00 92.62 357 PRO A N 1
ATOM 2794 C CA . PRO A 1 357 ? -13.204 2.597 -17.445 1.00 92.62 357 PRO A CA 1
ATOM 2795 C C . PRO A 1 357 ? -12.143 1.532 -17.732 1.00 92.62 357 PRO A C 1
ATOM 2797 O O . PRO A 1 357 ? -11.436 1.079 -16.831 1.00 92.62 357 PRO A O 1
ATOM 2800 N N . LYS A 1 358 ? -12.005 1.152 -19.004 1.00 92.25 358 LYS A N 1
ATOM 2801 C CA . LYS A 1 358 ? -10.955 0.227 -19.444 1.00 92.25 358 LYS A CA 1
ATOM 2802 C C . LYS A 1 358 ? -9.670 1.006 -19.723 1.00 92.25 358 LYS A C 1
ATOM 2804 O O . LYS A 1 358 ? -9.749 2.004 -20.445 1.00 92.25 358 LYS A O 1
ATOM 2809 N N . PRO A 1 359 ? -8.500 0.565 -19.230 1.00 92.00 359 PRO A N 1
ATOM 2810 C CA . PRO A 1 359 ? -7.247 1.222 -19.566 1.00 92.00 359 PRO A CA 1
ATOM 2811 C C . PRO A 1 359 ? -6.948 1.099 -21.056 1.00 92.00 359 PRO A C 1
ATOM 2813 O O . PRO A 1 359 ? -7.232 0.073 -21.684 1.00 92.00 359 PRO A O 1
ATOM 2816 N N . VAL A 1 360 ? -6.329 2.141 -21.600 1.00 92.94 360 VAL A N 1
ATOM 2817 C CA . VAL A 1 360 ? -5.880 2.195 -22.989 1.00 92.94 360 VAL A CA 1
ATOM 2818 C C . VAL A 1 360 ? -4.404 2.563 -22.995 1.00 92.94 360 VAL A C 1
ATOM 2820 O O . VAL A 1 360 ? -4.017 3.554 -22.376 1.00 92.94 360 VAL A O 1
ATOM 2823 N N . THR A 1 361 ? -3.583 1.754 -23.661 1.00 92.44 361 THR A N 1
ATOM 2824 C CA . THR A 1 361 ? -2.148 2.023 -23.813 1.00 92.44 361 THR A CA 1
ATOM 2825 C C . THR A 1 361 ? -1.903 3.229 -24.712 1.00 92.44 361 THR A C 1
ATOM 2827 O O . THR A 1 361 ? -2.763 3.615 -25.508 1.00 92.44 361 THR A O 1
ATOM 2830 N N . LYS A 1 362 ? -0.691 3.787 -24.656 1.00 92.38 362 LYS A N 1
ATOM 2831 C CA . LYS A 1 362 ? -0.225 4.836 -25.574 1.00 92.38 362 LYS A CA 1
ATOM 2832 C C . LYS A 1 362 ? -0.4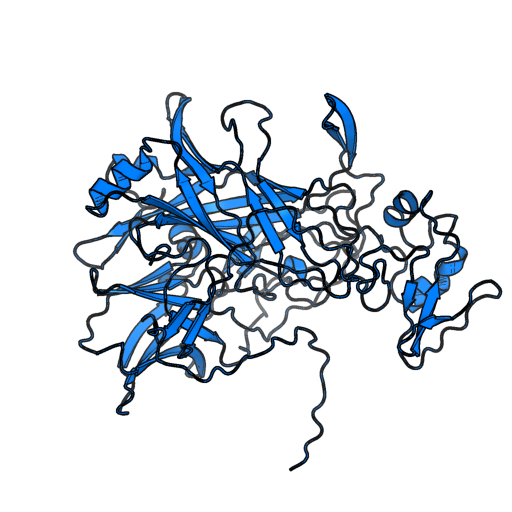09 4.453 -27.049 1.00 92.38 362 LYS A C 1
ATOM 2834 O O . LYS A 1 362 ? -0.784 5.297 -27.857 1.00 92.38 362 LYS A O 1
ATOM 2839 N N . SER A 1 363 ? -0.208 3.178 -27.387 1.00 91.62 363 SER A N 1
ATOM 2840 C CA . SER A 1 363 ? -0.438 2.611 -28.726 1.00 91.62 363 SER A CA 1
ATOM 2841 C C . SER A 1 363 ? -1.916 2.411 -29.105 1.00 91.62 363 SER A C 1
ATOM 2843 O O . SER A 1 363 ? -2.211 2.023 -30.236 1.00 91.62 363 SER A O 1
ATOM 2845 N N . GLY A 1 364 ? -2.861 2.675 -28.196 1.00 93.19 364 GLY A N 1
ATOM 2846 C CA . GLY A 1 364 ? -4.304 2.553 -28.429 1.00 93.19 364 GLY A CA 1
ATOM 2847 C C . GLY A 1 364 ? -4.893 1.170 -28.123 1.00 93.19 364 GLY A C 1
ATOM 2848 O O . GLY A 1 364 ? -6.061 0.919 -28.429 1.00 93.19 364 GLY A O 1
ATOM 2849 N N . LYS A 1 365 ? -4.123 0.257 -27.518 1.00 91.69 365 LYS A N 1
ATOM 2850 C CA . LYS A 1 365 ? -4.606 -1.071 -27.118 1.00 91.69 365 LYS A CA 1
ATOM 2851 C C . LYS A 1 365 ? -5.475 -0.951 -25.868 1.00 91.69 365 LYS A C 1
ATOM 2853 O O . LYS A 1 365 ? -5.024 -0.467 -24.836 1.00 91.69 365 LYS A O 1
ATOM 2858 N N . VAL A 1 366 ? -6.707 -1.450 -25.943 1.00 92.88 366 VAL A N 1
ATOM 2859 C CA . VAL A 1 366 ? -7.621 -1.528 -24.793 1.00 92.88 366 VAL A CA 1
ATOM 2860 C C . VAL A 1 366 ? -7.324 -2.793 -23.986 1.00 92.88 366 VAL A C 1
ATOM 2862 O O . VAL A 1 366 ? -7.306 -3.891 -24.550 1.00 92.88 366 VAL A O 1
ATOM 2865 N N . LEU A 1 367 ? -7.104 -2.647 -22.680 1.00 90.88 367 LEU A N 1
ATOM 2866 C CA . LEU A 1 367 ? -6.819 -3.753 -21.761 1.00 90.88 36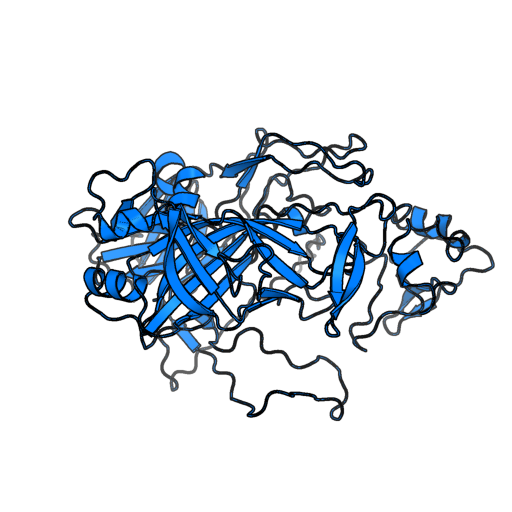7 LEU A CA 1
ATOM 2867 C C . LEU A 1 367 ? -8.098 -4.309 -21.117 1.00 90.88 367 LEU A C 1
ATOM 2869 O O . LEU A 1 367 ? -9.157 -3.669 -21.123 1.00 90.88 367 LEU A O 1
ATOM 2873 N N . ALA A 1 368 ? -8.016 -5.541 -20.611 1.00 87.19 368 ALA A N 1
ATOM 2874 C CA . ALA A 1 368 ? -9.150 -6.208 -19.987 1.00 87.19 368 ALA A CA 1
ATOM 2875 C C . ALA A 1 368 ? -9.313 -5.777 -18.521 1.00 87.19 368 ALA A C 1
ATOM 2877 O O . ALA A 1 368 ? -8.363 -5.379 -17.859 1.00 87.19 368 ALA A O 1
ATOM 2878 N N . VAL A 1 369 ? -10.537 -5.898 -18.010 1.00 89.81 369 VAL A N 1
ATOM 2879 C CA . VAL A 1 369 ? -10.862 -5.714 -16.590 1.00 89.81 369 VAL A CA 1
ATOM 2880 C C . VAL A 1 369 ? -11.490 -7.015 -16.108 1.00 89.81 369 VAL A C 1
ATOM 2882 O O . VAL A 1 369 ? -12.433 -7.505 -16.739 1.00 89.81 369 VAL A O 1
ATOM 2885 N N . SER A 1 370 ? -10.958 -7.604 -15.035 1.00 86.44 370 SER A N 1
ATOM 2886 C CA . SER A 1 370 ? -11.471 -8.876 -14.523 1.00 86.44 370 SER A CA 1
ATOM 2887 C C . SER A 1 370 ? -12.867 -8.707 -13.926 1.00 86.44 370 SER A C 1
ATOM 2889 O O . SER A 1 370 ? -13.096 -7.835 -13.095 1.00 86.44 370 SER A O 1
ATOM 2891 N N . ASN A 1 371 ? -13.797 -9.590 -14.293 1.00 90.12 371 ASN A N 1
ATOM 2892 C CA . ASN A 1 371 ? -15.123 -9.680 -13.674 1.00 90.12 371 ASN A CA 1
ATOM 2893 C C . ASN A 1 371 ? -15.162 -10.641 -12.473 1.00 90.12 371 ASN A C 1
ATOM 2895 O O . ASN A 1 371 ? -16.234 -10.899 -11.928 1.00 90.12 371 ASN A O 1
ATOM 2899 N N . SER A 1 372 ? -14.014 -11.198 -12.087 1.00 89.19 372 SER A N 1
ATOM 2900 C CA . SER A 1 372 ? -13.860 -12.110 -10.961 1.00 89.19 372 SER A CA 1
ATOM 2901 C C . SER A 1 372 ? -12.681 -11.659 -10.116 1.00 89.19 372 SER A C 1
ATOM 2903 O O . SER A 1 372 ? -11.549 -11.601 -10.601 1.00 89.19 372 SER A O 1
ATOM 2905 N N . ILE A 1 373 ? -12.937 -11.373 -8.847 1.00 88.12 373 ILE A N 1
ATOM 2906 C CA . ILE A 1 373 ? -11.932 -10.842 -7.925 1.00 88.12 373 ILE A CA 1
ATOM 2907 C C . ILE A 1 373 ? -11.868 -11.664 -6.644 1.00 88.12 373 ILE A C 1
ATOM 2909 O O . ILE A 1 373 ? -12.819 -12.354 -6.277 1.00 88.12 373 ILE A O 1
ATOM 2913 N N . ASN A 1 374 ? -10.740 -11.565 -5.948 1.00 83.56 374 ASN A N 1
ATOM 2914 C CA . ASN A 1 374 ? -10.603 -12.066 -4.590 1.00 83.56 374 ASN A CA 1
ATOM 2915 C C . ASN A 1 374 ? -10.487 -10.876 -3.650 1.00 83.56 374 ASN A C 1
ATOM 2917 O O . ASN A 1 374 ? -9.661 -9.993 -3.859 1.00 83.56 374 ASN A O 1
ATOM 2921 N N . LEU A 1 375 ? -11.294 -10.878 -2.598 1.00 87.75 375 LEU A N 1
ATOM 2922 C CA . LEU A 1 375 ? -11.211 -9.854 -1.575 1.00 87.75 375 LEU A CA 1
ATOM 2923 C C . LEU A 1 375 ? -10.047 -10.151 -0.618 1.00 87.75 375 LEU A C 1
ATOM 2925 O O . LEU A 1 375 ? -9.783 -11.313 -0.288 1.00 87.75 375 LEU A O 1
ATOM 2929 N N . ALA A 1 376 ? -9.360 -9.105 -0.160 1.00 89.81 376 ALA A N 1
ATOM 2930 C CA . ALA A 1 376 ? -8.292 -9.233 0.827 1.00 89.81 376 ALA A CA 1
ATOM 2931 C C . ALA A 1 376 ? -8.850 -9.631 2.208 1.00 89.81 376 ALA A C 1
ATOM 2933 O O . ALA A 1 376 ? -9.972 -9.227 2.540 1.00 89.81 376 ALA A O 1
ATOM 2934 N N . PRO A 1 377 ? -8.092 -10.379 3.034 1.00 89.56 377 PRO A N 1
ATOM 2935 C CA . PRO A 1 377 ? -8.476 -10.651 4.416 1.00 89.56 377 PRO A CA 1
ATOM 2936 C C . PRO A 1 377 ? -8.708 -9.366 5.217 1.00 89.56 377 PRO A C 1
ATOM 2938 O O . PRO A 1 377 ? -7.983 -8.387 5.050 1.00 89.56 377 PRO A O 1
ATOM 2941 N N . VAL A 1 378 ? -9.685 -9.401 6.122 1.00 91.75 378 VAL A N 1
ATOM 2942 C CA . VAL A 1 378 ? -10.116 -8.245 6.922 1.00 91.75 378 VAL A CA 1
ATOM 2943 C C . VAL A 1 378 ? -9.832 -8.509 8.392 1.00 91.75 378 VAL A C 1
ATOM 2945 O O . VAL A 1 378 ? -10.305 -9.499 8.952 1.00 91.75 378 VAL A O 1
ATOM 2948 N N . GLN A 1 379 ? -9.086 -7.617 9.042 1.00 92.88 379 GLN A N 1
ATOM 2949 C CA . GLN A 1 379 ? -8.972 -7.653 10.497 1.00 92.88 379 GLN A CA 1
ATOM 2950 C C . GLN A 1 379 ? -10.174 -6.971 11.141 1.00 92.88 379 GLN A C 1
ATOM 2952 O O . GLN A 1 379 ? -10.672 -5.956 10.655 1.00 92.88 379 GLN A O 1
ATOM 2957 N N . PHE A 1 380 ? -10.613 -7.505 12.274 1.00 94.88 380 PHE A N 1
ATOM 2958 C CA . PHE A 1 380 ? -11.674 -6.897 13.066 1.00 94.88 380 PHE A CA 1
ATOM 2959 C C . PHE A 1 380 ? -11.491 -7.161 14.560 1.00 94.88 380 PHE A C 1
ATOM 2961 O O . PHE A 1 380 ? -10.789 -8.093 14.968 1.00 94.88 380 PHE A O 1
ATOM 2968 N N . LEU A 1 381 ? -12.143 -6.352 15.389 1.00 92.81 381 LEU A N 1
ATOM 2969 C CA . LEU A 1 381 ? -12.155 -6.521 16.837 1.00 92.81 381 LEU A CA 1
ATOM 2970 C C . LEU A 1 381 ? -13.523 -6.151 17.405 1.00 92.81 381 LEU A C 1
ATOM 2972 O O . LEU A 1 381 ? -14.136 -5.166 17.004 1.00 92.81 381 LEU A O 1
ATOM 2976 N N . HIS A 1 382 ? -13.974 -6.934 18.384 1.00 89.62 382 HIS A N 1
ATOM 2977 C CA . HIS A 1 382 ? -15.054 -6.526 19.270 1.00 89.62 382 HIS A CA 1
ATOM 2978 C C . HIS A 1 382 ? -14.457 -5.829 20.497 1.00 89.62 382 HIS A C 1
ATOM 2980 O O . HIS A 1 382 ? -13.875 -6.482 21.366 1.00 89.62 382 HIS A O 1
ATOM 2986 N N . ASN A 1 383 ? -14.606 -4.509 20.565 1.00 86.44 383 ASN A N 1
ATOM 2987 C CA . ASN A 1 383 ? -14.218 -3.712 21.716 1.00 86.44 383 ASN A CA 1
ATOM 2988 C C . ASN A 1 383 ? -15.355 -3.704 22.751 1.00 86.44 383 ASN A C 1
ATOM 2990 O O . ASN A 1 383 ? -16.367 -3.024 22.581 1.00 86.44 383 ASN A O 1
ATOM 2994 N N . GLN A 1 384 ? -15.168 -4.453 23.839 1.00 82.19 384 GLN A N 1
ATOM 2995 C CA . GLN A 1 384 ? -16.155 -4.585 24.916 1.00 82.19 384 GLN A CA 1
ATOM 2996 C C . GLN A 1 384 ? -16.383 -3.283 25.695 1.00 82.19 384 GLN A C 1
ATOM 2998 O O . GLN A 1 384 ? -17.485 -3.062 26.186 1.00 82.19 384 GLN A O 1
ATOM 3003 N N . GLN A 1 385 ? -15.378 -2.407 25.798 1.00 80.44 385 GLN A N 1
ATOM 3004 C CA . GLN A 1 385 ? -15.506 -1.143 26.532 1.00 80.44 385 GLN A CA 1
ATOM 3005 C C . GLN A 1 385 ? -16.538 -0.219 25.875 1.00 80.44 385 GLN A C 1
ATOM 3007 O O . GLN A 1 385 ? -17.291 0.460 26.572 1.00 80.44 385 GLN A O 1
ATOM 3012 N N . PHE A 1 386 ? -16.594 -0.222 24.541 1.00 82.31 386 PHE A N 1
ATOM 3013 C CA . PHE A 1 386 ? -17.514 0.610 23.761 1.00 82.31 386 PHE A CA 1
ATOM 3014 C C . PHE A 1 386 ? -18.687 -0.176 23.154 1.00 82.31 386 PHE A C 1
ATOM 3016 O O . PHE A 1 386 ? -19.533 0.421 22.491 1.00 82.31 386 PHE A O 1
ATOM 3023 N N . ASN A 1 387 ? -18.758 -1.496 23.383 1.00 85.62 387 ASN A N 1
ATOM 3024 C CA . ASN A 1 387 ? -19.672 -2.426 22.704 1.00 85.62 387 ASN A CA 1
ATOM 3025 C C . ASN A 1 387 ? -19.669 -2.221 21.181 1.00 85.62 387 ASN A C 1
ATOM 3027 O O . ASN A 1 387 ? -20.714 -2.042 20.554 1.00 85.62 387 ASN A O 1
ATOM 3031 N N . LEU A 1 388 ? -18.473 -2.201 20.594 1.00 90.06 388 LEU A N 1
ATOM 3032 C CA . LEU A 1 388 ? -18.259 -1.829 19.201 1.00 90.06 388 LEU A CA 1
ATOM 3033 C C . LEU A 1 388 ? -17.587 -2.965 18.437 1.00 90.06 388 LEU A C 1
ATOM 3035 O O . LEU A 1 388 ? -16.570 -3.493 18.884 1.00 90.06 388 LEU A O 1
ATOM 3039 N N . LEU A 1 389 ? -18.141 -3.339 17.286 1.00 93.25 389 LEU A N 1
ATOM 3040 C CA . LEU A 1 389 ? -17.449 -4.160 16.300 1.00 93.25 389 LEU A CA 1
ATOM 3041 C C . LEU A 1 389 ? -16.775 -3.227 15.298 1.00 93.25 389 LEU A C 1
ATOM 3043 O O . LEU A 1 389 ? -17.468 -2.587 14.511 1.00 93.25 389 LEU A O 1
ATOM 3047 N N . SER A 1 390 ? -15.450 -3.164 15.320 1.00 95.25 390 SER A N 1
ATOM 3048 C CA . SER A 1 390 ? -14.665 -2.374 14.372 1.00 95.25 390 SER A CA 1
ATOM 3049 C C . SER A 1 390 ? -14.049 -3.297 13.329 1.00 95.25 390 SER A C 1
ATOM 3051 O O . SER A 1 390 ? -13.402 -4.286 13.683 1.00 95.25 390 SER A O 1
ATOM 3053 N N . ILE A 1 391 ? -14.273 -2.995 12.052 1.00 96.25 391 ILE A N 1
ATOM 3054 C CA . ILE A 1 391 ? -13.891 -3.826 10.907 1.00 96.25 391 ILE A CA 1
ATOM 3055 C C . ILE A 1 391 ? -13.075 -2.980 9.931 1.00 96.25 391 ILE A C 1
ATOM 3057 O O . ILE A 1 391 ? -13.545 -1.950 9.461 1.00 96.25 391 ILE A O 1
ATOM 3061 N N . ASP A 1 392 ? -11.870 -3.432 9.602 1.00 95.88 392 ASP A N 1
ATOM 3062 C CA . ASP A 1 392 ? -10.954 -2.714 8.719 1.00 95.88 392 ASP A CA 1
ATOM 3063 C C . ASP A 1 392 ? -11.103 -3.163 7.259 1.00 95.88 392 ASP A C 1
ATOM 3065 O O . ASP A 1 392 ? -10.545 -4.184 6.851 1.00 95.88 392 ASP A O 1
ATOM 3069 N N . VAL A 1 393 ? -11.851 -2.398 6.463 1.00 96.81 393 VAL A N 1
ATOM 3070 C CA . VAL A 1 393 ? -12.179 -2.760 5.076 1.00 96.81 393 VAL A CA 1
ATOM 3071 C C . VAL A 1 393 ? -11.380 -1.985 4.030 1.00 96.81 393 VAL A C 1
ATOM 3073 O O . VAL A 1 393 ? -11.563 -2.241 2.839 1.00 96.81 393 VAL A O 1
ATOM 3076 N N . ILE A 1 394 ? -10.480 -1.070 4.425 1.00 96.06 394 ILE A N 1
ATOM 3077 C CA . ILE A 1 394 ? -9.838 -0.145 3.471 1.00 96.06 394 ILE A CA 1
ATOM 3078 C C . ILE A 1 394 ? -9.102 -0.875 2.352 1.00 96.06 394 ILE A C 1
ATOM 3080 O O . ILE A 1 394 ? -9.156 -0.470 1.202 1.00 96.06 394 ILE A O 1
ATOM 3084 N N . ASN A 1 395 ? -8.435 -1.978 2.668 1.00 95.38 395 ASN A N 1
ATOM 3085 C CA . ASN A 1 395 ? -7.651 -2.734 1.700 1.00 95.38 395 ASN A CA 1
ATOM 3086 C C . ASN A 1 395 ? -8.494 -3.767 0.929 1.00 95.38 395 ASN A C 1
ATOM 3088 O O . ASN A 1 395 ? -8.082 -4.303 -0.097 1.00 95.38 395 ASN A O 1
ATOM 3092 N N . THR A 1 396 ? -9.688 -4.053 1.437 1.00 94.69 396 THR A N 1
ATOM 3093 C CA . THR A 1 396 ? -10.588 -5.083 0.932 1.00 94.69 396 THR A CA 1
ATOM 3094 C C . THR A 1 396 ? -11.570 -4.533 -0.087 1.00 94.69 396 THR A C 1
ATOM 3096 O O . THR A 1 396 ? -11.853 -5.210 -1.070 1.00 94.69 396 THR A O 1
ATOM 3099 N N . ILE A 1 397 ? -12.083 -3.321 0.132 1.00 96.44 397 ILE A N 1
ATOM 3100 C CA . ILE A 1 397 ? -12.956 -2.650 -0.828 1.00 96.44 397 ILE A CA 1
ATOM 3101 C C . ILE A 1 397 ? -12.122 -2.238 -2.036 1.00 96.44 397 ILE A C 1
ATOM 3103 O O . ILE A 1 397 ? -11.191 -1.445 -1.917 1.00 96.44 397 ILE A O 1
ATOM 3107 N N . ASN A 1 398 ? -12.440 -2.799 -3.197 1.00 96.19 398 ASN A N 1
ATOM 3108 C CA . ASN A 1 398 ? -11.764 -2.464 -4.441 1.00 96.19 398 ASN A CA 1
ATOM 3109 C C . ASN A 1 398 ? -12.136 -1.054 -4.918 1.00 96.19 398 ASN A C 1
ATOM 3111 O O . ASN A 1 398 ? -13.205 -0.529 -4.610 1.00 96.19 398 ASN A O 1
ATOM 3115 N N . GLU A 1 399 ? -11.244 -0.470 -5.696 1.00 96.75 399 GLU A N 1
ATOM 3116 C CA . GLU A 1 399 ? -11.304 0.868 -6.269 1.00 96.75 399 GLU A CA 1
ATOM 3117 C C . GLU A 1 399 ? -11.166 0.776 -7.787 1.00 96.75 399 GLU A C 1
ATOM 3119 O O . GLU A 1 399 ? -10.784 -0.257 -8.343 1.00 96.75 399 GLU A O 1
ATOM 3124 N N . TYR A 1 400 ? -11.458 1.862 -8.483 1.00 96.75 400 TYR A N 1
ATOM 3125 C CA . TYR A 1 400 ? -11.125 2.018 -9.889 1.00 96.75 400 TYR A CA 1
ATOM 3126 C C . TYR A 1 400 ? -10.767 3.470 -10.173 1.00 96.75 400 TYR A C 1
ATOM 3128 O O . TYR A 1 400 ? -11.382 4.400 -9.652 1.00 96.75 400 TYR A O 1
ATOM 3136 N N . GLY A 1 401 ? -9.756 3.657 -11.017 1.00 95.69 401 GLY A N 1
ATOM 3137 C CA . GLY A 1 401 ? -9.374 4.988 -11.458 1.00 95.69 401 GLY A CA 1
ATOM 3138 C C . GLY A 1 401 ? -10.425 5.608 -12.377 1.00 95.69 401 GLY A C 1
ATOM 3139 O O . GLY A 1 401 ? -10.983 4.946 -13.260 1.00 95.69 401 GLY A O 1
ATOM 3140 N N . THR A 1 402 ? -10.672 6.895 -12.188 1.00 93.12 402 THR A N 1
ATOM 3141 C CA . THR A 1 402 ? -11.510 7.734 -13.038 1.00 93.12 402 THR A CA 1
ATOM 3142 C C . THR A 1 402 ? -10.668 8.875 -13.602 1.00 93.12 402 THR A C 1
ATOM 3144 O O . THR A 1 402 ? -9.649 9.264 -13.035 1.00 93.12 402 THR A O 1
ATOM 3147 N N . ASN A 1 403 ? -11.071 9.396 -14.764 1.00 92.88 403 ASN A N 1
ATOM 3148 C CA . ASN A 1 403 ? -10.391 10.511 -15.430 1.00 92.88 403 ASN A CA 1
ATOM 3149 C C . ASN A 1 403 ? -8.889 10.242 -15.730 1.00 92.88 403 ASN A C 1
ATOM 3151 O O . ASN A 1 403 ? -8.013 10.678 -14.976 1.00 92.88 403 ASN A O 1
ATOM 3155 N N . PRO A 1 404 ? -8.568 9.501 -16.810 1.00 92.00 404 PRO A N 1
ATOM 3156 C CA . PRO A 1 404 ? -7.181 9.258 -17.201 1.00 92.00 404 PRO A CA 1
ATOM 3157 C C . PRO A 1 404 ? -6.471 10.574 -17.546 1.00 92.00 404 PRO A C 1
ATOM 3159 O O . PRO A 1 404 ? -6.989 11.395 -18.303 1.00 92.00 404 PRO A O 1
ATOM 3162 N N . GLY A 1 405 ? -5.279 10.762 -16.987 1.00 92.38 405 GLY A N 1
ATOM 3163 C CA . GLY A 1 405 ? -4.421 11.916 -17.225 1.00 92.38 405 GLY A CA 1
ATOM 3164 C C . GLY A 1 405 ? -3.608 11.815 -18.517 1.00 92.38 405 GLY A C 1
ATOM 3165 O O . GLY A 1 405 ? -3.931 11.073 -19.445 1.00 92.38 405 GLY A O 1
ATOM 3166 N N . ALA A 1 406 ? -2.519 12.580 -18.572 1.00 91.31 406 ALA A N 1
ATOM 3167 C CA . ALA A 1 406 ? -1.566 12.538 -19.675 1.00 91.31 406 ALA A CA 1
ATOM 3168 C C . ALA A 1 406 ? -0.395 11.601 -19.356 1.00 91.31 406 ALA A C 1
ATOM 3170 O O . ALA A 1 406 ? 0.036 11.490 -18.208 1.00 91.31 406 ALA A O 1
ATOM 3171 N N . LEU A 1 407 ? 0.141 10.961 -20.393 1.00 93.38 407 LEU A N 1
ATOM 3172 C CA . LEU A 1 407 ? 1.412 10.252 -20.306 1.00 93.38 407 LEU A CA 1
ATOM 3173 C C . LEU A 1 407 ? 2.577 11.239 -20.460 1.00 93.38 407 LEU A C 1
ATOM 3175 O O . LEU A 1 407 ? 2.491 12.136 -21.302 1.00 93.38 407 LEU A O 1
ATOM 3179 N N . PRO A 1 408 ? 3.674 11.068 -19.706 1.00 93.19 408 PRO A N 1
ATOM 3180 C CA . PRO A 1 408 ? 4.885 11.840 -19.935 1.00 93.19 408 PRO A CA 1
ATOM 3181 C C . PRO A 1 408 ? 5.546 11.466 -21.272 1.00 93.19 408 PRO A C 1
ATOM 3183 O O . PRO A 1 408 ? 5.375 10.360 -21.792 1.00 93.19 408 PRO A O 1
ATOM 3186 N N . ASP A 1 409 ? 6.374 12.364 -21.806 1.00 92.62 409 ASP A N 1
ATOM 3187 C CA . ASP A 1 409 ? 7.058 12.171 -23.097 1.00 92.62 409 ASP A CA 1
ATOM 3188 C C . ASP A 1 409 ? 8.047 10.994 -23.103 1.00 92.62 409 ASP A C 1
ATOM 3190 O O . ASP A 1 409 ? 8.387 10.466 -24.166 1.00 92.62 409 ASP A O 1
ATOM 3194 N N . TYR A 1 410 ? 8.493 10.569 -21.919 1.00 93.00 410 TYR A N 1
ATOM 3195 C CA . TYR A 1 410 ? 9.342 9.398 -21.726 1.00 93.00 410 TYR A CA 1
ATOM 3196 C C . TYR A 1 410 ? 8.555 8.087 -21.575 1.00 93.00 410 TYR A C 1
ATOM 3198 O O . TYR A 1 410 ? 9.179 7.053 -21.401 1.00 93.00 410 TYR A O 1
ATOM 3206 N N . ALA A 1 411 ? 7.221 8.082 -21.641 1.00 92.69 411 ALA A N 1
ATOM 3207 C CA . ALA A 1 411 ? 6.443 6.842 -21.609 1.00 92.69 411 ALA A CA 1
ATOM 3208 C C . ALA A 1 411 ? 6.603 6.023 -22.904 1.00 92.69 411 ALA A C 1
ATOM 3210 O O . ALA A 1 411 ? 6.608 6.588 -24.007 1.00 92.69 411 ALA A O 1
ATOM 3211 N N . GLY A 1 412 ? 6.671 4.701 -22.776 1.00 88.62 412 GLY A N 1
ATOM 3212 C CA . GLY A 1 412 ? 6.684 3.743 -23.878 1.00 88.62 412 GLY A CA 1
ATOM 3213 C C . GLY A 1 412 ? 5.289 3.441 -24.436 1.00 88.62 412 GLY A C 1
ATOM 3214 O O . GLY A 1 412 ? 4.266 3.915 -23.940 1.00 88.62 412 GLY A O 1
ATOM 3215 N N . ASP A 1 413 ? 5.237 2.642 -25.502 1.00 87.75 413 ASP A N 1
ATOM 3216 C CA . ASP A 1 413 ? 4.005 2.380 -26.267 1.00 87.75 413 ASP A CA 1
ATOM 3217 C C . ASP A 1 413 ? 2.950 1.553 -25.508 1.00 87.75 413 ASP A C 1
ATOM 3219 O O . ASP A 1 413 ? 1.754 1.644 -25.803 1.00 87.75 413 ASP A O 1
ATOM 3223 N N . ASP A 1 414 ? 3.381 0.766 -24.521 1.00 86.62 414 ASP A N 1
ATOM 3224 C CA . ASP A 1 414 ? 2.512 -0.079 -23.693 1.00 86.62 414 ASP A CA 1
ATOM 3225 C C . ASP A 1 414 ? 2.163 0.551 -22.336 1.00 86.62 414 ASP A C 1
ATOM 3227 O O . ASP A 1 414 ? 1.431 -0.047 -21.541 1.00 86.62 414 ASP A O 1
ATOM 3231 N N . ASP A 1 415 ? 2.652 1.760 -22.062 1.00 91.06 415 ASP A N 1
ATOM 3232 C CA . ASP A 1 415 ? 2.277 2.499 -20.861 1.00 91.06 415 ASP A CA 1
ATOM 3233 C C . ASP A 1 415 ? 0.847 3.034 -20.959 1.00 91.06 415 ASP A C 1
ATOM 3235 O O . ASP A 1 415 ? 0.320 3.296 -22.045 1.00 91.06 415 ASP A O 1
ATOM 3239 N N . ILE A 1 416 ? 0.218 3.201 -19.798 1.00 92.81 416 ILE A N 1
ATOM 3240 C CA . ILE A 1 416 ? -1.139 3.731 -19.638 1.00 92.81 416 ILE A CA 1
ATOM 3241 C C . ILE A 1 416 ? -1.090 5.003 -18.782 1.00 92.81 416 ILE A C 1
ATOM 3243 O O . ILE A 1 416 ? -0.260 5.097 -17.869 1.00 92.81 416 ILE A O 1
ATOM 3247 N N . PRO A 1 417 ? -1.937 6.006 -19.068 1.00 92.25 417 PRO A N 1
ATOM 3248 C CA . PRO A 1 417 ? -1.961 7.238 -18.291 1.00 92.25 417 PRO A CA 1
ATOM 3249 C C . PRO A 1 417 ? -2.340 6.965 -16.835 1.00 92.25 417 PRO A C 1
ATOM 3251 O O . PRO A 1 417 ? -3.207 6.137 -16.562 1.00 92.25 417 PRO A O 1
ATOM 3254 N N . ALA A 1 418 ? -1.729 7.704 -15.909 1.00 92.38 418 ALA A N 1
ATOM 3255 C CA . ALA A 1 418 ? -2.167 7.715 -14.518 1.00 92.38 418 ALA A CA 1
ATOM 3256 C C . ALA A 1 418 ? -3.606 8.235 -14.433 1.00 92.38 418 ALA A C 1
ATOM 3258 O O . ALA A 1 418 ? -3.952 9.210 -15.105 1.00 92.38 418 ALA A O 1
ATOM 3259 N N . TYR A 1 419 ? -4.442 7.621 -13.600 1.00 94.12 419 TYR A N 1
ATOM 3260 C CA . TYR A 1 419 ? -5.750 8.186 -13.279 1.00 94.12 419 TYR A CA 1
ATOM 3261 C C . TYR A 1 419 ? -5.584 9.341 -12.297 1.00 94.12 419 TYR A C 1
ATOM 3263 O O . TYR A 1 419 ? -4.759 9.277 -11.390 1.00 94.12 419 TYR A O 1
ATOM 3271 N N . GLN A 1 420 ? -6.345 10.414 -12.506 1.00 92.62 420 GLN A N 1
ATOM 3272 C CA . GLN A 1 420 ? -6.272 11.605 -11.657 1.00 92.62 420 GLN A CA 1
ATOM 3273 C C . GLN A 1 420 ? -7.168 11.498 -10.424 1.00 92.62 420 GLN A C 1
ATOM 3275 O O . GLN A 1 420 ? -6.936 12.196 -9.444 1.00 92.62 420 GLN A O 1
ATOM 3280 N N . ASN A 1 421 ? -8.188 10.645 -10.494 1.00 94.69 421 ASN A N 1
ATOM 3281 C CA . ASN A 1 421 ? -9.165 10.426 -9.441 1.00 94.69 421 ASN A CA 1
ATOM 3282 C C . ASN A 1 421 ? -9.402 8.922 -9.280 1.00 94.69 421 ASN A C 1
ATOM 3284 O O . ASN A 1 421 ? -9.172 8.147 -10.211 1.00 94.69 421 ASN A O 1
ATOM 3288 N N . PHE A 1 422 ? -9.920 8.519 -8.127 1.00 96.38 422 PHE A N 1
ATOM 3289 C CA . PHE A 1 422 ? -10.308 7.143 -7.845 1.00 96.38 422 PHE A CA 1
ATOM 3290 C C . PHE A 1 422 ? -11.646 7.126 -7.115 1.00 96.38 422 PHE A C 1
ATOM 3292 O O . PHE A 1 422 ? -11.928 8.001 -6.299 1.00 96.38 422 PHE A O 1
ATOM 3299 N N . ASP A 1 423 ? -12.452 6.111 -7.407 1.00 97.19 423 ASP A N 1
ATOM 3300 C CA . ASP A 1 423 ? -13.701 5.823 -6.708 1.00 97.19 423 ASP A CA 1
ATOM 3301 C C . ASP A 1 423 ? -13.676 4.390 -6.179 1.00 97.19 423 ASP A C 1
ATOM 3303 O O . ASP A 1 423 ? -13.030 3.505 -6.747 1.00 97.19 423 ASP A O 1
ATOM 3307 N N . SER A 1 424 ? -14.397 4.136 -5.089 1.00 97.06 424 SER A N 1
ATOM 3308 C CA . SER A 1 424 ? -14.587 2.777 -4.593 1.00 97.06 424 SER A CA 1
ATOM 3309 C C . SER A 1 424 ? -15.683 2.051 -5.375 1.00 97.06 424 SER A C 1
ATOM 3311 O O . SER A 1 424 ? -16.660 2.639 -5.840 1.00 97.06 424 SER A O 1
ATOM 3313 N N . TYR A 1 425 ? -15.531 0.739 -5.530 1.00 96.88 425 TYR A N 1
ATOM 3314 C CA . TYR A 1 425 ? -16.512 -0.095 -6.210 1.00 96.88 425 TYR A CA 1
ATOM 3315 C C . TYR A 1 425 ? -17.736 -0.344 -5.322 1.00 96.88 425 TYR A C 1
ATOM 3317 O O . TYR A 1 425 ? -17.612 -0.770 -4.171 1.00 96.88 425 TYR A O 1
ATOM 3325 N N . ASN A 1 426 ? -18.934 -0.135 -5.868 1.00 96.50 426 ASN A N 1
ATOM 3326 C CA . ASN A 1 426 ? -20.184 -0.387 -5.158 1.00 96.50 426 ASN A CA 1
ATOM 3327 C C . ASN A 1 426 ? -20.564 -1.876 -5.213 1.00 96.50 426 ASN A C 1
ATOM 3329 O O . ASN A 1 426 ? -21.126 -2.360 -6.195 1.00 96.50 426 ASN A O 1
ATOM 3333 N N . PHE A 1 427 ? -20.298 -2.596 -4.124 1.00 95.12 427 PHE A N 1
ATOM 3334 C CA . PHE A 1 427 ? -20.712 -3.990 -3.956 1.00 95.12 427 PHE A CA 1
ATOM 3335 C C . PHE A 1 427 ? -22.180 -4.146 -3.531 1.00 95.12 427 PHE A C 1
ATOM 3337 O O . PHE A 1 427 ? -22.737 -5.238 -3.642 1.00 95.12 427 PHE A O 1
ATOM 3344 N N . GLY A 1 428 ? -22.818 -3.083 -3.038 1.00 95.06 428 GLY A N 1
ATOM 3345 C CA . GLY A 1 428 ? -24.118 -3.119 -2.375 1.00 95.06 428 GLY A CA 1
ATOM 3346 C C . GLY A 1 428 ? -23.994 -3.180 -0.850 1.00 95.06 428 GLY A C 1
ATOM 3347 O O . GLY A 1 428 ? -23.259 -2.405 -0.239 1.00 95.06 428 GLY A O 1
ATOM 3348 N N . GLN A 1 429 ? -24.745 -4.071 -0.205 1.00 96.50 429 GLN A N 1
ATOM 3349 C CA . GLN A 1 429 ? -24.810 -4.148 1.257 1.00 96.50 429 GLN A CA 1
ATOM 3350 C C . GLN A 1 429 ? -24.218 -5.459 1.770 1.00 96.50 429 GLN A C 1
ATOM 3352 O O . GLN A 1 429 ? -24.643 -6.546 1.374 1.00 96.50 429 GLN A O 1
ATOM 3357 N N . PHE A 1 430 ? -23.271 -5.339 2.695 1.00 96.88 430 PHE A N 1
ATOM 3358 C CA . PHE A 1 430 ? -22.695 -6.455 3.428 1.00 96.88 430 PHE A CA 1
ATOM 3359 C C . PHE A 1 430 ? -23.448 -6.647 4.741 1.00 96.88 430 PHE A C 1
ATOM 3361 O O . PHE A 1 430 ? -23.688 -5.686 5.476 1.00 96.88 430 PHE A O 1
ATOM 3368 N N . PHE A 1 431 ? -23.787 -7.892 5.063 1.00 96.94 431 PHE A N 1
ATOM 3369 C CA . PHE A 1 431 ? -24.405 -8.258 6.338 1.00 96.94 431 PHE A CA 1
ATOM 3370 C C . PHE A 1 431 ? -23.420 -9.048 7.178 1.00 96.94 431 PHE A C 1
ATOM 3372 O O . PHE A 1 431 ? -22.807 -9.989 6.680 1.00 96.94 431 PHE A O 1
ATOM 3379 N N . ILE A 1 432 ? -23.300 -8.685 8.450 1.00 96.06 432 ILE A N 1
ATOM 3380 C CA . ILE A 1 432 ? -22.423 -9.360 9.403 1.00 96.06 432 ILE A CA 1
ATOM 3381 C C . ILE A 1 432 ? -23.284 -10.221 10.307 1.00 96.06 432 ILE A C 1
ATOM 3383 O O . ILE A 1 432 ? -24.200 -9.729 10.975 1.00 96.06 432 ILE A O 1
ATOM 3387 N N . LEU A 1 433 ? -22.969 -11.507 10.336 1.00 95.81 433 LEU A N 1
ATOM 3388 C CA . LEU A 1 433 ? -23.683 -12.503 11.111 1.00 95.81 433 LEU A CA 1
ATOM 3389 C C . LEU A 1 433 ? -22.732 -13.196 12.081 1.00 95.81 433 LEU A C 1
ATOM 3391 O O . LEU A 1 433 ? -21.536 -13.326 11.827 1.00 95.81 433 LEU A O 1
ATOM 3395 N N . PHE A 1 434 ? -23.290 -13.663 13.189 1.00 95.75 434 PHE A N 1
ATOM 3396 C CA . PHE A 1 434 ? -22.607 -14.479 14.178 1.00 95.75 434 PHE A CA 1
ATOM 3397 C C . PHE A 1 434 ? -23.314 -15.827 14.304 1.00 95.75 434 PHE A C 1
ATOM 3399 O O . PHE A 1 434 ? -24.528 -15.879 14.520 1.00 95.75 434 PHE A O 1
ATOM 3406 N N . GLN A 1 435 ? -22.556 -16.913 14.187 1.00 95.75 435 GLN A N 1
ATOM 3407 C CA . GLN A 1 435 ? -23.031 -18.275 14.403 1.00 95.75 435 GLN A CA 1
ATOM 3408 C C . GLN A 1 435 ? -22.508 -18.788 15.753 1.00 95.75 435 GLN A C 1
ATOM 3410 O O . GLN A 1 435 ? -21.301 -19.006 15.882 1.00 95.75 435 GLN A O 1
ATOM 3415 N N . PRO A 1 436 ? -23.382 -19.020 16.751 1.00 94.56 436 PRO A N 1
ATOM 3416 C CA . PRO A 1 436 ? -22.990 -19.673 17.997 1.00 94.56 436 PRO A CA 1
ATOM 3417 C C . PRO A 1 436 ? -22.527 -21.119 17.766 1.00 94.56 436 PRO A C 1
ATOM 3419 O O . PRO A 1 436 ? -23.132 -21.842 16.970 1.00 94.56 436 PRO A O 1
ATOM 3422 N N . ASP A 1 437 ? -21.522 -21.569 18.524 1.00 93.12 437 ASP A N 1
ATOM 3423 C CA . ASP A 1 437 ? -20.982 -22.943 18.453 1.00 93.12 437 ASP A CA 1
ATOM 3424 C C . ASP A 1 437 ? -22.016 -24.005 18.845 1.00 93.12 437 ASP A C 1
ATOM 3426 O O . ASP A 1 437 ? -21.990 -25.131 18.358 1.00 93.12 437 ASP A O 1
ATOM 3430 N N . ILE A 1 438 ? -22.954 -23.637 19.721 1.00 92.12 438 ILE A N 1
ATOM 3431 C CA . ILE A 1 438 ? -24.066 -24.499 20.143 1.00 92.12 438 ILE A CA 1
ATOM 3432 C C . ILE A 1 438 ? -25.096 -24.739 19.023 1.00 92.12 438 ILE A C 1
ATOM 3434 O O . ILE A 1 438 ? -26.054 -25.486 19.223 1.00 92.12 438 ILE A O 1
ATOM 3438 N N . GLY A 1 439 ? -24.917 -24.109 17.858 1.00 88.38 439 GLY A N 1
ATOM 3439 C CA . GLY A 1 439 ? -25.860 -24.128 16.746 1.00 88.38 439 GLY A CA 1
ATOM 3440 C C . GLY A 1 439 ? -27.020 -23.144 16.926 1.00 88.38 439 GLY A C 1
ATOM 3441 O O . GLY A 1 439 ? -27.001 -22.271 17.793 1.00 88.38 439 GLY A O 1
ATOM 3442 N N . GLY A 1 440 ? -28.037 -23.279 16.073 1.00 89.38 440 GLY A N 1
ATOM 3443 C CA . GLY A 1 440 ? -29.202 -22.389 16.030 1.00 89.38 440 GLY A CA 1
ATOM 3444 C C . GLY A 1 440 ? -29.121 -21.334 14.926 1.00 89.38 440 GLY A C 1
ATOM 3445 O O . GLY A 1 440 ? -28.208 -21.351 14.101 1.00 89.38 440 GLY A O 1
ATOM 3446 N N . THR A 1 441 ? -30.110 -20.438 14.899 1.00 91.25 441 THR A N 1
ATOM 3447 C CA . THR A 1 441 ? -30.221 -19.387 13.880 1.00 91.25 441 THR A CA 1
ATOM 3448 C C . THR A 1 441 ? -29.088 -18.364 14.029 1.00 91.25 441 THR A C 1
ATOM 3450 O O . THR A 1 441 ? -28.892 -17.857 15.138 1.00 91.25 441 THR A O 1
ATOM 3453 N N . PRO A 1 442 ? -28.376 -18.017 12.941 1.00 93.81 442 PRO A N 1
ATOM 3454 C CA . PRO A 1 442 ? -27.392 -16.944 12.960 1.00 93.81 442 PRO A CA 1
ATOM 3455 C C . PRO A 1 442 ? -27.981 -15.624 13.466 1.00 93.81 442 PRO A C 1
ATOM 3457 O O . PRO A 1 442 ? -29.097 -15.245 13.105 1.00 93.81 442 PRO A O 1
ATOM 3460 N N . ILE A 1 443 ? -27.208 -14.901 14.271 1.00 93.38 443 ILE A N 1
ATOM 3461 C CA . ILE A 1 443 ? -27.582 -13.588 14.797 1.00 93.38 443 ILE A CA 1
ATOM 3462 C C . ILE A 1 443 ? -27.022 -12.529 13.851 1.00 93.38 443 ILE A C 1
ATOM 3464 O O . ILE A 1 443 ? -25.809 -12.459 13.663 1.00 93.38 443 ILE A O 1
ATOM 3468 N N . GLN A 1 444 ? -27.878 -11.686 13.275 1.00 93.69 444 GLN A N 1
ATOM 3469 C CA . GLN A 1 444 ? -27.408 -10.527 12.520 1.00 93.69 444 GLN A CA 1
ATOM 3470 C C . GLN A 1 444 ? -26.874 -9.470 13.492 1.00 93.69 444 GLN A C 1
ATOM 3472 O O . GLN A 1 444 ? -27.615 -8.944 14.321 1.00 93.69 444 GLN A O 1
ATOM 3477 N N . ILE A 1 445 ? -25.585 -9.167 13.380 1.00 93.69 445 ILE A N 1
ATOM 3478 C CA . ILE A 1 445 ? -24.884 -8.207 14.240 1.00 93.69 445 ILE A CA 1
ATOM 3479 C C . ILE A 1 445 ? -25.030 -6.792 13.697 1.00 93.69 445 ILE A C 1
ATOM 3481 O O . ILE A 1 445 ? -25.250 -5.851 14.453 1.00 93.69 445 ILE A O 1
ATOM 3485 N N . GLY A 1 446 ? -24.940 -6.649 12.378 1.00 93.19 446 GLY A N 1
ATOM 3486 C CA . GLY A 1 446 ? -25.048 -5.363 11.715 1.00 93.19 446 GLY A CA 1
ATOM 3487 C C . GLY A 1 446 ? -24.879 -5.488 10.214 1.00 93.19 446 GLY A C 1
ATOM 3488 O O . GLY A 1 446 ? -24.933 -6.583 9.647 1.00 93.19 446 GLY A O 1
ATOM 3489 N N . LYS A 1 447 ? -24.706 -4.339 9.574 1.00 94.88 447 LYS A N 1
ATOM 3490 C CA . LYS A 1 447 ? -24.517 -4.226 8.134 1.00 94.88 447 LYS A CA 1
ATOM 3491 C C . LYS A 1 447 ? -23.718 -2.975 7.812 1.00 94.88 447 LYS A C 1
ATOM 3493 O O . LYS A 1 447 ? -23.698 -2.048 8.620 1.00 94.88 447 LYS A O 1
ATOM 3498 N N . PHE A 1 448 ? -23.129 -2.953 6.628 1.00 96.31 448 PHE A N 1
ATOM 3499 C CA . PHE A 1 448 ? -22.514 -1.759 6.066 1.00 96.31 448 PHE A CA 1
ATOM 3500 C C . PHE A 1 448 ? -22.736 -1.709 4.554 1.00 96.31 448 PHE A C 1
ATOM 3502 O O . PHE A 1 448 ? -22.869 -2.748 3.901 1.00 96.31 448 PHE A O 1
ATOM 3509 N N . ASP A 1 449 ? -22.836 -0.504 4.004 1.00 97.25 449 ASP A N 1
ATOM 3510 C CA . ASP A 1 449 ? -23.141 -0.269 2.593 1.00 97.25 449 ASP A CA 1
ATOM 3511 C C . ASP A 1 449 ? -22.313 0.871 1.991 1.00 97.25 449 ASP A C 1
ATOM 3513 O O . ASP A 1 449 ? -21.570 1.570 2.683 1.00 97.25 449 ASP A O 1
ATOM 3517 N N . PHE A 1 450 ? -22.395 0.989 0.665 1.00 97.56 450 PHE A N 1
ATOM 3518 C CA . PHE A 1 450 ? -21.579 1.917 -0.107 1.00 97.56 450 PHE A CA 1
ATOM 3519 C C . PHE A 1 450 ? -21.794 3.361 0.355 1.00 97.56 450 PHE A C 1
ATOM 3521 O O . PHE A 1 450 ? -20.842 4.025 0.748 1.00 97.56 450 PHE A O 1
ATOM 3528 N N . GLU A 1 451 ? -23.041 3.823 0.403 1.00 96.62 451 GLU A N 1
ATOM 3529 C CA . GLU A 1 451 ? -23.358 5.225 0.696 1.00 96.62 451 GLU A CA 1
ATOM 3530 C C . GLU A 1 451 ? -22.897 5.674 2.087 1.00 96.62 451 GLU A C 1
ATOM 3532 O O . GLU A 1 451 ? -22.422 6.798 2.248 1.00 96.62 451 GLU A O 1
ATOM 3537 N N . ASN A 1 452 ? -23.018 4.806 3.095 1.00 94.19 452 ASN A N 1
ATOM 3538 C CA . ASN A 1 452 ? -22.796 5.205 4.485 1.00 94.19 452 ASN A CA 1
ATOM 3539 C C . ASN A 1 452 ? -21.423 4.816 5.034 1.00 94.19 452 ASN A C 1
ATOM 3541 O O . ASN A 1 452 ? -21.005 5.374 6.046 1.00 94.19 452 ASN A O 1
ATOM 3545 N N . ASN A 1 453 ? -20.735 3.842 4.429 1.00 96.06 453 ASN A N 1
ATOM 3546 C CA . ASN A 1 453 ? -19.564 3.233 5.063 1.00 96.06 453 ASN A CA 1
ATOM 3547 C C . ASN A 1 453 ? -18.334 3.129 4.170 1.00 96.06 453 ASN A C 1
ATOM 3549 O O . ASN A 1 453 ? -17.228 3.201 4.698 1.00 96.06 453 ASN A O 1
ATOM 3553 N N . TYR A 1 454 ? -18.495 2.916 2.860 1.00 97.00 454 TYR A N 1
ATOM 3554 C CA . TYR A 1 454 ? -17.339 2.612 2.011 1.00 97.00 454 TYR A CA 1
ATOM 3555 C C . TYR A 1 454 ? -17.317 3.277 0.633 1.00 97.00 454 TYR A C 1
ATOM 3557 O O . TYR A 1 454 ? -16.495 2.905 -0.206 1.00 97.00 454 TYR A O 1
ATOM 3565 N N . ASN A 1 455 ? -18.137 4.299 0.382 1.00 97.38 455 ASN A N 1
ATOM 3566 C CA . ASN A 1 455 ? -17.826 5.239 -0.692 1.00 97.38 455 ASN A CA 1
ATOM 3567 C C . ASN A 1 455 ? -16.445 5.872 -0.424 1.00 97.38 455 ASN A C 1
ATOM 3569 O O . ASN A 1 455 ? -15.968 5.877 0.717 1.00 97.38 455 ASN A O 1
ATOM 3573 N N . MET A 1 456 ? -15.783 6.380 -1.465 1.00 96.81 456 MET A N 1
ATOM 3574 C CA . MET A 1 456 ? -14.396 6.843 -1.349 1.00 96.81 456 MET A CA 1
ATOM 3575 C C . MET A 1 456 ? -14.222 7.879 -0.225 1.00 96.81 456 MET A C 1
ATOM 3577 O O . MET A 1 456 ? -13.330 7.756 0.610 1.00 96.81 456 MET A O 1
ATOM 3581 N N . GLN A 1 457 ? -15.140 8.842 -0.108 1.00 95.88 457 GLN A N 1
ATOM 3582 C CA . GLN A 1 457 ? -15.101 9.847 0.957 1.00 95.88 457 GLN A CA 1
ATOM 3583 C C . GLN A 1 457 ? -15.154 9.227 2.368 1.00 95.88 457 GLN A C 1
ATOM 3585 O O . GLN A 1 457 ? -14.417 9.654 3.265 1.00 95.88 457 GLN A O 1
ATOM 3590 N N . GLN A 1 458 ? -16.007 8.223 2.586 1.00 96.38 458 GLN A N 1
ATOM 3591 C CA . GLN A 1 458 ? -16.108 7.526 3.871 1.00 96.38 458 GLN A CA 1
ATOM 3592 C C . GLN A 1 458 ? -14.867 6.673 4.153 1.00 96.38 458 GLN A C 1
ATOM 3594 O O . GLN A 1 458 ? -14.343 6.720 5.267 1.00 96.38 458 GLN A O 1
ATOM 3599 N N . LEU A 1 459 ? -14.336 5.960 3.153 1.00 96.94 459 LEU A N 1
ATOM 3600 C CA . LEU A 1 459 ? -13.095 5.194 3.308 1.00 96.94 459 LEU A CA 1
ATOM 3601 C C . LEU A 1 459 ? -11.940 6.094 3.746 1.00 96.94 459 LEU A C 1
ATOM 3603 O O . LEU A 1 459 ? -11.262 5.787 4.725 1.00 96.94 459 LEU A O 1
ATOM 3607 N N . LEU A 1 460 ? -11.746 7.228 3.073 1.00 96.81 460 LEU A N 1
ATOM 3608 C CA . LEU A 1 460 ? -10.630 8.121 3.373 1.00 96.81 460 LEU A CA 1
ATOM 3609 C C . LEU A 1 460 ? -10.788 8.823 4.725 1.00 96.81 460 LEU A C 1
ATOM 3611 O O . LEU A 1 460 ? -9.806 8.984 5.444 1.00 96.81 460 LEU A O 1
ATOM 3615 N N . SER A 1 461 ? -12.003 9.217 5.115 1.00 96.50 461 SER A N 1
ATOM 3616 C CA . SER A 1 461 ? -12.236 9.892 6.404 1.00 96.50 461 SER A CA 1
ATOM 3617 C C . SER A 1 461 ? -12.157 8.960 7.618 1.00 96.50 461 SER A C 1
ATOM 3619 O O . SER A 1 461 ? -11.782 9.394 8.708 1.00 96.50 461 SER A O 1
ATOM 3621 N N . THR A 1 462 ? -12.460 7.674 7.452 1.00 96.56 462 THR A N 1
ATOM 3622 C CA . THR A 1 462 ? -12.448 6.676 8.541 1.00 96.56 462 THR A CA 1
ATOM 3623 C C . THR A 1 462 ? -11.215 5.769 8.535 1.00 96.56 462 THR A C 1
ATOM 3625 O O . THR A 1 462 ? -11.103 4.887 9.387 1.00 96.56 462 THR A O 1
ATOM 3628 N N . GLY A 1 463 ? -10.309 5.928 7.561 1.00 96.06 463 GLY A N 1
ATOM 3629 C CA . GLY A 1 463 ? -9.215 4.977 7.336 1.00 96.06 463 GLY A CA 1
ATOM 3630 C C . GLY A 1 463 ? -9.732 3.582 6.953 1.00 96.06 463 GLY A C 1
ATOM 3631 O O . GLY A 1 463 ? -9.071 2.576 7.224 1.00 96.06 463 GLY A O 1
ATOM 3632 N N . GLY A 1 464 ? -10.936 3.545 6.366 1.00 95.94 464 GLY A N 1
ATOM 3633 C CA . GLY A 1 464 ? -11.765 2.388 6.033 1.00 95.94 464 GLY A CA 1
ATOM 3634 C C . GLY A 1 464 ? -12.196 1.552 7.229 1.00 95.94 464 GLY A C 1
ATOM 3635 O O . GLY A 1 464 ? -12.420 0.351 7.079 1.00 95.94 464 GLY A O 1
ATOM 3636 N N . MET A 1 465 ? -12.299 2.161 8.410 1.00 96.38 465 MET A N 1
ATOM 3637 C CA . MET A 1 465 ? -12.863 1.499 9.574 1.00 96.38 465 MET A CA 1
ATOM 3638 C C . MET A 1 465 ? -14.389 1.595 9.563 1.00 96.38 465 MET A C 1
ATOM 3640 O O . MET A 1 465 ? -14.965 2.680 9.560 1.00 96.38 465 MET A O 1
ATOM 3644 N N . VAL A 1 466 ? -15.045 0.441 9.611 1.00 96.44 466 VAL A N 1
ATOM 3645 C CA . VAL A 1 466 ? -16.490 0.324 9.792 1.00 96.44 466 VAL A CA 1
ATOM 3646 C C . VAL A 1 466 ? -16.760 -0.040 11.241 1.00 96.44 466 VAL A C 1
ATOM 3648 O O . VAL A 1 466 ? -16.440 -1.145 11.680 1.00 96.44 466 VAL A O 1
ATOM 3651 N N . ASP A 1 467 ? -17.364 0.884 11.979 1.00 94.75 467 ASP A N 1
ATOM 3652 C CA . ASP A 1 467 ? -17.723 0.691 13.378 1.00 94.75 467 ASP A CA 1
ATOM 3653 C C . ASP A 1 467 ? -19.219 0.438 13.532 1.00 94.75 467 ASP A C 1
ATOM 3655 O O . ASP A 1 467 ? -20.060 1.248 13.143 1.00 94.75 467 ASP A O 1
ATOM 3659 N N . ILE A 1 468 ? -19.560 -0.701 14.124 1.00 92.31 468 ILE A N 1
ATOM 3660 C CA . ILE A 1 468 ? -20.941 -1.123 14.334 1.00 92.31 468 ILE A CA 1
ATOM 3661 C C . ILE A 1 468 ? -21.175 -1.278 15.822 1.00 92.31 468 ILE A C 1
ATOM 3663 O O . ILE A 1 468 ? -20.574 -2.127 16.483 1.00 92.31 468 ILE A O 1
ATOM 3667 N N . LYS A 1 469 ? -22.101 -0.482 16.349 1.00 89.19 469 LYS A N 1
ATOM 3668 C CA . LYS A 1 469 ? -22.559 -0.634 17.723 1.00 89.19 469 LYS A CA 1
ATOM 3669 C C . LYS A 1 469 ? -23.279 -1.968 17.891 1.00 89.19 469 LYS A C 1
ATOM 3671 O O . LYS A 1 469 ? -24.276 -2.245 17.223 1.00 89.19 469 LYS A O 1
ATOM 3676 N N . ILE A 1 470 ? -22.794 -2.779 18.820 1.00 85.38 470 ILE A N 1
ATOM 3677 C CA . ILE A 1 470 ? -23.379 -4.070 19.145 1.00 85.38 470 ILE A CA 1
ATOM 3678 C C . ILE A 1 470 ? -24.367 -3.897 20.297 1.00 85.38 470 ILE A C 1
ATOM 3680 O O . ILE A 1 470 ? -23.999 -3.513 21.402 1.00 85.38 470 ILE A O 1
ATOM 3684 N N . ASN A 1 471 ? -25.628 -4.251 20.048 1.00 73.69 471 ASN A N 1
ATOM 3685 C CA . ASN A 1 471 ? -26.666 -4.334 21.085 1.00 73.69 471 ASN A CA 1
ATOM 3686 C C . ASN A 1 471 ? -27.016 -5.791 21.455 1.00 73.69 471 ASN A C 1
ATOM 3688 O O . ASN A 1 471 ? -27.952 -6.035 22.214 1.00 73.69 471 ASN A O 1
ATOM 3692 N N . ALA A 1 472 ? -26.306 -6.770 20.889 1.00 67.69 472 ALA A N 1
ATOM 3693 C CA . ALA A 1 472 ? -26.554 -8.189 21.112 1.00 67.69 472 ALA A CA 1
ATOM 3694 C C . ALA A 1 472 ? -25.887 -8.686 22.405 1.00 67.69 472 ALA A C 1
ATOM 3696 O O . ALA A 1 472 ? -24.709 -8.439 22.639 1.00 67.69 472 ALA A O 1
ATOM 3697 N N . SER A 1 473 ? -26.615 -9.468 23.205 1.00 72.25 473 SER A N 1
ATOM 3698 C CA . SER A 1 473 ? -26.133 -10.110 24.440 1.00 72.25 473 SER A CA 1
ATOM 3699 C C . SER A 1 473 ? -25.368 -11.425 24.203 1.00 72.25 473 SER A C 1
ATOM 3701 O O . SER A 1 473 ? -25.300 -12.279 25.087 1.00 72.25 473 SER A O 1
ATOM 3703 N N . ALA A 1 474 ? -24.824 -11.626 23.000 1.00 81.69 474 ALA A N 1
ATOM 3704 C CA . ALA A 1 474 ? -24.164 -12.871 22.619 1.00 81.69 474 ALA A CA 1
ATOM 3705 C C . ALA A 1 474 ? -22.733 -12.969 23.178 1.00 81.69 474 ALA A C 1
ATOM 3707 O O . ALA A 1 474 ? -21.981 -11.997 23.203 1.00 81.69 474 ALA A O 1
ATOM 3708 N N . ASP A 1 475 ? -22.335 -14.180 23.578 1.00 86.50 475 ASP A N 1
ATOM 3709 C CA . ASP A 1 475 ? -20.955 -14.495 23.954 1.00 86.50 475 ASP A CA 1
ATOM 3710 C C . ASP A 1 475 ? -20.119 -14.749 22.690 1.00 86.50 475 ASP A C 1
ATOM 3712 O O . ASP A 1 475 ? -20.038 -15.868 22.179 1.00 86.50 475 ASP A O 1
ATOM 3716 N N . PHE A 1 476 ? -19.485 -13.693 22.176 1.00 88.81 476 PHE A N 1
ATOM 3717 C CA . PHE A 1 476 ? -18.698 -13.747 20.940 1.00 88.81 476 PHE A CA 1
ATOM 3718 C C . PHE A 1 476 ? -17.419 -14.589 21.017 1.00 88.81 476 PHE A C 1
ATOM 3720 O O . PHE A 1 476 ? -16.749 -14.754 19.994 1.00 88.81 476 PHE A O 1
ATOM 3727 N N . SER A 1 477 ? -17.076 -15.131 22.190 1.00 86.31 477 SER A N 1
ATOM 3728 C CA . SER A 1 477 ? -16.002 -16.123 22.317 1.00 86.31 477 SER A CA 1
ATOM 3729 C C . SER A 1 477 ? -16.449 -17.533 21.889 1.00 86.31 477 SER A C 1
ATOM 3731 O O . SER A 1 477 ? -15.614 -18.356 21.501 1.00 86.31 477 SER A O 1
ATOM 3733 N N . LYS A 1 478 ? -17.765 -17.802 21.880 1.00 89.62 478 LYS A N 1
ATOM 3734 C CA . LYS A 1 478 ? -18.387 -19.118 21.624 1.00 89.62 478 LYS A CA 1
ATOM 3735 C C . LYS A 1 478 ? -19.142 -19.183 20.298 1.00 89.62 478 LYS A C 1
ATOM 3737 O O . LYS A 1 478 ? -20.301 -19.593 20.226 1.00 89.62 478 LYS A O 1
ATOM 3742 N N . GLY A 1 479 ? -18.487 -18.727 19.248 1.00 91.88 479 GLY A N 1
ATOM 3743 C CA . GLY A 1 479 ? -18.982 -18.789 17.885 1.00 91.88 479 GLY A CA 1
ATOM 3744 C C . GLY A 1 479 ? -18.036 -18.073 16.941 1.00 91.88 479 GLY A C 1
ATOM 3745 O O . GLY A 1 479 ? -16.978 -17.583 17.351 1.00 91.88 479 GLY A O 1
ATOM 3746 N N . TYR A 1 480 ? -18.436 -17.982 15.683 1.00 93.81 480 TYR A N 1
ATOM 3747 C CA . TYR A 1 480 ? -17.662 -17.312 14.648 1.00 93.81 480 TYR A CA 1
ATOM 3748 C C . TYR A 1 480 ? -18.515 -16.299 13.892 1.00 93.81 480 TYR A C 1
ATOM 3750 O O . TYR A 1 480 ? -19.736 -16.440 13.772 1.00 93.81 480 TYR A O 1
ATOM 3758 N N . PHE A 1 481 ? -17.856 -15.265 13.386 1.00 95.81 481 PHE A N 1
ATOM 3759 C CA . PHE A 1 481 ? -18.467 -14.287 12.506 1.00 95.81 481 PHE A CA 1
ATOM 3760 C C . PHE A 1 481 ? -18.354 -14.725 11.044 1.00 95.81 481 PHE A C 1
ATOM 3762 O O . PHE A 1 481 ? -17.406 -15.399 10.638 1.00 95.81 481 PHE A O 1
ATOM 3769 N N . TYR A 1 482 ? -19.295 -14.281 10.221 1.00 96.31 482 TYR A N 1
ATOM 3770 C CA . TYR A 1 482 ? -19.183 -14.348 8.769 1.00 96.31 482 TYR A CA 1
ATOM 3771 C C . TYR A 1 482 ? -19.912 -13.168 8.125 1.00 96.31 482 TYR A C 1
ATOM 3773 O O . TYR A 1 482 ? -20.802 -12.565 8.732 1.00 96.31 482 TYR A O 1
ATOM 3781 N N . ILE A 1 483 ? -19.511 -12.820 6.902 1.00 96.56 483 ILE A N 1
ATOM 3782 C CA . ILE A 1 483 ? -20.110 -11.730 6.130 1.00 96.56 483 ILE A CA 1
ATOM 3783 C C . ILE A 1 483 ? -20.743 -12.303 4.872 1.00 96.56 483 ILE A C 1
ATOM 3785 O O . ILE A 1 483 ? -20.115 -13.083 4.148 1.00 96.56 483 ILE A O 1
ATOM 3789 N N . THR A 1 484 ? -21.975 -11.883 4.597 1.00 95.62 484 THR A N 1
ATOM 3790 C CA . THR A 1 484 ? -22.678 -12.218 3.359 1.00 95.62 484 THR A CA 1
ATOM 3791 C C . THR A 1 484 ? -22.880 -10.997 2.477 1.00 95.62 484 THR A C 1
ATOM 3793 O O . THR A 1 484 ? -23.186 -9.912 2.976 1.00 95.62 484 THR A O 1
ATOM 3796 N N . LEU A 1 485 ? -22.799 -11.216 1.169 1.00 93.69 485 LEU A N 1
ATOM 3797 C CA . LEU A 1 485 ? -23.123 -10.267 0.112 1.00 93.69 485 LEU A CA 1
ATOM 3798 C C . LEU A 1 485 ? -24.034 -10.979 -0.894 1.00 93.69 485 LEU A C 1
ATOM 3800 O O . LEU A 1 485 ? -23.709 -12.079 -1.334 1.00 93.69 485 LEU A O 1
ATOM 3804 N N . ASN A 1 486 ? -25.182 -10.393 -1.245 1.00 89.25 486 ASN A N 1
ATOM 3805 C CA . ASN A 1 486 ? -26.155 -11.007 -2.168 1.00 89.25 486 ASN A CA 1
ATOM 3806 C C . ASN A 1 486 ? -26.521 -12.465 -1.801 1.00 89.25 486 ASN A C 1
ATOM 3808 O O . ASN A 1 486 ? -26.629 -13.329 -2.667 1.00 89.25 486 ASN A O 1
ATOM 3812 N N . ASN A 1 487 ? -26.697 -12.740 -0.501 1.00 86.75 487 ASN A N 1
ATOM 3813 C CA . ASN A 1 487 ? -26.952 -14.067 0.089 1.00 86.75 487 ASN A CA 1
ATOM 3814 C C . ASN A 1 487 ? -25.815 -15.099 -0.045 1.00 86.75 487 ASN A C 1
ATOM 3816 O O . ASN A 1 487 ? -25.981 -16.236 0.396 1.00 86.75 487 ASN A O 1
ATOM 3820 N N . ALA A 1 488 ? -24.661 -14.731 -0.602 1.00 90.81 488 ALA A N 1
ATOM 3821 C CA . ALA A 1 488 ? -23.469 -15.568 -0.620 1.00 90.81 488 ALA A CA 1
ATOM 3822 C C . ALA A 1 488 ? -22.537 -15.185 0.533 1.00 90.81 488 ALA A C 1
ATOM 3824 O O . ALA A 1 488 ? -22.287 -14.004 0.775 1.00 90.81 488 ALA A O 1
ATOM 3825 N N . THR A 1 489 ? -21.993 -16.174 1.237 1.00 93.38 489 THR A N 1
ATOM 3826 C CA . THR A 1 489 ? -20.937 -15.941 2.228 1.00 93.38 489 THR A CA 1
ATOM 3827 C C . THR A 1 489 ? -19.647 -15.579 1.506 1.00 93.38 489 THR A C 1
ATOM 3829 O O . THR A 1 489 ? -19.114 -16.411 0.772 1.00 93.38 489 THR A O 1
ATOM 3832 N N . VAL A 1 490 ? -19.151 -14.362 1.735 1.00 93.06 490 VAL A N 1
ATOM 3833 C CA . VAL A 1 490 ? -17.923 -13.819 1.120 1.00 93.06 490 VAL A CA 1
ATOM 3834 C C . VAL A 1 490 ? -16.743 -13.779 2.088 1.00 93.06 490 VAL A C 1
ATOM 3836 O O . VAL A 1 490 ? -15.593 -13.852 1.668 1.00 93.06 490 VAL A O 1
ATOM 3839 N N . PHE A 1 491 ? -17.023 -13.724 3.391 1.00 94.62 491 PHE A N 1
ATOM 3840 C CA . PHE A 1 491 ? -16.009 -13.863 4.427 1.00 94.62 491 PHE A CA 1
ATOM 3841 C C . PHE A 1 491 ? -16.457 -14.825 5.505 1.00 94.62 491 PHE A C 1
ATOM 3843 O O . PHE A 1 491 ? -17.603 -14.775 5.948 1.00 94.62 491 PHE A O 1
ATOM 3850 N N . ILE A 1 492 ? -15.520 -15.637 5.980 1.00 94.19 492 ILE A N 1
ATOM 3851 C CA . ILE A 1 492 ? -15.677 -16.460 7.176 1.00 94.19 492 ILE A CA 1
ATOM 3852 C C . ILE A 1 492 ? -14.512 -16.134 8.096 1.00 94.19 492 ILE A C 1
ATOM 3854 O O . ILE A 1 492 ? -13.372 -15.992 7.652 1.00 94.19 492 ILE A O 1
ATOM 3858 N N . GLU A 1 493 ? -14.805 -15.955 9.375 1.00 94.12 493 GLU A N 1
ATOM 3859 C CA . GLU A 1 493 ? -13.765 -15.774 10.368 1.00 94.12 493 GLU A CA 1
ATOM 3860 C C . GLU A 1 493 ? -12.892 -17.028 10.480 1.00 94.12 493 GLU A C 1
ATOM 3862 O O . GLU A 1 493 ? -13.395 -18.143 10.624 1.00 94.12 493 GLU A O 1
ATOM 3867 N N . ASP A 1 494 ? -11.579 -16.825 10.470 1.00 89.50 494 ASP A N 1
ATOM 3868 C CA . ASP A 1 494 ? -10.631 -17.862 10.832 1.00 89.50 494 ASP A CA 1
ATOM 3869 C C . ASP A 1 494 ? -10.601 -18.069 12.350 1.00 89.50 494 ASP A C 1
ATOM 3871 O O . ASP A 1 494 ? -10.520 -17.116 13.128 1.00 89.50 494 ASP A O 1
ATOM 3875 N N . GLU A 1 495 ? -10.620 -19.326 12.785 1.00 86.44 495 GLU A N 1
ATOM 3876 C CA . GLU A 1 495 ? -10.616 -19.655 14.212 1.00 86.44 495 GLU A CA 1
ATOM 3877 C C . GLU A 1 495 ? -9.340 -19.150 14.902 1.00 86.44 495 GLU A C 1
ATOM 3879 O O . GLU A 1 495 ? -9.381 -18.729 16.066 1.00 86.44 495 GLU A O 1
ATOM 3884 N N . TYR A 1 496 ? -8.223 -19.168 14.170 1.00 85.31 496 TYR A N 1
ATOM 3885 C CA . TYR A 1 496 ? -6.904 -18.813 14.669 1.00 85.31 496 TYR A CA 1
ATOM 3886 C C . TYR A 1 496 ? -6.282 -17.663 13.882 1.00 85.31 496 TYR A C 1
ATOM 3888 O O . TYR A 1 496 ? -6.262 -17.654 12.657 1.00 85.31 496 TYR A O 1
ATOM 3896 N N . PHE A 1 497 ? -5.673 -16.727 14.604 1.00 85.69 497 PHE A N 1
ATOM 3897 C CA . PHE A 1 497 ? -4.770 -15.731 14.046 1.00 85.69 497 PHE A CA 1
ATOM 3898 C C . PHE A 1 497 ? -3.365 -15.961 14.607 1.00 85.69 497 PHE A C 1
ATOM 3900 O O . PHE A 1 497 ? -3.161 -15.950 15.821 1.00 85.69 497 PHE A O 1
ATOM 3907 N N . ILE A 1 498 ? -2.399 -16.217 13.722 1.00 83.12 498 ILE A N 1
ATOM 3908 C CA . ILE A 1 498 ? -1.017 -16.564 14.074 1.00 83.12 498 ILE A CA 1
ATOM 3909 C C . ILE A 1 498 ? -0.090 -15.509 13.488 1.00 83.12 498 ILE A C 1
ATOM 3911 O O . ILE A 1 498 ? -0.147 -15.217 12.295 1.00 83.12 498 ILE A O 1
ATOM 3915 N N . THR A 1 499 ? 0.757 -14.921 14.326 1.00 84.19 499 THR A N 1
ATOM 3916 C CA . THR A 1 499 ? 1.620 -13.799 13.935 1.00 84.19 499 THR A CA 1
ATOM 3917 C C . THR A 1 499 ? 2.838 -13.688 14.861 1.00 84.19 499 THR A C 1
ATOM 3919 O O . THR A 1 499 ? 2.927 -14.396 15.859 1.00 84.19 499 THR A O 1
ATOM 3922 N N . SER A 1 500 ? 3.786 -12.806 14.551 1.00 82.62 500 SER A N 1
ATOM 3923 C CA . SER A 1 500 ? 4.947 -12.476 15.388 1.00 82.62 500 SER A CA 1
ATOM 3924 C C . SER A 1 500 ? 5.064 -10.959 15.561 1.00 82.62 500 SER A C 1
ATOM 3926 O O . SER A 1 500 ? 4.497 -10.203 14.776 1.00 82.62 500 SER A O 1
ATOM 3928 N N . ASP A 1 501 ? 5.781 -10.513 16.595 1.00 79.56 501 ASP A N 1
ATOM 3929 C CA . ASP A 1 501 ? 6.243 -9.121 16.690 1.00 79.56 501 ASP A CA 1
ATOM 3930 C C . ASP A 1 501 ? 7.537 -8.887 15.903 1.00 79.56 501 ASP A C 1
ATOM 3932 O O . ASP A 1 501 ? 7.845 -7.751 15.549 1.00 79.56 501 ASP A O 1
ATOM 3936 N N . GLN A 1 502 ? 8.282 -9.955 15.603 1.00 76.12 502 GLN A N 1
ATOM 3937 C CA . GLN A 1 502 ? 9.539 -9.922 14.856 1.00 76.12 502 GLN A CA 1
ATOM 3938 C C . GLN A 1 502 ? 9.313 -10.303 13.379 1.00 76.12 502 GLN A C 1
ATOM 3940 O O . GLN A 1 502 ? 9.953 -11.208 12.843 1.00 76.12 502 GLN A O 1
ATOM 3945 N N . MET A 1 503 ? 8.338 -9.662 12.729 1.00 68.81 503 MET A N 1
ATOM 3946 C CA . MET A 1 503 ? 7.979 -9.953 11.334 1.00 68.81 503 MET A CA 1
ATOM 3947 C C . MET A 1 503 ? 9.104 -9.589 10.358 1.00 68.81 503 MET A C 1
ATOM 3949 O O . MET A 1 503 ? 9.929 -8.709 10.619 1.00 68.81 503 MET A O 1
ATOM 3953 N N . GLY A 1 504 ? 9.112 -10.264 9.205 1.00 63.53 504 GLY A N 1
ATOM 3954 C CA . GLY A 1 504 ? 10.094 -9.998 8.156 1.00 63.53 504 GLY A CA 1
ATOM 3955 C C . GLY A 1 504 ? 11.522 -10.369 8.569 1.00 63.53 504 GLY A C 1
ATOM 3956 O O . GLY A 1 504 ? 12.486 -9.753 8.117 1.00 63.53 504 GLY A O 1
ATOM 3957 N N . ASN A 1 505 ? 11.682 -11.322 9.488 1.00 55.78 505 ASN A N 1
ATOM 3958 C CA . ASN A 1 505 ? 12.977 -11.946 9.734 1.00 55.78 505 ASN A CA 1
ATOM 3959 C C . ASN A 1 505 ? 13.254 -12.947 8.615 1.00 55.78 505 ASN A C 1
ATOM 3961 O O . ASN A 1 505 ? 12.454 -13.855 8.394 1.00 55.78 505 ASN A O 1
ATOM 3965 N N . TYR A 1 506 ? 14.387 -12.785 7.939 1.00 54.84 506 TYR A N 1
ATOM 3966 C CA . TYR A 1 506 ? 14.851 -13.711 6.917 1.00 54.84 506 TYR A CA 1
ATOM 3967 C C . TYR A 1 506 ? 16.143 -14.398 7.358 1.00 54.84 506 TYR A C 1
ATOM 3969 O O . TYR A 1 506 ? 16.929 -13.851 8.133 1.00 54.84 506 TYR A O 1
ATOM 3977 N N . ALA A 1 507 ? 16.343 -15.601 6.833 1.00 42.97 507 ALA A N 1
ATOM 3978 C CA . ALA A 1 507 ? 17.636 -16.254 6.713 1.00 42.97 507 ALA A CA 1
ATOM 3979 C C . ALA A 1 507 ? 17.862 -16.458 5.210 1.00 42.97 507 ALA A C 1
ATOM 3981 O O . ALA A 1 507 ? 16.933 -16.911 4.545 1.00 42.97 507 ALA A O 1
ATOM 3982 N N . GLN A 1 508 ? 19.041 -16.119 4.675 1.00 42.75 508 GLN A N 1
ATOM 3983 C CA . GLN A 1 508 ? 19.347 -16.348 3.256 1.00 42.75 508 GLN A CA 1
ATOM 3984 C C . GLN A 1 508 ? 19.087 -17.815 2.886 1.00 42.75 508 GLN A C 1
ATOM 3986 O O . GLN A 1 508 ? 19.661 -18.720 3.495 1.00 42.75 508 GLN A O 1
ATOM 3991 N N . GLN A 1 509 ? 18.186 -18.051 1.926 1.00 38.22 509 GLN A N 1
ATOM 3992 C CA . GLN A 1 509 ? 17.962 -19.381 1.364 1.00 38.22 509 GLN A CA 1
ATOM 3993 C C . GLN A 1 509 ? 19.219 -19.823 0.598 1.00 38.22 509 GLN A C 1
ATOM 3995 O O . GLN A 1 509 ? 19.817 -19.037 -0.124 1.00 38.22 509 GLN A O 1
ATOM 4000 N N . PHE A 1 510 ? 19.620 -21.081 0.792 1.00 39.78 510 PHE A N 1
ATOM 4001 C CA . PHE A 1 510 ? 20.658 -21.792 0.027 1.00 39.78 510 PHE A CA 1
ATOM 4002 C C . PHE A 1 510 ? 22.125 -21.315 0.117 1.00 39.78 510 PHE A C 1
ATOM 4004 O O . PHE A 1 510 ? 22.979 -21.918 -0.525 1.00 39.78 510 PHE A O 1
ATOM 4011 N N . GLN A 1 511 ? 22.484 -20.362 0.984 1.00 45.62 511 GLN A N 1
ATOM 4012 C CA . GLN A 1 511 ? 23.899 -20.005 1.197 1.00 45.62 511 GLN A CA 1
ATOM 4013 C C . GLN A 1 511 ? 24.667 -21.060 2.033 1.00 45.62 511 GLN A C 1
ATOM 4015 O O . GLN A 1 511 ? 24.129 -21.596 3.012 1.00 45.62 511 GLN A O 1
ATOM 4020 N N . PRO A 1 512 ? 25.948 -21.344 1.717 1.00 47.88 512 PRO A N 1
ATOM 4021 C CA . PRO A 1 512 ? 26.819 -22.175 2.547 1.00 47.88 512 PRO A CA 1
ATOM 4022 C C . PRO A 1 512 ? 26.958 -21.620 3.975 1.00 47.88 512 PRO A C 1
ATOM 4024 O O . PRO A 1 512 ? 26.978 -20.410 4.194 1.00 47.88 512 PRO A O 1
ATOM 4027 N N . SER A 1 513 ? 27.139 -22.507 4.960 1.00 48.66 513 SER A N 1
ATOM 4028 C CA . SER A 1 513 ? 27.165 -22.222 6.413 1.00 48.66 513 SER A CA 1
ATOM 4029 C C . SER A 1 513 ? 28.112 -21.108 6.899 1.00 48.66 513 SER A C 1
ATOM 4031 O O . SER A 1 513 ? 28.015 -20.663 8.040 1.00 48.66 513 SER A O 1
ATOM 4033 N N . ASN A 1 514 ? 29.047 -20.681 6.059 1.00 45.94 514 ASN A N 1
ATOM 4034 C CA . ASN A 1 514 ? 30.190 -19.826 6.362 1.00 45.94 514 ASN A CA 1
ATOM 4035 C C . ASN A 1 514 ? 30.031 -18.387 5.832 1.00 45.94 514 ASN A C 1
ATOM 4037 O O . ASN A 1 514 ? 30.844 -17.541 6.187 1.00 45.94 514 ASN A O 1
ATOM 4041 N N . ASN A 1 515 ? 28.963 -18.099 5.081 1.00 41.06 515 ASN A N 1
ATOM 4042 C CA . ASN A 1 515 ? 28.605 -16.748 4.624 1.00 41.06 515 ASN A CA 1
ATOM 4043 C C . ASN A 1 515 ? 27.443 -16.136 5.424 1.00 41.06 515 ASN A C 1
ATOM 4045 O O . ASN A 1 515 ? 26.889 -15.105 5.053 1.00 41.06 515 ASN A O 1
ATOM 4049 N N . TYR A 1 516 ? 27.061 -16.761 6.541 1.00 51.25 516 TYR A N 1
ATOM 4050 C CA . TYR A 1 516 ? 26.032 -16.230 7.424 1.00 51.25 516 TYR A CA 1
ATOM 4051 C C . TYR A 1 516 ? 26.507 -14.922 8.070 1.00 51.25 516 TYR A C 1
ATOM 4053 O O . TYR A 1 516 ? 27.227 -14.935 9.069 1.00 51.25 516 TYR A O 1
ATOM 4061 N N . MET A 1 517 ? 26.046 -13.792 7.546 1.00 40.22 517 MET A N 1
ATOM 4062 C CA . MET A 1 517 ? 26.128 -12.503 8.222 1.00 40.22 517 MET A CA 1
ATOM 4063 C C . MET A 1 517 ? 24.750 -12.147 8.790 1.00 40.22 517 MET A C 1
ATOM 4065 O O . MET A 1 517 ? 23.954 -11.435 8.190 1.00 40.22 517 MET A O 1
ATOM 4069 N N . SER A 1 518 ? 24.431 -12.668 9.980 1.00 42.81 518 SER A N 1
ATOM 4070 C CA . SER A 1 518 ? 23.504 -11.953 10.871 1.00 42.81 518 SER A CA 1
ATOM 4071 C C . SER A 1 518 ? 24.324 -10.899 11.579 1.00 42.81 518 SER A C 1
ATOM 4073 O O . SER A 1 518 ? 24.735 -11.105 12.720 1.00 42.81 518 SER A O 1
ATOM 4075 N N . ASP A 1 519 ? 24.576 -9.792 10.894 1.00 40.84 519 ASP A N 1
ATOM 4076 C CA . ASP A 1 519 ? 25.380 -8.702 11.452 1.00 40.84 519 ASP A CA 1
ATOM 4077 C C . ASP A 1 519 ? 24.696 -8.035 12.658 1.00 40.84 519 ASP A C 1
ATOM 4079 O O . ASP A 1 519 ? 25.338 -7.360 13.460 1.00 40.84 519 ASP A O 1
ATOM 4083 N N . GLY A 1 520 ? 23.395 -8.286 12.855 1.00 44.69 520 GLY A N 1
ATOM 4084 C CA . GLY A 1 520 ? 22.675 -7.925 14.071 1.00 44.69 520 GLY A CA 1
ATOM 4085 C C . GLY A 1 520 ? 22.950 -8.898 15.221 1.00 44.69 520 GLY A C 1
ATOM 4086 O O . GLY A 1 520 ? 22.342 -9.969 15.296 1.00 44.69 520 GLY A O 1
ATOM 4087 N N . PHE A 1 521 ? 23.819 -8.507 16.153 1.00 43.94 521 PHE A N 1
ATOM 4088 C CA . PHE A 1 521 ? 23.891 -9.094 17.494 1.00 43.94 521 PHE A CA 1
ATOM 4089 C C . PHE A 1 521 ? 23.129 -8.217 18.507 1.00 43.94 521 PHE A C 1
ATOM 4091 O O . PHE A 1 521 ? 23.191 -6.993 18.406 1.00 43.94 521 PHE A O 1
ATOM 4098 N N . PRO A 1 522 ? 22.458 -8.808 19.517 1.00 54.97 522 PRO A N 1
ATOM 4099 C CA . PRO A 1 522 ? 22.327 -10.242 19.775 1.00 54.97 522 PRO A CA 1
ATOM 4100 C C . PRO A 1 522 ? 21.242 -10.905 18.913 1.00 54.97 522 PRO A C 1
ATOM 4102 O O . PRO A 1 522 ? 20.203 -10.316 18.623 1.00 54.97 522 PRO A O 1
ATOM 4105 N N . LYS A 1 523 ? 21.446 -12.185 18.578 1.00 58.88 523 LYS A N 1
ATOM 4106 C CA . LYS A 1 523 ? 20.372 -13.027 18.037 1.00 58.88 523 LYS A CA 1
ATOM 4107 C C . LYS A 1 523 ? 19.307 -13.215 19.118 1.00 58.88 523 LYS A C 1
ATOM 4109 O O . LYS A 1 523 ? 19.626 -13.672 20.215 1.00 58.88 523 LYS A O 1
ATOM 4114 N N . ILE A 1 524 ? 18.056 -12.902 18.801 1.00 62.44 524 ILE A N 1
ATOM 4115 C CA . ILE A 1 524 ? 16.918 -13.070 19.711 1.00 62.44 524 ILE A CA 1
ATOM 4116 C C . ILE A 1 524 ? 15.951 -14.136 19.174 1.00 62.44 524 ILE A C 1
ATOM 4118 O O . ILE A 1 524 ? 15.799 -14.251 17.956 1.00 62.44 524 ILE A O 1
ATOM 4122 N N . PRO A 1 525 ? 15.288 -14.927 20.038 1.00 68.69 525 PRO A N 1
ATOM 4123 C CA . PRO A 1 525 ? 14.251 -15.854 19.595 1.00 68.69 525 PRO A CA 1
ATOM 4124 C C . PRO A 1 525 ? 13.115 -15.131 18.856 1.00 68.69 525 PRO A C 1
ATOM 4126 O O . PRO A 1 525 ? 12.602 -14.119 19.334 1.00 68.69 525 PRO A O 1
ATOM 4129 N N . CYS A 1 526 ? 12.678 -15.681 17.719 1.00 70.12 526 CYS A N 1
ATOM 4130 C CA . CYS A 1 526 ? 11.428 -15.269 17.084 1.00 70.12 526 CYS A CA 1
ATOM 4131 C C . CYS A 1 526 ? 10.260 -15.944 17.811 1.00 70.12 526 CYS A C 1
ATOM 4133 O O . CYS A 1 526 ? 10.210 -17.171 17.902 1.00 70.12 526 CYS A O 1
ATOM 4135 N N . THR A 1 527 ? 9.330 -15.150 18.339 1.00 75.81 527 THR A N 1
ATOM 4136 C CA . THR A 1 527 ? 8.185 -15.660 19.101 1.00 75.81 527 THR A CA 1
ATOM 4137 C C . THR A 1 527 ? 6.928 -15.618 18.247 1.00 75.81 527 THR A C 1
ATOM 4139 O O . THR A 1 527 ? 6.452 -14.544 17.882 1.00 75.81 527 THR A O 1
ATOM 4142 N N . LEU A 1 528 ? 6.352 -16.787 17.972 1.00 80.25 528 LEU A N 1
ATOM 4143 C CA . LEU A 1 528 ? 5.015 -16.878 17.394 1.00 80.25 528 LEU A CA 1
ATOM 4144 C C . LEU A 1 528 ? 3.968 -16.688 18.492 1.00 80.25 528 LEU A C 1
ATOM 4146 O O . LEU A 1 528 ? 4.014 -17.338 19.537 1.00 80.25 528 LEU A O 1
ATOM 4150 N N . ARG A 1 529 ? 3.004 -15.809 18.236 1.00 82.31 529 ARG A N 1
ATOM 4151 C CA . ARG A 1 529 ? 1.815 -15.598 19.057 1.00 82.31 529 ARG A CA 1
ATOM 4152 C C . ARG A 1 529 ? 0.609 -16.175 18.330 1.00 82.31 529 ARG A C 1
ATOM 4154 O O . ARG A 1 529 ? 0.427 -15.944 17.134 1.00 82.31 529 ARG A O 1
ATOM 4161 N N . VAL A 1 530 ? -0.210 -16.918 19.065 1.00 85.69 530 VAL A N 1
ATOM 4162 C CA . VAL A 1 530 ? -1.431 -17.546 18.556 1.00 85.69 530 VAL A CA 1
ATOM 4163 C C . VAL A 1 530 ? -2.616 -16.975 19.315 1.00 85.69 530 VAL A C 1
ATOM 4165 O O . VAL A 1 530 ? -2.638 -16.994 20.547 1.00 85.69 530 VAL A O 1
ATOM 4168 N N . PHE A 1 531 ? -3.610 -16.499 18.578 1.00 86.00 531 PHE A N 1
ATOM 4169 C CA . PHE A 1 531 ? -4.871 -16.011 19.112 1.00 86.00 531 PHE A CA 1
ATOM 4170 C C . PHE A 1 531 ? -5.993 -16.902 18.593 1.00 86.00 531 PHE A C 1
ATOM 4172 O O . PHE A 1 531 ? -6.115 -17.093 17.387 1.00 86.00 531 PHE A O 1
ATOM 4179 N N . LYS A 1 532 ? -6.825 -17.434 19.486 1.00 87.12 532 LYS A N 1
ATOM 4180 C CA . LYS A 1 532 ? -8.063 -18.130 19.133 1.00 87.12 532 LYS A CA 1
ATOM 4181 C C . LYS A 1 532 ? -9.213 -17.144 19.279 1.00 87.12 532 LYS A C 1
ATOM 4183 O O . LYS A 1 532 ? -9.487 -16.704 20.395 1.00 87.12 532 LYS A O 1
ATOM 4188 N N . ARG A 1 533 ? -9.856 -16.763 18.170 1.00 86.75 533 ARG A N 1
ATOM 4189 C CA . ARG A 1 533 ? -10.962 -15.780 18.151 1.00 86.75 533 ARG A CA 1
ATOM 4190 C C . ARG A 1 533 ? -10.635 -14.482 18.914 1.00 86.75 533 ARG A C 1
ATOM 4192 O O . ARG A 1 533 ? -11.464 -13.937 19.639 1.00 86.75 533 ARG A O 1
ATOM 4199 N N . GLY A 1 534 ? -9.397 -14.002 18.765 1.00 84.81 534 GLY A N 1
ATOM 4200 C CA . GLY A 1 534 ? -8.883 -12.786 19.410 1.00 84.81 534 GLY A CA 1
ATOM 4201 C C . GLY A 1 534 ? -8.337 -12.968 20.833 1.00 84.81 534 GLY A C 1
ATOM 4202 O O . GLY A 1 534 ? -7.792 -12.018 21.387 1.00 84.81 534 GLY A O 1
ATOM 4203 N N . ILE A 1 535 ? -8.427 -14.166 21.420 1.00 86.19 535 ILE A N 1
ATOM 4204 C CA . ILE A 1 535 ? -7.930 -14.458 22.773 1.00 86.19 535 ILE A CA 1
ATOM 4205 C C . ILE A 1 535 ? -6.574 -15.181 22.683 1.00 86.19 535 ILE A C 1
ATOM 4207 O O . ILE A 1 535 ? -6.486 -16.189 21.977 1.00 86.19 535 ILE A O 1
ATOM 4211 N N . PRO A 1 536 ? -5.516 -14.724 23.384 1.00 86.38 536 PRO A N 1
ATOM 4212 C CA . PRO A 1 536 ? -4.220 -15.405 23.391 1.00 86.38 536 PRO A CA 1
ATOM 4213 C C . PRO A 1 536 ? -4.326 -16.869 23.842 1.00 86.38 536 PRO A C 1
ATOM 4215 O O . PRO A 1 536 ? -4.942 -17.175 24.865 1.00 86.38 536 PRO A O 1
ATOM 4218 N N . VAL A 1 537 ? -3.691 -17.781 23.105 1.00 84.44 537 VAL A N 1
ATOM 4219 C CA . VAL A 1 537 ? -3.580 -19.194 23.493 1.00 84.44 537 VAL A CA 1
ATOM 4220 C C . VAL A 1 537 ? -2.434 -19.350 24.496 1.00 84.44 537 VAL A C 1
ATOM 4222 O O . VAL A 1 537 ? -1.305 -18.945 24.231 1.00 84.44 537 VAL A O 1
ATOM 4225 N N . ALA A 1 538 ? -2.715 -19.943 25.659 1.00 76.19 538 ALA A N 1
ATOM 4226 C CA . ALA A 1 538 ? -1.696 -20.215 26.673 1.00 76.19 538 ALA A CA 1
ATOM 4227 C C . ALA A 1 538 ? -0.649 -21.230 26.171 1.00 76.19 538 ALA A C 1
ATOM 4229 O O . ALA A 1 538 ? -1.002 -22.206 25.511 1.00 76.19 538 ALA A O 1
ATOM 4230 N N . GLN A 1 539 ? 0.623 -21.042 26.549 1.00 64.56 539 GLN A N 1
ATOM 4231 C CA . GLN A 1 539 ? 1.774 -21.829 26.066 1.00 64.56 539 GLN A CA 1
ATOM 4232 C C . GLN A 1 539 ? 1.640 -23.358 26.225 1.00 64.56 539 GLN A C 1
ATOM 4234 O O . GLN A 1 539 ? 2.240 -24.098 25.454 1.00 64.56 539 GLN A O 1
ATOM 4239 N N . ASN A 1 540 ? 0.841 -23.843 27.181 1.00 60.25 540 ASN A N 1
ATOM 4240 C CA . ASN A 1 540 ? 0.676 -25.280 27.440 1.00 60.25 540 ASN A CA 1
ATOM 4241 C C . ASN A 1 540 ? -0.378 -25.962 26.550 1.00 60.25 540 ASN A C 1
ATOM 4243 O O . ASN A 1 540 ? -0.521 -27.182 26.600 1.00 60.25 540 ASN A O 1
ATOM 4247 N N . ASN A 1 541 ? -1.116 -25.199 25.742 1.00 57.56 541 ASN A N 1
ATOM 4248 C CA . ASN A 1 541 ? -2.138 -25.729 24.849 1.00 57.56 541 ASN A CA 1
ATOM 4249 C C . ASN A 1 541 ? -1.557 -25.800 23.433 1.00 57.56 541 ASN A C 1
ATOM 4251 O O . ASN A 1 541 ? -1.652 -24.835 22.676 1.00 57.56 541 ASN A O 1
ATOM 4255 N N . SER A 1 542 ? -0.932 -26.922 23.066 1.00 52.06 542 SER A N 1
ATOM 4256 C CA . SER A 1 542 ? -0.576 -27.159 21.665 1.00 52.06 542 SER A CA 1
ATOM 4257 C C . SER A 1 542 ? -1.856 -27.271 20.831 1.00 52.06 542 SER A C 1
ATOM 4259 O O . SER A 1 542 ? -2.802 -27.966 21.202 1.00 52.06 542 SER A O 1
ATOM 4261 N N . VAL A 1 543 ? -1.905 -26.551 19.710 1.00 54.91 543 VAL A N 1
ATOM 4262 C CA . VAL A 1 543 ? -3.071 -26.518 18.822 1.00 54.91 543 VAL A CA 1
ATOM 4263 C C . VAL A 1 543 ? -2.633 -26.933 17.416 1.00 54.91 543 VAL A C 1
ATOM 4265 O O . VAL A 1 543 ? -1.664 -26.367 16.907 1.00 54.91 543 VAL A O 1
ATOM 4268 N N 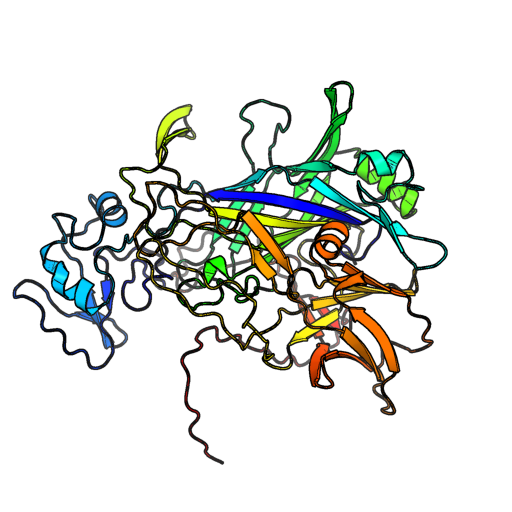. PRO A 1 544 ? -3.313 -27.896 16.768 1.00 52.28 544 PRO A N 1
ATOM 4269 C CA . PRO A 1 544 ? -3.063 -28.213 15.366 1.00 52.28 544 PRO A CA 1
ATOM 4270 C C . PRO A 1 544 ? -3.472 -27.036 14.464 1.00 52.28 544 PRO A C 1
ATOM 4272 O O . PRO A 1 544 ? -4.580 -26.518 14.576 1.00 52.28 544 PRO A O 1
ATOM 4275 N N . VAL A 1 545 ? -2.580 -26.620 13.560 1.00 45.78 545 VAL A N 1
ATOM 4276 C CA . VAL A 1 545 ? -2.789 -25.503 12.621 1.00 45.78 545 VAL A CA 1
ATOM 4277 C C . VAL A 1 545 ? -2.770 -26.034 11.189 1.00 45.78 545 VAL A C 1
ATOM 4279 O O . VAL A 1 545 ? -1.881 -26.802 10.830 1.00 45.78 545 VAL A O 1
ATOM 4282 N N . THR A 1 546 ? -3.714 -25.589 10.355 1.00 42.69 546 THR A N 1
ATOM 4283 C CA . THR A 1 546 ? -3.677 -25.817 8.900 1.00 42.69 546 THR A CA 1
ATOM 4284 C C . THR A 1 546 ? -3.108 -24.576 8.217 1.00 42.69 546 THR A C 1
ATOM 4286 O O . THR A 1 546 ? -3.702 -23.502 8.283 1.00 42.69 546 THR A O 1
ATOM 4289 N N . MET A 1 547 ? -1.947 -24.703 7.571 1.00 37.69 547 MET A N 1
ATOM 4290 C CA . MET A 1 547 ? -1.357 -23.622 6.776 1.00 37.69 547 MET A CA 1
ATOM 4291 C C . MET A 1 547 ? -1.917 -23.659 5.351 1.00 37.69 547 MET A C 1
ATOM 4293 O O . MET A 1 547 ? -1.792 -24.668 4.661 1.00 37.69 547 MET A O 1
ATOM 4297 N N . GLN A 1 548 ? -2.520 -22.558 4.902 1.00 35.69 548 GLN A N 1
ATOM 4298 C CA . GLN A 1 548 ? -2.956 -22.392 3.516 1.00 35.69 548 GLN A CA 1
ATOM 4299 C C . GLN A 1 548 ? -1.863 -21.659 2.733 1.00 35.69 548 GLN A C 1
ATOM 4301 O O . GLN A 1 548 ? -1.551 -20.508 3.033 1.00 35.69 548 GLN A O 1
ATOM 4306 N N . ALA A 1 549 ? -1.280 -22.322 1.736 1.00 31.80 549 ALA A N 1
ATOM 4307 C CA . ALA A 1 549 ? -0.375 -21.681 0.792 1.00 31.80 549 ALA A CA 1
ATOM 4308 C C . ALA A 1 549 ? -1.188 -20.880 -0.236 1.00 31.80 549 ALA A C 1
ATOM 4310 O O . ALA A 1 549 ? -2.107 -21.417 -0.858 1.00 31.80 549 ALA A O 1
ATOM 4311 N N . ILE A 1 550 ? -0.850 -19.605 -0.429 1.00 34.53 550 ILE A N 1
ATOM 4312 C CA . ILE A 1 550 ? -1.352 -18.821 -1.559 1.00 34.53 550 ILE A CA 1
ATOM 4313 C C . ILE A 1 550 ? -0.457 -19.158 -2.752 1.00 34.53 550 ILE A C 1
ATOM 4315 O O . ILE A 1 550 ? 0.711 -18.782 -2.785 1.00 34.53 550 ILE A O 1
ATOM 4319 N N . ASN A 1 551 ? -0.991 -19.894 -3.725 1.00 31.91 551 ASN A N 1
ATOM 4320 C CA . ASN A 1 551 ? -0.309 -20.106 -4.996 1.00 31.91 551 ASN A CA 1
ATOM 4321 C C . ASN A 1 551 ? -0.682 -18.954 -5.938 1.00 31.91 551 ASN A C 1
ATOM 4323 O O . ASN A 1 551 ? -1.754 -18.971 -6.537 1.00 31.91 551 ASN A O 1
ATOM 4327 N N . MET A 1 552 ? 0.176 -17.935 -6.036 1.00 37.03 552 MET A N 1
ATOM 4328 C CA . MET A 1 552 ? -0.064 -16.760 -6.892 1.00 37.03 552 MET A CA 1
ATOM 4329 C C . MET A 1 552 ? 0.142 -17.037 -8.391 1.00 37.03 552 MET A C 1
ATOM 4331 O O . MET A 1 552 ? -0.016 -16.139 -9.211 1.00 37.03 552 MET A O 1
ATOM 4335 N N . ARG A 1 553 ? 0.435 -18.283 -8.792 1.00 31.03 553 ARG A N 1
ATOM 4336 C CA . ARG A 1 553 ? 0.400 -18.684 -10.202 1.00 31.03 553 ARG A CA 1
ATOM 4337 C C . ARG A 1 553 ? -1.002 -19.165 -10.562 1.00 31.03 553 ARG A C 1
ATOM 4339 O O . ARG A 1 553 ? -1.269 -20.366 -10.572 1.00 31.03 553 ARG A O 1
ATOM 4346 N N . THR A 1 554 ? -1.894 -18.253 -10.941 1.00 29.83 554 THR A N 1
ATOM 4347 C CA . THR A 1 554 ? -3.064 -18.600 -11.767 1.00 29.83 554 THR A CA 1
ATOM 4348 C C . THR A 1 554 ? -2.605 -18.958 -13.182 1.00 29.83 554 THR A C 1
ATOM 4350 O O . THR A 1 554 ? -2.900 -18.276 -14.155 1.00 29.83 554 THR A O 1
ATOM 4353 N N . VAL A 1 555 ? -1.898 -20.080 -13.315 1.00 28.00 555 VAL A N 1
ATOM 4354 C CA . VAL A 1 555 ? -1.997 -20.883 -14.530 1.00 28.00 555 VAL A CA 1
ATOM 4355 C C . VAL A 1 555 ? -3.209 -21.768 -14.310 1.00 28.00 555 VAL A C 1
ATOM 4357 O O . VAL A 1 555 ? -3.283 -22.489 -13.318 1.00 28.00 555 VAL A O 1
ATOM 4360 N N . VAL A 1 556 ? -4.186 -21.682 -15.208 1.00 27.12 556 VAL A N 1
ATOM 4361 C CA . VAL A 1 556 ? -5.362 -22.555 -15.233 1.00 27.12 556 VAL A CA 1
ATOM 4362 C C . VAL A 1 556 ? -4.892 -24.012 -15.278 1.00 27.12 556 VAL A C 1
ATOM 4364 O O . VAL A 1 556 ? -4.641 -24.566 -16.347 1.00 27.12 556 VAL A O 1
ATOM 4367 N N . ILE A 1 557 ? -4.768 -24.658 -14.119 1.00 24.16 557 ILE A N 1
ATOM 4368 C CA . ILE A 1 557 ? -4.620 -26.106 -14.050 1.00 24.16 557 ILE A CA 1
ATOM 4369 C C . ILE A 1 557 ? -6.031 -26.660 -14.201 1.00 24.16 557 ILE A C 1
ATOM 4371 O O . ILE A 1 557 ? -6.815 -26.692 -13.253 1.00 24.16 557 ILE A O 1
ATOM 4375 N N . LYS A 1 558 ? -6.368 -27.084 -15.425 1.00 24.73 558 LYS A N 1
ATOM 4376 C CA . LYS A 1 558 ? -7.490 -28.001 -15.643 1.00 24.73 558 LYS A CA 1
ATOM 4377 C C . LYS A 1 558 ? -7.260 -29.212 -14.742 1.00 24.73 558 LYS A C 1
ATOM 4379 O O . LYS A 1 558 ? -6.348 -29.999 -14.977 1.00 24.73 558 LYS A O 1
ATOM 4384 N N . THR A 1 559 ? -8.070 -29.335 -13.702 1.00 25.38 559 THR A N 1
ATOM 4385 C CA . THR A 1 559 ? -8.075 -30.480 -12.797 1.00 25.38 559 THR A CA 1
ATOM 4386 C C . THR A 1 559 ? -8.332 -31.750 -13.614 1.00 25.38 559 THR A C 1
ATOM 4388 O O . THR A 1 559 ? -9.358 -31.812 -14.300 1.00 25.38 559 THR A O 1
ATOM 4391 N N . PRO A 1 560 ? -7.492 -32.796 -13.556 1.00 26.44 560 PRO A N 1
ATOM 4392 C CA . PRO A 1 560 ? -7.985 -34.127 -13.836 1.00 26.44 560 PRO A CA 1
ATOM 4393 C C . PRO A 1 560 ? -8.755 -34.587 -12.594 1.00 26.44 560 PRO A C 1
ATOM 4395 O O . PRO A 1 560 ? -8.195 -34.707 -11.508 1.00 26.44 560 PRO A O 1
ATOM 4398 N N . ARG A 1 561 ? -10.063 -34.822 -12.750 1.00 29.66 561 ARG A N 1
ATOM 4399 C CA . ARG A 1 561 ? -10.828 -35.660 -11.815 1.00 29.66 561 ARG A CA 1
ATOM 4400 C C . ARG A 1 561 ? -10.115 -36.998 -11.687 1.00 29.66 561 ARG A C 1
ATOM 4402 O O . ARG A 1 561 ? -10.004 -37.629 -12.732 1.00 29.66 561 ARG A O 1
ATOM 4409 N N . ILE A 1 562 ? -9.803 -37.472 -10.478 1.00 24.98 562 ILE A N 1
ATOM 4410 C CA . ILE A 1 562 ? -9.899 -38.900 -10.126 1.00 24.98 562 ILE A CA 1
ATOM 4411 C C . ILE A 1 562 ? -10.244 -39.035 -8.627 1.00 24.98 562 ILE A C 1
ATOM 4413 O O . ILE A 1 562 ? -9.564 -38.444 -7.798 1.00 24.98 562 ILE A O 1
ATOM 4417 N N . LEU A 1 563 ? -11.339 -39.779 -8.400 1.00 30.00 563 LEU A N 1
ATOM 4418 C CA . LEU A 1 563 ? -11.867 -40.510 -7.228 1.00 30.00 563 LEU A CA 1
ATOM 4419 C C . LEU A 1 563 ? -11.356 -40.198 -5.815 1.00 30.00 563 LEU A C 1
ATOM 4421 O O . LEU A 1 563 ? -10.166 -40.462 -5.540 1.00 30.00 563 LEU A O 1
#

Foldseek 3Di:
DAQPFPWKFWKKDKKWFLDFDLFCLLLPPQWAQADQQVRGGPVQTKGWAPPPDPDDADPPWDWDADPVRTIITGLNLQGPVCVVVQLLFFALPDPSRVSCQVVCVSSVRGRFHSRWFHNQGPQDMWTDQTARQWIWAQDPPQRIDIAGPVRCVPPDPLVVVRGSWDKTQFPCVVDPPTGGQKGWDDPGSHDPFWIKIAGQKIWTWDQPPVRDIDTQFMFGWDMWIWDQKFQQQAQLQNFPSRSVQRIKTKIKFWTQTDPDGNNQVVRCVRVVDRFRTKIKIKMWHNKATLTRFNQVPADWDWDAPPVRDTDITGTGIIMTMMITIIGGHHPPAFGTDGQFWKWAFPDKDFADCPPADFWAFQLGDTTDGDRTGAFTMKGWHQDPVSQKIKIACLSRFHKYADAFDDDDPRHDRGHTGRGPDMWTDFLAKKWKWKAFLVGDDIDTQDMDGCPPQNIPSNCSSVVSIDMGRGPDPDDLLGTWMFMDGPNDTGITIDQKDKDWSPPSDDDSPNDPPPPDPPVDPPDDDTDIWMDGRSHTDDPVDDDDDDDDDDPPPPPPPPDDDDD